Protein AF-0000000084698685 (afdb_homodimer)

Nearest PDB structures (foldseek):
  2v42-assembly1_A  TM=9.578E-01  e=1.270E-37  Escherichia coli BL21(DE3)
  3m4w-assembly1_C  TM=9.715E-01  e=6.283E-37  Escherichia coli K-12
  2p4b-assembly1_A  TM=9.480E-01  e=3.950E-37  Escherichia coli K-12
  2v43-assembly1_B  TM=9.599E-01  e=4.023E-36  Escherichia coli BL21(DE3)
  3m4w-assembly2_D  TM=9.633E-01  e=1.737E-34  Escherichia coli K-12

Solvent-accessible surface area (backbone atoms only — not comparable to full-atom values): 34402 Å² total; per-residue (Å²): 135,84,81,78,79,76,78,76,75,78,76,77,74,75,75,74,72,83,62,74,62,58,46,29,51,49,24,47,50,53,51,50,41,22,30,49,30,68,70,57,48,38,29,34,40,24,29,36,35,40,40,86,90,44,75,46,38,31,35,38,38,38,31,62,54,96,88,26,48,35,37,39,38,36,33,32,37,72,69,44,35,34,38,37,33,54,46,47,38,35,32,44,40,39,81,98,51,86,54,38,19,38,79,39,85,66,80,67,74,90,48,65,54,73,58,72,40,60,62,81,69,40,54,81,48,34,44,46,39,58,74,48,74,48,39,43,25,92,38,55,23,39,32,34,37,38,36,43,72,79,67,57,44,56,27,38,40,36,28,25,29,67,86,67,21,38,75,43,32,38,34,37,20,43,92,84,66,46,75,42,33,34,38,40,44,47,42,77,45,68,74,44,68,66,48,60,59,61,48,50,59,62,72,68,52,84,76,52,60,67,57,84,71,85,69,71,49,97,71,86,69,65,55,47,70,74,48,68,64,84,68,53,38,79,72,40,39,48,77,45,76,79,47,99,90,35,52,39,39,36,40,32,35,33,52,73,69,44,43,36,34,42,34,41,28,68,52,76,76,78,74,83,69,71,44,78,46,73,59,69,58,31,21,38,34,36,44,74,60,89,65,30,30,39,35,29,42,30,52,33,43,63,69,40,40,50,47,36,57,68,25,49,45,62,70,84,113,137,82,80,76,77,76,76,78,75,78,76,76,74,76,75,75,72,82,62,74,62,59,46,29,53,49,25,47,51,52,52,50,42,21,30,49,30,67,70,58,46,37,30,35,39,23,30,34,35,40,40,88,90,42,77,46,38,29,32,38,37,37,32,61,53,98,88,27,49,36,35,39,39,35,34,34,37,71,71,44,35,36,37,39,32,54,48,47,38,35,32,43,40,41,79,97,51,86,52,37,18,39,79,40,86,65,80,67,76,92,47,66,55,73,56,72,41,60,62,80,69,40,53,82,46,32,43,47,39,58,74,47,74,48,39,44,25,93,38,54,23,38,32,33,39,38,37,43,72,78,67,57,45,58,26,39,40,36,29,25,29,66,86,68,21,37,74,42,31,39,35,36,19,43,91,83,65,46,76,41,34,34,39,40,43,47,42,76,45,68,72,45,69,66,46,59,58,60,46,48,57,63,72,69,53,86,74,51,61,68,57,85,70,86,70,73,50,96,70,85,69,65,55,49,70,73,49,68,63,84,69,54,39,79,73,40,39,48,78,44,75,79,47,98,91,36,52,38,38,37,40,32,35,32,53,73,68,44,42,36,35,42,34,41,27,68,53,77,76,80,72,85,67,71,45,79,47,74,60,70,58,30,22,38,35,36,40,75,59,88,65,29,29,39,35,29,41,30,53,32,42,64,70,39,39,50,47,36,57,69,24,50,45,60,71,85,112

Radius of gyration: 32.07 Å; Cα contacts (8 Å, |Δi|>4): 1403; chains: 2; bounding box: 142×93×84 Å

Sequence (634 aa):
MKRIWLSVAFLTGSLLLAAPASAQQSAEALLQNMGNASRTLSYELSFITISPKGITPVRYRYAVMDGQPVAQIMQMDSSRREIVQRGQEISYYEPGLDSFSLSGNHIVDYLPSIIFADFNALKAYYNFIDVGRIHIGDHPGRVVRITSKDNSRYNYIVVADEETGLPLQVDLLDQNNVSLEQFRVVSASVNNSSVTEALKAVQSVTMPPVLAIPQPEKIKFDWDVMRLPNGFKEMTRNRRQVGEQEWVETVMFSDGLFSFSVNVAKAVKTPENQQTMRQGSRTLYTIRKGDNEITVFGELPPATARQIADGVTFSGGMKRIWLSVAFLTGSLLLAAPASAQQSAEALLQNMGNASRTLSYELSFITISPKGITPVRYRYAVMDGQPVAQIMQMDSSRREIVQRGQEISYYEPGLDSFSLSGNHIVDYLPSIIFADFNALKAYYNFIDVGRIHIGDHPGRVVRITSKDNSRYNYIVVADEETGLPLQVDLLDQNNVSLEQFRVVSASVNNSSVTEALKAVQSVTMPPVLAIPQPEKIKFDWDVMRLPNGFKEMTRNRRQVGEQEWVETVMFSDGLFSFSVNVAKAVKTPENQQTMRQGSRTLYTIRKGDNEITVFGELPPATARQIADGVTFSGG

pLDDT: mean 88.95, std 15.55, range [27.83, 98.5]

Organism: NCBI:txid1124991

Secondary structure (DSSP, 8-state):
-------------------HHHHHHHHHHHHHHHHHHHHHS-EEEEEEEEETTEEEEEEEEEEEETTEEEEEEEE-STT--EEEEETTEEEEE-TTS--EEEE-SS--SSS-GGGG--HHHHTTTEEEEEEEEEEETTEEEEEEEEEETTS-S-EEEEEEETTT--EEEEEEE-TT--EEEEEEEEEEEES-HHHHHHHHHHHHSPPPPBP-PPP---PPPSEEES-PPTT-EEEEEEEEEEETTEEEEEEEEE-SS-EEEEEEEE--S---S-EEEEETTEEEEEEEETTEEEEEEEE--HHHHHHHHHTEEES--/-------------------HHHHHHHHHHHHHHHHHHHHHS-EEEEEEEEETTEEEEEEEEEEEETTEEEEEEEE-STT--EEEEETTEEEEE-TTS--EEEE-SS--SSS-GGGG--HHHHTTTEEEEEEEEEEETTEEEEEEEEEETTS-S-EEEEEEETTT--EEEEEEE-TT--EEEEEEEEEEEES-HHHHHHHHHHHHSPPPPBP-PPP---PPPSEEES-PPTT-EEEEEEEEEEETTEEEEEEEEE-SS-EEEEEEEE--S---S-EEEEETTEEEEEEEETTEEEEEEEE--HHHHHHHHHTEEES--

Foldseek 3Di:
DPPPPPPPPPPPPPPPPPDQVVQQVVLLVLLVLQLVLVQAWWKKFWKWKQAPVGIWTKIKTWHQDPNAIWMKIATPDPFRWIWIDTHQWIKTDTPPDDIAIEGHHDDPPPDALSSNFDSVLCVVFKGWGWPAWDDDVPFIWTWIKIGGPVLWAWIKIWIAGPPRSHTAKMFTAHSVRHTRMMMHTPDMDTPDPVRVVVRVVVVPDDGHYYDDDDDADPDDDQKDFQDDPPQKDWDGWDWDDPDPPKIKIKIKIDSRRWIKIKIKIFDDDCPPDWDWDDGRQWIWTWHDDVRMIIIMIIRTDPVSSVNRSVRMDGNPD/DPPPVPPPPPPPPPPPPPDQVVQQVVLLVLLVLQLVLVQAWWKKFWKWKQAPVGIWTKIKTWHQDPNAIWMKIATPDPFRWIWIDTHQWIKTDTPPDDIAIEGHRDDPPPDALSSNFDSVLCVVFKGWGWPAWDDDVPFIWTWIKIGGPVLWAWIKIWIAGPPRSHTAKMFTAHSVRHTRMMMHTPDMDTPDPVRVVVRVVVVPDDGHYYDDDDDADPDDDQKDFQDDDPQKDWDGWDWDDPDPPKIKIKTKIDSRRWIKIKIKIFDDDCPPDWDWDDGRQWIWTWHDDVRMIIIMIIRTDPVSSVSRSVRMDGNVD

InterPro domains:
  IPR005588 MucB/RseB [PIRSF005427] (7-314)
  IPR005588 MucB/RseB [PTHR38782] (1-315)
  IPR033434 MucB/RseB, N-terminal [PF03888] (26-202)
  IPR033434 MucB/RseB, N-terminal [cd16327] (28-191)
  IPR033436 MucB/RseB, C-terminal [PF17188] (220-312)
  IPR038484 MucB/RseB, C-terminal domain superfamily [G3DSA:3.30.200.100] (219-316)

Structure (mmCIF, N/CA/C/O backbone):
data_AF-0000000084698685-model_v1
#
loop_
_entity.id
_entity.type
_entity.pdbx_description
1 polymer 'Sigma factor RpoE negative regulatory protein RseB'
#
loop_
_atom_site.group_PDB
_atom_site.id
_atom_site.type_symbol
_atom_site.label_atom_id
_atom_site.label_alt_id
_atom_site.label_comp_id
_atom_site.label_asym_id
_atom_site.label_entity_id
_atom_site.label_seq_id
_atom_site.pdbx_PDB_ins_code
_atom_site.Cartn_x
_atom_site.Cartn_y
_atom_site.Cartn_z
_atom_site.occupancy
_atom_site.B_iso_or_equiv
_atom_site.auth_seq_id
_atom_site.auth_comp_id
_atom_site.auth_asym_id
_atom_site.auth_atom_id
_atom_site.pdbx_PDB_model_num
ATOM 1 N N . MET A 1 1 ? 68.062 8.219 -49.562 1 27.89 1 MET A N 1
ATOM 2 C CA . MET A 1 1 ? 66.75 8.555 -49.062 1 27.89 1 MET A CA 1
ATOM 3 C C . MET A 1 1 ? 65.938 7.293 -48.688 1 27.89 1 MET A C 1
ATOM 5 O O . MET A 1 1 ? 65.438 6.633 -49.594 1 27.89 1 MET A O 1
ATOM 9 N N . LYS A 1 2 ? 66.625 6.512 -47.688 1 35.91 2 LYS A N 1
ATOM 10 C CA . LYS A 1 2 ? 66.188 5.219 -47.156 1 35.91 2 LYS A CA 1
ATOM 11 C C . LYS A 1 2 ? 64.75 5.312 -46.594 1 35.91 2 LYS A C 1
ATOM 13 O O . LYS A 1 2 ? 64.5 6.16 -45.75 1 35.91 2 LYS A O 1
ATOM 18 N N . ARG A 1 3 ? 63.688 4.957 -47.406 1 32.84 3 ARG A N 1
ATOM 19 C CA . ARG A 1 3 ? 62.25 4.824 -47.156 1 32.84 3 ARG A CA 1
ATOM 20 C C . ARG A 1 3 ? 62 3.99 -45.906 1 32.84 3 ARG A C 1
ATOM 22 O O . ARG A 1 3 ? 62.375 2.816 -45.844 1 32.84 3 ARG A O 1
ATOM 29 N N . ILE A 1 4 ? 62.188 4.531 -44.75 1 41.09 4 ILE A N 1
ATOM 30 C CA . ILE A 1 4 ? 61.812 3.934 -43.469 1 41.09 4 ILE A CA 1
ATOM 31 C C . ILE A 1 4 ? 60.312 3.533 -43.5 1 41.09 4 ILE A C 1
ATOM 33 O O . ILE A 1 4 ? 59.438 4.387 -43.656 1 41.09 4 ILE A O 1
ATOM 37 N N . TRP A 1 5 ? 59.938 2.381 -44.094 1 36.19 5 TRP A N 1
ATOM 38 C CA . TRP A 1 5 ? 58.656 1.723 -44.062 1 36.19 5 TRP A CA 1
ATOM 39 C C . TRP A 1 5 ? 58.156 1.575 -42.625 1 36.19 5 TRP A C 1
ATOM 41 O O . TRP A 1 5 ? 58.812 0.898 -41.812 1 36.19 5 TRP A O 1
ATOM 51 N N . LEU A 1 6 ? 57.656 2.633 -42 1 37.19 6 LEU A N 1
ATOM 52 C CA . LEU A 1 6 ? 57 2.619 -40.688 1 37.19 6 LEU A CA 1
ATOM 53 C C . LEU A 1 6 ? 55.844 1.6 -40.688 1 37.19 6 LEU A C 1
ATOM 55 O O . LEU A 1 6 ? 54.906 1.717 -41.469 1 37.19 6 LEU A O 1
ATOM 59 N N . SER A 1 7 ? 56.094 0.329 -40.406 1 38.53 7 SER A N 1
ATOM 60 C CA . SER A 1 7 ? 55.094 -0.719 -40.125 1 38.53 7 SER A CA 1
ATOM 61 C C . SER A 1 7 ? 54.188 -0.34 -38.969 1 38.53 7 SER A C 1
ATOM 63 O O . SER A 1 7 ? 54.656 -0.173 -37.844 1 38.53 7 SER A O 1
ATOM 65 N N . VAL A 1 8 ? 53.188 0.457 -39.188 1 38.16 8 VAL A N 1
ATOM 66 C CA . VAL A 1 8 ? 52.094 0.675 -38.219 1 38.16 8 VAL A CA 1
ATOM 67 C C . VAL A 1 8 ? 51.438 -0.657 -37.875 1 38.16 8 VAL A C 1
ATOM 69 O O . VAL A 1 8 ? 50.812 -1.291 -38.719 1 38.16 8 VAL A O 1
ATOM 72 N N . ALA A 1 9 ? 51.969 -1.441 -36.969 1 40.03 9 ALA A N 1
ATOM 73 C CA . ALA A 1 9 ? 51.281 -2.586 -36.375 1 40.03 9 ALA A CA 1
ATOM 74 C C . ALA A 1 9 ? 49.938 -2.174 -35.781 1 40.03 9 ALA A C 1
ATOM 76 O O . ALA A 1 9 ? 49.875 -1.328 -34.906 1 40.03 9 ALA A O 1
ATOM 77 N N . PHE A 1 10 ? 48.906 -2.275 -36.625 1 40.44 10 PHE A N 1
ATOM 78 C CA . PHE A 1 10 ? 47.5 -2.184 -36.156 1 40.44 10 PHE A CA 1
ATOM 79 C C . PHE A 1 10 ? 47.25 -3.15 -35 1 40.44 10 PHE A C 1
ATOM 81 O O . PHE A 1 10 ? 47.312 -4.371 -35.188 1 40.44 10 PHE A O 1
ATOM 88 N N . LEU A 1 11 ? 47.656 -2.818 -33.781 1 39.06 11 LEU A N 1
ATOM 89 C CA . LEU A 1 11 ? 47.188 -3.52 -32.594 1 39.06 11 LEU A CA 1
ATOM 90 C C . LEU A 1 11 ? 45.656 -3.594 -32.562 1 39.06 11 LEU A C 1
ATOM 92 O O . LEU A 1 11 ? 45 -2.574 -32.406 1 39.06 11 LEU A O 1
ATOM 96 N N . THR A 1 12 ? 45.031 -4.496 -33.312 1 40.47 12 THR A N 1
ATOM 97 C CA . THR A 1 12 ? 43.625 -4.84 -33.156 1 40.47 12 THR A CA 1
ATOM 98 C C . THR A 1 12 ? 43.344 -5.258 -31.703 1 40.47 12 THR A C 1
ATOM 100 O O . THR A 1 12 ? 43.844 -6.289 -31.25 1 40.47 12 THR A O 1
ATOM 103 N N . GLY A 1 13 ? 43.312 -4.344 -30.75 1 39.88 13 GLY A N 1
ATOM 104 C CA . GLY A 1 13 ? 42.75 -4.609 -29.422 1 39.88 13 GLY A CA 1
ATOM 105 C C . GLY A 1 13 ? 41.469 -5.406 -29.469 1 39.88 13 GLY A C 1
ATOM 106 O O . GLY A 1 13 ? 40.469 -4.965 -30.047 1 39.88 13 GLY A O 1
ATOM 107 N N . SER A 1 14 ? 41.5 -6.703 -29.438 1 39.56 14 SER A N 1
ATOM 108 C CA . SER A 1 14 ? 40.375 -7.582 -29.188 1 39.56 14 SER A CA 1
ATOM 109 C C . SER A 1 14 ? 39.562 -7.117 -27.969 1 39.56 14 SER A C 1
ATOM 111 O O . SER A 1 14 ? 40.062 -7.141 -26.844 1 39.56 14 SER A O 1
ATOM 113 N N . LEU A 1 15 ? 38.75 -6.141 -28.094 1 40.75 15 LEU A N 1
ATOM 114 C CA . LEU A 1 15 ? 37.688 -5.926 -27.125 1 40.75 15 LEU A CA 1
ATOM 115 C C . LEU A 1 15 ? 37 -7.242 -26.766 1 40.75 15 LEU A C 1
ATOM 117 O O . LEU A 1 15 ? 36.281 -7.809 -27.594 1 40.75 15 LEU A O 1
ATOM 121 N N . LEU A 1 16 ? 37.594 -8.031 -25.969 1 35.88 16 LEU A N 1
ATOM 122 C CA . LEU A 1 16 ? 36.875 -9.133 -25.328 1 35.88 16 LEU A CA 1
ATOM 123 C C . LEU A 1 16 ? 35.531 -8.68 -24.812 1 35.88 16 LEU A C 1
ATOM 125 O O . LEU A 1 16 ? 35.438 -7.828 -23.922 1 35.88 16 LEU A O 1
ATOM 129 N N . LEU A 1 17 ? 34.5 -8.648 -25.562 1 38.22 17 LEU A N 1
ATOM 130 C CA . LEU A 1 17 ? 33.094 -8.633 -25.125 1 38.22 17 LEU A CA 1
ATOM 131 C C . LEU A 1 17 ? 32.906 -9.555 -23.938 1 38.22 17 LEU A C 1
ATOM 133 O O . LEU A 1 17 ? 33.156 -10.758 -24.016 1 38.22 17 LEU A O 1
ATOM 137 N N . ALA A 1 18 ? 33.062 -9.109 -22.719 1 41.91 18 ALA A N 1
ATOM 138 C CA . ALA A 1 18 ? 32.594 -9.797 -21.516 1 41.91 18 ALA A CA 1
ATOM 139 C C . ALA A 1 18 ? 31.281 -10.531 -21.781 1 41.91 18 ALA A C 1
ATOM 141 O O . ALA A 1 18 ? 30.297 -9.93 -22.203 1 41.91 18 ALA A O 1
ATOM 142 N N . ALA A 1 19 ? 31.062 -11.922 -21.953 1 41.94 19 ALA A N 1
ATOM 143 C CA . ALA A 1 19 ? 30.125 -12.891 -22.5 1 41.94 19 ALA A CA 1
ATOM 144 C C . ALA A 1 19 ? 28.781 -12.82 -21.766 1 41.94 19 ALA A C 1
ATOM 146 O O . ALA A 1 19 ? 28.75 -12.812 -20.531 1 41.94 19 ALA A O 1
ATOM 147 N N . PRO A 1 20 ? 27.531 -12.445 -22.375 1 51.31 20 PRO A N 1
ATOM 148 C CA . PRO A 1 20 ? 26.141 -12.516 -21.953 1 51.31 20 PRO A CA 1
ATOM 149 C C . PRO A 1 20 ? 25.844 -13.727 -21.062 1 51.31 20 PRO A C 1
ATOM 151 O O . PRO A 1 20 ? 25 -13.656 -20.188 1 51.31 20 PRO A O 1
ATOM 154 N N . ALA A 1 21 ? 26.609 -14.789 -21.062 1 49.38 21 ALA A N 1
ATOM 155 C CA . ALA A 1 21 ? 26.375 -16.031 -20.312 1 49.38 21 ALA A CA 1
ATOM 156 C C . ALA A 1 21 ? 26.625 -15.812 -18.812 1 49.38 21 ALA A C 1
ATOM 158 O O . ALA A 1 21 ? 25.875 -16.312 -17.984 1 49.38 21 ALA A O 1
ATOM 159 N N . SER A 1 22 ? 27.609 -14.961 -18.453 1 57.31 22 SER A N 1
ATOM 160 C CA . SER A 1 22 ? 27.953 -14.766 -17.062 1 57.31 22 SER A CA 1
ATOM 161 C C . SER A 1 22 ? 26.875 -13.961 -16.328 1 57.31 22 SER A C 1
ATOM 163 O O . SER A 1 22 ? 26.484 -14.297 -15.211 1 57.31 22 SER A O 1
ATOM 165 N N . ALA A 1 23 ? 26.359 -13.094 -17.094 1 65.19 23 ALA A N 1
ATOM 166 C CA . ALA A 1 23 ? 25.297 -12.281 -16.484 1 65.19 23 ALA A CA 1
ATOM 167 C C . ALA A 1 23 ? 24.031 -13.102 -16.266 1 65.19 23 ALA A C 1
ATOM 169 O O . ALA A 1 23 ? 23.359 -12.961 -15.25 1 65.19 23 ALA A O 1
ATOM 170 N N . GLN A 1 24 ? 23.781 -13.977 -17.234 1 75.94 24 GLN A N 1
ATOM 171 C CA . GLN A 1 24 ? 22.641 -14.867 -17.109 1 75.94 24 GLN A CA 1
ATOM 172 C C . GLN A 1 24 ? 22.812 -15.828 -15.93 1 75.94 24 GLN A C 1
ATOM 174 O O . GLN A 1 24 ? 21.875 -16.094 -15.188 1 75.94 24 GLN A O 1
ATOM 179 N N . GLN A 1 25 ? 23.969 -16.359 -15.875 1 78 25 GLN A N 1
ATOM 180 C CA . GLN A 1 25 ? 24.25 -17.281 -14.781 1 78 25 GLN A CA 1
ATOM 181 C C . GLN A 1 25 ? 24.125 -16.578 -13.422 1 78 25 GLN A C 1
ATOM 183 O O . GLN A 1 25 ? 23.609 -17.172 -12.469 1 78 25 GLN A O 1
ATOM 188 N N . SER A 1 26 ? 24.484 -15.406 -13.477 1 86.5 26 SER A N 1
ATOM 189 C CA . SER A 1 26 ? 24.391 -14.641 -12.242 1 86.5 26 SER A CA 1
ATOM 190 C C . SER A 1 26 ? 22.938 -14.336 -11.883 1 86.5 26 SER A C 1
ATOM 192 O O . SER A 1 26 ? 22.531 -14.469 -10.727 1 86.5 26 SER A O 1
ATOM 194 N N . ALA A 1 27 ? 22.172 -14.117 -12.922 1 95.88 27 ALA A N 1
ATOM 195 C CA . ALA A 1 27 ? 20.766 -13.828 -12.703 1 95.88 27 ALA A CA 1
ATOM 196 C C . ALA A 1 27 ? 20.016 -15.07 -12.227 1 95.88 27 ALA A C 1
ATOM 198 O O . ALA A 1 27 ? 19.188 -14.992 -11.32 1 95.88 27 ALA A O 1
ATOM 199 N N . GLU A 1 28 ? 20.328 -16.141 -12.852 1 96.12 28 GLU A N 1
ATOM 200 C CA . GLU A 1 28 ? 19.703 -17.406 -12.461 1 96.12 28 GLU A CA 1
ATOM 201 C C . GLU A 1 28 ? 20.047 -17.75 -11.008 1 96.12 28 GLU A C 1
ATOM 203 O O . GLU A 1 28 ? 19.172 -18.203 -10.258 1 96.12 28 GLU A O 1
ATOM 208 N N . ALA A 1 29 ? 21.281 -17.578 -10.68 1 96.19 29 ALA A N 1
ATOM 209 C CA . ALA A 1 29 ? 21.703 -17.859 -9.312 1 96.19 29 ALA A CA 1
ATOM 210 C C . ALA A 1 29 ? 20.953 -16.984 -8.312 1 96.19 29 ALA A C 1
ATOM 212 O O . ALA A 1 29 ? 20.547 -17.453 -7.246 1 96.19 29 ALA A O 1
ATOM 213 N N . LEU A 1 30 ? 20.797 -15.766 -8.656 1 97.12 30 LEU A N 1
ATOM 214 C CA . LEU A 1 30 ? 20.047 -14.844 -7.809 1 97.12 30 LEU A CA 1
ATOM 215 C C . LEU A 1 30 ? 18.609 -15.312 -7.613 1 97.12 30 LEU A C 1
ATOM 217 O O . LEU A 1 30 ? 18.094 -15.297 -6.492 1 97.12 30 LEU A O 1
ATOM 221 N N . LEU A 1 31 ? 18 -15.758 -8.672 1 98.19 31 LEU A N 1
ATOM 222 C CA . LEU A 1 31 ? 16.625 -16.219 -8.617 1 98.19 31 LEU A CA 1
ATOM 223 C C . LEU A 1 31 ? 16.516 -17.516 -7.824 1 98.19 31 LEU A C 1
ATOM 225 O O . LEU A 1 31 ? 15.578 -17.703 -7.047 1 98.19 31 LEU A O 1
ATOM 229 N N . GLN A 1 32 ? 17.453 -18.375 -8.023 1 97.38 32 GLN A N 1
ATOM 230 C CA . GLN A 1 32 ? 17.5 -19.609 -7.246 1 97.38 32 GLN A CA 1
ATOM 231 C C . GLN A 1 32 ? 17.656 -19.328 -5.754 1 97.38 32 GLN A C 1
ATOM 233 O O . GLN A 1 32 ? 17 -19.953 -4.922 1 97.38 32 GLN A O 1
ATOM 238 N N . ASN A 1 33 ? 18.484 -18.359 -5.473 1 97.5 33 ASN A N 1
ATOM 239 C CA . ASN A 1 33 ? 18.672 -17.953 -4.086 1 97.5 33 ASN A CA 1
ATOM 240 C C . ASN A 1 33 ? 17.375 -17.391 -3.492 1 97.5 33 ASN A C 1
ATOM 242 O O . ASN A 1 33 ? 17.047 -17.688 -2.34 1 97.5 33 ASN A O 1
ATOM 246 N N . MET A 1 34 ? 16.672 -16.625 -4.238 1 98.06 34 MET A N 1
ATOM 247 C CA . MET A 1 34 ? 15.383 -16.094 -3.795 1 98.06 34 MET A CA 1
ATOM 248 C C . MET A 1 34 ? 14.398 -17.219 -3.492 1 98.06 34 MET A C 1
ATOM 250 O O . MET A 1 34 ? 13.734 -17.203 -2.455 1 98.06 34 MET A O 1
ATOM 254 N N . GLY A 1 35 ? 14.336 -18.156 -4.445 1 96.94 35 GLY A N 1
ATOM 255 C CA . GLY A 1 35 ? 13.477 -19.297 -4.223 1 96.94 35 GLY A CA 1
ATOM 256 C C . GLY A 1 35 ? 13.828 -20.078 -2.969 1 96.94 35 GLY A C 1
ATOM 257 O O . GLY A 1 35 ? 12.953 -20.422 -2.174 1 96.94 35 GLY A O 1
ATOM 258 N N . ASN A 1 36 ? 15.078 -20.312 -2.812 1 97.06 36 ASN A N 1
ATOM 259 C CA . ASN A 1 36 ? 15.57 -21.047 -1.651 1 97.06 36 ASN A CA 1
ATOM 260 C C . ASN A 1 36 ? 15.281 -20.312 -0.352 1 97.06 36 ASN A C 1
ATOM 262 O O . ASN A 1 36 ? 14.797 -20.891 0.615 1 97.06 36 ASN A O 1
ATOM 266 N N . ALA A 1 37 ? 15.586 -19 -0.335 1 97.94 37 ALA A N 1
ATOM 267 C CA . ALA A 1 37 ? 15.32 -18.188 0.842 1 97.94 37 ALA A CA 1
ATOM 268 C C . ALA A 1 37 ? 13.844 -18.219 1.219 1 97.94 37 ALA A C 1
ATOM 270 O O . ALA A 1 37 ? 13.5 -18.375 2.393 1 97.94 37 ALA A O 1
ATOM 271 N N . SER A 1 38 ? 12.969 -18.172 0.208 1 97.31 38 SER A N 1
ATOM 272 C CA . SER A 1 38 ? 11.523 -18.125 0.42 1 97.31 38 SER A CA 1
ATOM 273 C C . SER A 1 38 ? 11.008 -19.438 0.993 1 97.31 38 SER A C 1
ATOM 275 O O . SER A 1 38 ? 9.969 -19.469 1.651 1 97.31 38 SER A O 1
ATOM 277 N N . ARG A 1 39 ? 11.789 -20.531 0.838 1 96.38 39 ARG A N 1
ATOM 278 C CA . ARG A 1 39 ? 11.297 -21.844 1.241 1 96.38 39 ARG A CA 1
ATOM 279 C C . ARG A 1 39 ? 12 -22.328 2.506 1 96.38 39 ARG A C 1
ATOM 281 O O . ARG A 1 39 ? 11.625 -23.359 3.072 1 96.38 39 ARG A O 1
ATOM 288 N N . THR A 1 40 ? 13.031 -21.609 2.961 1 96.5 40 THR A N 1
ATOM 289 C CA . THR A 1 40 ? 13.836 -22.188 4.031 1 96.5 40 THR A CA 1
ATOM 290 C C . THR A 1 40 ? 13.898 -21.234 5.227 1 96.5 40 THR A C 1
ATOM 292 O O . THR A 1 40 ? 13.953 -21.688 6.375 1 96.5 40 THR A O 1
ATOM 295 N N . LEU A 1 41 ? 13.898 -19.938 4.996 1 97.25 41 LEU A N 1
ATOM 296 C CA . LEU A 1 41 ? 14.039 -18.984 6.086 1 97.25 41 LEU A CA 1
ATOM 297 C C . LEU A 1 41 ? 12.742 -18.875 6.879 1 97.25 41 LEU A C 1
ATOM 299 O O . LEU A 1 41 ? 11.68 -19.25 6.395 1 97.25 41 LEU A O 1
ATOM 303 N N . SER A 1 42 ? 12.852 -18.422 8.133 1 97.62 42 SER A N 1
ATOM 304 C CA . SER A 1 42 ? 11.727 -17.938 8.93 1 97.62 42 SER A CA 1
ATOM 305 C C . SER A 1 42 ? 11.57 -16.422 8.828 1 97.62 42 SER A C 1
ATOM 307 O O . SER A 1 42 ? 12.508 -15.68 9.102 1 97.62 42 SER A O 1
ATOM 309 N N . TYR A 1 43 ? 10.375 -15.992 8.375 1 97.88 43 TYR A N 1
ATOM 310 C CA . TYR A 1 43 ? 10.266 -14.555 8.156 1 97.88 43 TYR A CA 1
ATOM 311 C C . TYR A 1 43 ? 8.805 -14.102 8.188 1 97.88 43 TYR A C 1
ATOM 313 O O . TYR A 1 43 ? 7.895 -14.93 8.062 1 97.88 43 TYR A O 1
ATOM 321 N N . GLU A 1 44 ? 8.602 -12.891 8.445 1 97.19 44 GLU A N 1
ATOM 322 C CA . GLU A 1 44 ? 7.352 -12.164 8.273 1 97.19 44 GLU A CA 1
ATOM 323 C C . GLU A 1 44 ? 7.504 -11.031 7.258 1 97.19 44 GLU A C 1
ATOM 325 O O . GLU A 1 44 ? 8.422 -10.219 7.363 1 97.19 44 GLU A O 1
ATOM 330 N N . LEU A 1 45 ? 6.703 -11.062 6.238 1 97.94 45 LEU A N 1
ATOM 331 C CA . LEU A 1 45 ? 6.633 -9.977 5.266 1 97.94 45 LEU A CA 1
ATOM 332 C C . LEU A 1 45 ? 5.312 -9.219 5.387 1 97.94 45 LEU A C 1
ATOM 334 O O . LEU A 1 45 ? 4.242 -9.836 5.414 1 97.94 45 LEU A O 1
ATOM 338 N N . SER A 1 46 ? 5.379 -7.941 5.543 1 98.12 46 SER A N 1
ATOM 339 C CA . SER A 1 46 ? 4.238 -7.062 5.305 1 98.12 46 SER A CA 1
ATOM 340 C C . SER A 1 46 ? 4.324 -6.402 3.936 1 98.12 46 SER A C 1
ATOM 342 O O . SER A 1 46 ? 5.285 -5.684 3.645 1 98.12 46 SER A O 1
ATOM 344 N N . PHE A 1 47 ? 3.346 -6.723 3.125 1 98.38 47 PHE A N 1
ATOM 345 C CA . PHE A 1 47 ? 3.43 -6.234 1.753 1 98.38 47 PHE A CA 1
ATOM 346 C C . PHE A 1 47 ? 2.057 -5.816 1.242 1 98.38 47 PHE A C 1
ATOM 348 O O . PHE A 1 47 ? 1.045 -6.039 1.913 1 98.38 47 PHE A O 1
ATOM 355 N N . ILE A 1 48 ? 2.086 -5.148 0.121 1 98.25 48 ILE A N 1
ATOM 356 C CA . ILE A 1 48 ? 0.848 -4.82 -0.575 1 98.25 48 ILE A CA 1
ATOM 357 C C . ILE A 1 48 ? 0.86 -5.438 -1.972 1 98.25 48 ILE A C 1
ATOM 359 O O . ILE A 1 48 ? 1.926 -5.629 -2.562 1 98.25 48 ILE A O 1
ATOM 363 N N . THR A 1 49 ? -0.308 -5.77 -2.414 1 97.31 49 THR A N 1
ATOM 364 C CA . THR A 1 49 ? -0.503 -6.082 -3.826 1 97.31 49 THR A CA 1
ATOM 365 C C . THR A 1 49 ? -1.261 -4.957 -4.527 1 97.31 49 THR A C 1
ATOM 367 O O . THR A 1 49 ? -2.189 -4.379 -3.959 1 97.31 49 THR A O 1
ATOM 370 N N . ILE A 1 50 ? -0.758 -4.621 -5.613 1 96.31 50 ILE A N 1
ATOM 371 C CA . ILE A 1 50 ? -1.388 -3.588 -6.426 1 96.31 50 ILE A CA 1
ATOM 372 C C . ILE A 1 50 ? -1.867 -4.191 -7.746 1 96.31 50 ILE A C 1
ATOM 374 O O . ILE A 1 50 ? -1.081 -4.789 -8.484 1 96.31 50 ILE A O 1
ATOM 378 N N . SER A 1 51 ? -3.127 -4.074 -7.996 1 94.19 51 SER A N 1
ATOM 379 C CA . SER A 1 51 ? -3.744 -4.566 -9.227 1 94.19 51 SER A CA 1
ATOM 380 C C . SER A 1 51 ? -4.914 -3.684 -9.648 1 94.19 51 SER A C 1
ATOM 382 O O . SER A 1 51 ? -5.285 -2.75 -8.93 1 94.19 51 SER A O 1
ATOM 384 N N . PRO A 1 52 ? -5.48 -3.951 -10.812 1 89.56 52 PRO A N 1
ATOM 385 C CA . PRO A 1 52 ? -6.664 -3.189 -11.219 1 89.56 52 PRO A CA 1
ATOM 386 C C . PRO A 1 52 ? -7.824 -3.336 -10.234 1 89.56 52 PRO A C 1
ATOM 388 O O . PRO A 1 52 ? -8.703 -2.477 -10.18 1 89.56 52 PRO A O 1
ATOM 391 N N . LYS A 1 53 ? -7.812 -4.324 -9.453 1 89.62 53 LYS A N 1
ATOM 392 C CA . LYS A 1 53 ? -8.867 -4.539 -8.469 1 89.62 53 LYS A CA 1
ATOM 393 C C . LYS A 1 53 ? -8.648 -3.668 -7.234 1 89.62 53 LYS A C 1
ATOM 395 O O . LYS A 1 53 ? -9.562 -3.5 -6.418 1 89.62 53 LYS A O 1
ATOM 400 N N . GLY A 1 54 ? -7.445 -3.219 -7.102 1 92.94 54 GLY A N 1
ATOM 401 C CA . GLY A 1 54 ? -7.145 -2.34 -5.98 1 92.94 54 GLY A CA 1
ATOM 402 C C . GLY A 1 54 ? -5.875 -2.723 -5.246 1 92.94 54 GLY A C 1
ATOM 403 O O . GLY A 1 54 ? -5 -3.385 -5.809 1 92.94 54 GLY A O 1
ATOM 404 N N . ILE A 1 55 ? -5.746 -2.17 -4.051 1 96.25 55 ILE A N 1
ATOM 405 C CA . ILE A 1 55 ? -4.582 -2.408 -3.203 1 96.25 55 ILE A CA 1
ATOM 406 C C . ILE A 1 55 ? -4.977 -3.305 -2.031 1 96.25 55 ILE A C 1
ATOM 408 O O . ILE A 1 55 ? -5.98 -3.055 -1.361 1 96.25 55 ILE A O 1
ATOM 412 N N . THR A 1 56 ? -4.215 -4.312 -1.804 1 96.88 56 THR A N 1
ATOM 413 C CA . THR A 1 56 ? -4.488 -5.223 -0.696 1 96.88 56 THR A CA 1
ATOM 414 C C . THR A 1 56 ? -3.281 -5.316 0.236 1 96.88 56 THR A C 1
ATOM 416 O O . THR A 1 56 ? -2.203 -5.75 -0.177 1 96.88 56 THR A O 1
ATOM 419 N N . PRO A 1 57 ? -3.441 -4.895 1.449 1 97.75 57 PRO A N 1
ATOM 420 C CA . PRO A 1 57 ? -2.377 -5.094 2.436 1 97.75 57 PRO A CA 1
ATOM 421 C C . PRO A 1 57 ? -2.375 -6.504 3.023 1 97.75 57 PRO A C 1
ATOM 423 O O . PRO A 1 57 ? -3.434 -7.035 3.369 1 97.75 57 PRO A O 1
ATOM 426 N N . VAL A 1 58 ? -1.171 -7.102 3.162 1 98.12 58 VAL A N 1
ATOM 427 C CA . VAL A 1 58 ? -1.083 -8.5 3.566 1 98.12 58 VAL A CA 1
ATOM 428 C C . VAL A 1 58 ? 0.081 -8.68 4.539 1 98.12 58 VAL A C 1
ATOM 430 O O . VAL A 1 58 ? 1.153 -8.102 4.352 1 98.12 58 VAL A O 1
ATOM 433 N N . ARG A 1 59 ? -0.133 -9.445 5.516 1 97.44 59 ARG A N 1
ATOM 434 C CA . ARG A 1 59 ? 0.951 -9.977 6.336 1 97.44 59 ARG A CA 1
ATOM 435 C C . ARG A 1 59 ? 1.163 -11.461 6.066 1 97.44 59 ARG A C 1
ATOM 437 O O . ARG A 1 59 ? 0.221 -12.25 6.137 1 97.44 59 ARG A O 1
ATOM 444 N N . TYR A 1 60 ? 2.35 -11.812 5.758 1 98.19 60 TYR A N 1
ATOM 445 C CA . TYR A 1 60 ? 2.713 -13.195 5.457 1 98.19 60 TYR A CA 1
ATOM 446 C C . TYR A 1 60 ? 3.809 -13.688 6.398 1 98.19 60 TYR A C 1
ATOM 448 O O . TYR A 1 60 ? 4.859 -13.055 6.523 1 98.19 60 TYR A O 1
ATOM 456 N N . ARG A 1 61 ? 3.551 -14.758 7.082 1 97.69 61 ARG A N 1
ATOM 457 C CA . ARG A 1 61 ? 4.543 -15.43 7.914 1 97.69 61 ARG A CA 1
ATOM 458 C C . ARG A 1 61 ? 4.863 -16.828 7.371 1 97.69 61 ARG A C 1
ATOM 460 O O . ARG A 1 61 ? 3.965 -17.547 6.934 1 97.69 61 ARG A O 1
ATOM 467 N N . TYR A 1 62 ? 6.086 -17.125 7.41 1 97.81 62 TYR A N 1
ATOM 468 C CA . TYR A 1 62 ? 6.527 -18.438 6.922 1 97.81 62 TYR A CA 1
ATOM 469 C C . TYR A 1 62 ? 7.652 -18.984 7.789 1 97.81 62 TYR A C 1
ATOM 471 O O . TYR A 1 62 ? 8.555 -18.25 8.195 1 97.81 62 TYR A O 1
ATOM 479 N N . ALA A 1 63 ? 7.641 -20.266 8.07 1 97.69 63 ALA A N 1
ATOM 480 C CA . ALA A 1 63 ? 8.742 -20.984 8.711 1 97.69 63 ALA A CA 1
ATOM 481 C C . ALA A 1 63 ? 8.664 -22.484 8.398 1 97.69 63 ALA A C 1
ATOM 483 O O . ALA A 1 63 ? 7.609 -22.984 8.016 1 97.69 63 ALA A O 1
ATOM 484 N N . VAL A 1 64 ? 9.805 -23.078 8.477 1 96.75 64 VAL A N 1
ATOM 485 C CA . VAL A 1 64 ? 9.852 -24.531 8.484 1 96.75 64 VAL A CA 1
ATOM 486 C C . VAL A 1 64 ? 9.898 -25.047 9.922 1 96.75 64 VAL A C 1
ATOM 488 O O . VAL A 1 64 ? 10.852 -24.781 10.648 1 96.75 64 VAL A O 1
ATOM 491 N N . MET A 1 65 ? 8.852 -25.656 10.336 1 95 65 MET A N 1
ATOM 492 C CA . MET A 1 65 ? 8.742 -26.188 11.688 1 95 65 MET A CA 1
ATOM 493 C C . MET A 1 65 ? 8.57 -27.703 11.672 1 95 65 MET A C 1
ATOM 495 O O . MET A 1 65 ? 7.648 -28.219 11.031 1 95 65 MET A O 1
ATOM 499 N N . ASP A 1 66 ? 9.461 -28.422 12.422 1 93.38 66 ASP A N 1
ATOM 500 C CA . ASP A 1 66 ? 9.477 -29.875 12.43 1 93.38 66 ASP A CA 1
ATOM 501 C C . ASP A 1 66 ? 9.547 -30.438 11.008 1 93.38 66 ASP A C 1
ATOM 503 O O . ASP A 1 66 ? 8.797 -31.344 10.656 1 93.38 66 ASP A O 1
ATOM 507 N N . GLY A 1 67 ? 10.227 -29.75 10.18 1 94.19 67 GLY A N 1
ATOM 508 C CA . GLY A 1 67 ? 10.508 -30.203 8.828 1 94.19 67 GLY A CA 1
ATOM 509 C C . GLY A 1 67 ? 9.391 -29.891 7.848 1 94.19 67 GLY A C 1
ATOM 510 O O . GLY A 1 67 ? 9.461 -30.281 6.68 1 94.19 67 GLY A O 1
ATOM 511 N N . GLN A 1 68 ? 8.375 -29.188 8.312 1 95 68 GLN A N 1
ATOM 512 C CA . GLN A 1 68 ? 7.246 -28.891 7.441 1 95 68 GLN A CA 1
ATOM 513 C C . GLN A 1 68 ? 7.051 -27.391 7.301 1 95 68 GLN A C 1
ATOM 515 O O . GLN A 1 68 ? 7.227 -26.641 8.266 1 95 68 GLN A O 1
ATOM 520 N N . PRO A 1 69 ? 6.664 -27 6.062 1 96.62 69 PRO A N 1
ATOM 521 C CA . PRO A 1 69 ? 6.32 -25.578 5.914 1 96.62 69 PRO A CA 1
ATOM 522 C C . PRO A 1 69 ? 5.074 -25.188 6.707 1 96.62 69 PRO A C 1
ATOM 524 O O . PRO A 1 69 ? 4.062 -25.891 6.656 1 96.62 69 PRO A O 1
ATOM 527 N N . VAL A 1 70 ? 5.141 -24.188 7.441 1 97.25 70 VAL A N 1
ATOM 528 C CA . VAL A 1 70 ? 4.035 -23.562 8.148 1 97.25 70 VAL A CA 1
ATOM 529 C C . VAL A 1 70 ? 3.953 -22.078 7.766 1 97.25 70 VAL A C 1
ATOM 531 O O . VAL A 1 70 ? 4.957 -21.359 7.805 1 97.25 70 VAL A O 1
ATOM 534 N N . ALA A 1 71 ? 2.803 -21.656 7.301 1 97.56 71 ALA A N 1
ATOM 535 C CA . ALA A 1 71 ? 2.672 -20.281 6.848 1 97.56 71 ALA A CA 1
ATOM 536 C C . ALA A 1 71 ? 1.289 -19.719 7.172 1 97.56 71 ALA A C 1
ATOM 538 O O . ALA A 1 71 ? 0.349 -20.484 7.418 1 97.56 71 ALA A O 1
ATOM 539 N N . GLN A 1 72 ? 1.18 -18.438 7.195 1 97.06 72 GLN A N 1
ATOM 540 C CA . GLN A 1 72 ? -0.067 -17.734 7.473 1 97.06 72 GLN A CA 1
ATOM 541 C C . GLN A 1 72 ? -0.143 -16.422 6.688 1 97.06 72 GLN A C 1
ATOM 543 O O . GLN A 1 72 ? 0.794 -15.625 6.711 1 97.06 72 GLN A O 1
ATOM 548 N N . ILE A 1 73 ? -1.219 -16.266 5.988 1 97.56 73 ILE A N 1
ATOM 549 C CA . ILE A 1 73 ? -1.56 -15 5.359 1 97.56 73 ILE A CA 1
ATOM 550 C C . ILE A 1 73 ? -2.723 -14.352 6.102 1 97.56 73 ILE A C 1
ATOM 552 O O . ILE A 1 73 ? -3.723 -15.008 6.398 1 97.56 73 ILE A O 1
ATOM 556 N N . MET A 1 74 ? -2.533 -13.188 6.449 1 96.5 74 MET A N 1
ATOM 557 C CA . MET A 1 74 ? -3.615 -12.352 6.969 1 96.5 74 MET A CA 1
ATOM 558 C C . MET A 1 74 ? -3.816 -11.117 6.105 1 96.5 74 MET A C 1
ATOM 560 O O . MET A 1 74 ? -2.877 -10.352 5.883 1 96.5 74 MET A O 1
ATOM 564 N N . GLN A 1 75 ? -4.969 -11.008 5.508 1 97.06 75 GLN A N 1
ATOM 565 C CA . GLN A 1 75 ? -5.289 -9.75 4.848 1 97.06 75 GLN A CA 1
ATOM 566 C C . GLN A 1 75 ? -5.496 -8.633 5.863 1 97.06 75 GLN A C 1
ATOM 568 O O . GLN A 1 75 ? -6.352 -8.734 6.742 1 97.06 75 GLN A O 1
ATOM 573 N N . MET A 1 76 ? -4.77 -7.523 5.73 1 96.81 76 MET A N 1
ATOM 574 C CA . MET A 1 76 ? -4.711 -6.488 6.758 1 96.81 76 MET A CA 1
ATOM 575 C C . MET A 1 76 ? -5.688 -5.359 6.453 1 96.81 76 MET A C 1
ATOM 577 O O . MET A 1 76 ? -5.309 -4.188 6.465 1 96.81 76 MET A O 1
ATOM 581 N N . ASP A 1 77 ? -6.875 -5.738 6.191 1 93.62 77 ASP A N 1
ATOM 582 C CA . ASP A 1 77 ? -8.008 -4.832 6.059 1 93.62 77 ASP A CA 1
ATOM 583 C C . ASP A 1 77 ? -9.234 -5.371 6.801 1 93.62 77 ASP A C 1
ATOM 585 O O . ASP A 1 77 ? -9.094 -6.16 7.738 1 93.62 77 ASP A O 1
ATOM 589 N N . SER A 1 78 ? -10.438 -4.914 6.445 1 91.31 78 SER A N 1
ATOM 590 C CA . SER A 1 78 ? -11.617 -5.258 7.234 1 91.31 78 SER A CA 1
ATOM 591 C C . SER A 1 78 ? -12.18 -6.617 6.824 1 91.31 78 SER A C 1
ATOM 593 O O . SER A 1 78 ? -13.125 -7.117 7.441 1 91.31 78 SER A O 1
ATOM 595 N N . SER A 1 79 ? -11.57 -7.285 5.824 1 90.69 79 SER A N 1
ATOM 596 C CA . SER A 1 79 ? -12.094 -8.555 5.328 1 90.69 79 SER A CA 1
ATOM 597 C C . SER A 1 79 ? -11.875 -9.68 6.344 1 90.69 79 SER A C 1
ATOM 599 O O . SER A 1 79 ? -12.664 -10.625 6.41 1 90.69 79 SER A O 1
ATOM 601 N N . ARG A 1 80 ? -10.789 -9.617 7.047 1 89.75 80 ARG A N 1
ATOM 602 C CA . ARG A 1 80 ? -10.375 -10.633 8.016 1 89.75 80 ARG A CA 1
ATOM 603 C C . ARG A 1 80 ? -10.117 -11.969 7.336 1 89.75 80 ARG A C 1
ATOM 605 O O . ARG A 1 80 ? -10.406 -13.023 7.902 1 89.75 80 ARG A O 1
ATOM 612 N N . ARG A 1 81 ? -9.82 -11.984 6.145 1 95.06 81 ARG A N 1
ATOM 613 C CA . ARG A 1 81 ? -9.469 -13.188 5.406 1 95.06 81 ARG A CA 1
ATOM 614 C C . ARG A 1 81 ? -8.125 -13.742 5.871 1 95.06 81 ARG A C 1
ATOM 616 O O . ARG A 1 81 ? -7.156 -12.992 6.02 1 95.06 81 ARG A O 1
ATOM 623 N N . GLU A 1 82 ? -8.156 -15.031 6.117 1 95.69 82 GLU A N 1
ATOM 624 C CA . GLU A 1 82 ? -6.938 -15.703 6.57 1 95.69 82 GLU A CA 1
ATOM 625 C C . GLU A 1 82 ? -6.703 -17 5.797 1 95.69 82 GLU A C 1
ATOM 627 O O . GLU A 1 82 ? -7.648 -17.719 5.484 1 95.69 82 GLU A O 1
ATOM 632 N N . ILE A 1 83 ? -5.465 -17.25 5.461 1 97.06 83 ILE A N 1
ATOM 633 C CA . ILE A 1 83 ? -5.047 -18.5 4.832 1 97.06 83 ILE A CA 1
ATOM 634 C C . ILE A 1 83 ? -3.893 -19.125 5.621 1 97.06 83 ILE A C 1
ATOM 636 O O . ILE A 1 83 ? -2.934 -18.422 5.973 1 97.06 83 ILE A O 1
ATOM 640 N N . VAL A 1 84 ? -3.994 -20.406 5.883 1 96.69 84 VAL A N 1
ATOM 641 C CA . VAL A 1 84 ? -2.947 -21.062 6.648 1 96.69 84 VAL A CA 1
ATOM 642 C C . VAL A 1 84 ? -2.449 -22.297 5.883 1 96.69 84 VAL A C 1
ATOM 644 O O . VAL A 1 84 ? -3.234 -22.984 5.234 1 96.69 84 VAL A O 1
ATOM 647 N N . GLN A 1 85 ? -1.183 -22.484 6.016 1 96.69 85 GLN A N 1
ATOM 648 C CA . GLN A 1 85 ? -0.562 -23.672 5.43 1 96.69 85 GLN A CA 1
ATOM 649 C C . GLN A 1 85 ? 0.126 -24.516 6.496 1 96.69 85 GLN A C 1
ATOM 651 O O . GLN A 1 85 ? 0.889 -24 7.312 1 96.69 85 GLN A O 1
ATOM 656 N N . ARG A 1 86 ? -0.091 -25.781 6.496 1 95.38 86 ARG A N 1
ATOM 657 C CA . ARG A 1 86 ? 0.625 -26.812 7.246 1 95.38 86 ARG A CA 1
ATOM 658 C C . ARG A 1 86 ? 1.002 -27.984 6.352 1 95.38 86 ARG A C 1
ATOM 660 O O . ARG A 1 86 ? 0.156 -28.812 6.023 1 95.38 86 ARG A O 1
ATOM 667 N N . GLY A 1 87 ? 2.299 -27.969 6.086 1 94.12 87 GLY A N 1
ATOM 668 C CA . GLY A 1 87 ? 2.705 -28.953 5.102 1 94.12 87 GLY A CA 1
ATOM 669 C C . GLY A 1 87 ? 2.057 -28.75 3.744 1 94.12 87 GLY A C 1
ATOM 670 O O . 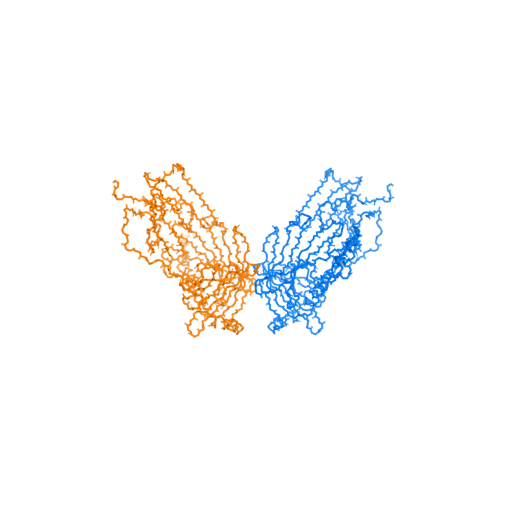GLY A 1 87 ? 2.201 -27.688 3.139 1 94.12 87 GLY A O 1
ATOM 671 N N . GLN A 1 88 ? 1.286 -29.766 3.363 1 93.44 88 GLN A N 1
ATOM 672 C CA . GLN A 1 88 ? 0.677 -29.703 2.039 1 93.44 88 GLN A CA 1
ATOM 673 C C . GLN A 1 88 ? -0.801 -29.344 2.127 1 93.44 88 GLN A C 1
ATOM 675 O O . GLN A 1 88 ? -1.533 -29.438 1.142 1 93.44 88 GLN A O 1
ATOM 680 N N . GLU A 1 89 ? -1.14 -28.906 3.314 1 93.56 89 GLU A N 1
ATOM 681 C CA . GLU A 1 89 ? -2.529 -28.5 3.52 1 93.56 89 GLU A CA 1
ATOM 682 C C . GLU A 1 89 ? -2.652 -26.984 3.656 1 93.56 89 GLU A C 1
ATOM 684 O O . GLU A 1 89 ? -2 -26.391 4.508 1 93.56 89 GLU A O 1
ATOM 689 N N . ILE A 1 90 ? -3.48 -26.422 2.848 1 95.56 90 ILE A N 1
ATOM 690 C CA . ILE A 1 90 ? -3.727 -24.984 2.861 1 95.56 90 ILE A CA 1
ATOM 691 C C . ILE A 1 90 ? -5.195 -24.719 3.184 1 95.56 90 ILE A C 1
ATOM 693 O O . ILE A 1 90 ? -6.086 -25.172 2.459 1 95.56 90 ILE A O 1
ATOM 697 N N . SER A 1 91 ? -5.449 -24 4.191 1 95.81 91 SER A N 1
ATOM 698 C CA . SER A 1 91 ? -6.809 -23.75 4.664 1 95.81 91 SER A CA 1
ATOM 699 C C . SER A 1 91 ? -7.199 -22.297 4.508 1 95.81 91 SER A C 1
ATOM 701 O O . SER A 1 91 ? -6.391 -21.391 4.758 1 95.81 91 SER A O 1
ATOM 703 N N . TYR A 1 92 ? -8.438 -22.141 4.141 1 95.44 92 TYR A N 1
ATOM 704 C CA . TYR A 1 92 ? -8.984 -20.812 3.881 1 95.44 92 TYR A CA 1
ATOM 705 C C . TYR A 1 92 ? -10.07 -20.469 4.895 1 95.44 92 TYR A C 1
ATOM 707 O O . TYR A 1 92 ? -10.992 -21.25 5.121 1 95.44 92 TYR A O 1
ATOM 715 N N . TYR A 1 93 ? -9.883 -19.281 5.484 1 93.75 93 TYR A N 1
ATOM 716 C CA . TYR A 1 93 ? -10.844 -18.781 6.461 1 93.75 93 TYR A CA 1
ATOM 717 C C . TYR A 1 93 ? -11.383 -17.422 6.047 1 93.75 93 TYR A C 1
ATOM 719 O O . TYR A 1 93 ? -10.609 -16.484 5.84 1 93.75 93 TYR A O 1
ATOM 727 N N . GLU A 1 94 ? -12.586 -17.359 5.887 1 90.44 94 GLU A N 1
ATOM 728 C CA . GLU A 1 94 ? -13.289 -16.125 5.578 1 90.44 94 GLU A CA 1
ATOM 729 C C . GLU A 1 94 ? -14.578 -16 6.387 1 90.44 94 GLU A C 1
ATOM 731 O O . GLU A 1 94 ? -15.406 -16.922 6.387 1 90.44 94 GLU A O 1
ATOM 736 N N . PRO A 1 95 ? -14.719 -14.891 7.059 1 88.5 95 PRO A N 1
ATOM 737 C CA . PRO A 1 95 ? -15.938 -14.727 7.859 1 88.5 95 PRO A CA 1
ATOM 738 C C . PRO A 1 95 ? -17.203 -14.891 7.031 1 88.5 95 PRO A C 1
ATOM 740 O O . PRO A 1 95 ? -17.312 -14.352 5.93 1 88.5 95 PRO A O 1
ATOM 743 N N . GLY A 1 96 ? -18.156 -15.656 7.59 1 89.12 96 GLY A N 1
ATOM 744 C CA . GLY A 1 96 ? -19.453 -15.859 6.953 1 89.12 96 GLY A CA 1
ATOM 745 C C . GLY A 1 96 ? -19.469 -17.016 5.977 1 89.12 96 GLY A C 1
ATOM 746 O O . GLY A 1 96 ? -20.516 -17.391 5.461 1 89.12 96 GLY A O 1
ATOM 747 N N . LEU A 1 97 ? -18.297 -17.562 5.676 1 90.38 97 LEU A N 1
ATOM 748 C CA . LEU A 1 97 ? -18.203 -18.703 4.766 1 90.38 97 LEU A CA 1
ATOM 749 C C . LEU A 1 97 ? -17.641 -19.922 5.473 1 90.38 97 LEU A C 1
ATOM 751 O O . LEU A 1 97 ? -16.891 -19.797 6.438 1 90.38 97 LEU A O 1
ATOM 755 N N . ASP A 1 98 ? -18.016 -21.062 4.969 1 91.56 98 ASP A N 1
ATOM 756 C CA . ASP A 1 98 ? -17.406 -22.297 5.477 1 91.56 98 ASP A CA 1
ATOM 757 C C . ASP A 1 98 ? -15.938 -22.391 5.074 1 91.56 98 ASP A C 1
ATOM 759 O O . ASP A 1 98 ? -15.586 -22.172 3.91 1 91.56 98 ASP A O 1
ATOM 763 N N . SER A 1 99 ? -15.211 -22.672 6.035 1 92.69 99 SER A N 1
ATOM 764 C CA . SER A 1 99 ? -13.789 -22.859 5.773 1 92.69 99 SER A CA 1
ATOM 765 C C . SER A 1 99 ? -13.508 -24.188 5.078 1 92.69 99 SER A C 1
ATOM 767 O O . SER A 1 99 ? -14.281 -25.141 5.219 1 92.69 99 SER A O 1
ATOM 769 N N . PHE A 1 100 ? -12.477 -24.266 4.332 1 93.19 100 PHE A N 1
ATOM 770 C CA . PHE A 1 100 ? -12.086 -25.484 3.631 1 93.19 100 PHE A CA 1
ATOM 771 C C . PHE A 1 100 ? -10.57 -25.531 3.436 1 93.19 100 PHE A C 1
ATOM 773 O O . PHE A 1 100 ? -9.883 -24.531 3.664 1 93.19 100 PHE A O 1
ATOM 780 N N . SER A 1 101 ? -10.102 -26.703 3.076 1 94.06 101 SER A N 1
ATOM 781 C CA . SER A 1 101 ? -8.68 -26.906 2.814 1 94.06 101 SER A CA 1
ATOM 782 C C . SER A 1 101 ? -8.445 -27.438 1.407 1 94.06 101 SER A C 1
ATOM 784 O O . SER A 1 101 ? -9.297 -28.141 0.851 1 94.06 101 SER A O 1
ATOM 786 N N . LEU A 1 102 ? -7.395 -27.062 0.889 1 92.12 102 LEU A N 1
ATOM 787 C CA . LEU A 1 102 ? -6.887 -27.609 -0.369 1 92.12 102 LEU A CA 1
ATOM 788 C C . LEU A 1 102 ? -5.488 -28.188 -0.187 1 92.12 102 LEU A C 1
ATOM 790 O O . LEU A 1 102 ? -4.73 -27.734 0.674 1 92.12 102 LEU A O 1
ATOM 794 N N . SER A 1 103 ? -5.227 -29.156 -1.039 1 91.25 103 SER A N 1
ATOM 795 C CA . SER A 1 103 ? -3.859 -29.656 -1.082 1 91.25 103 SER A CA 1
ATOM 796 C C . SER A 1 103 ? -2.984 -28.812 -1.998 1 91.25 103 SER A C 1
ATOM 798 O O . SER A 1 103 ? -3.416 -28.422 -3.082 1 91.25 103 SER A O 1
ATOM 800 N N . GLY A 1 104 ? -1.778 -28.5 -1.467 1 90.19 104 GLY A N 1
ATOM 801 C CA . GLY A 1 104 ? -0.827 -27.734 -2.244 1 90.19 104 GLY A CA 1
ATOM 802 C C . GLY A 1 104 ? 0.521 -27.578 -1.562 1 90.19 104 GLY A C 1
ATOM 803 O O . GLY A 1 104 ? 0.656 -27.875 -0.373 1 90.19 104 GLY A O 1
ATOM 804 N N . ASN A 1 105 ? 1.474 -27.078 -2.336 1 90.38 105 ASN A N 1
ATOM 805 C CA . ASN A 1 105 ? 2.822 -26.984 -1.787 1 90.38 105 ASN A CA 1
ATOM 806 C C . ASN A 1 105 ? 3.107 -25.578 -1.267 1 90.38 105 ASN A C 1
ATOM 808 O O . ASN A 1 105 ? 4.086 -25.359 -0.546 1 90.38 105 ASN A O 1
ATOM 812 N N . HIS A 1 106 ? 2.301 -24.625 -1.666 1 92 106 HIS A N 1
ATOM 813 C CA . HIS A 1 106 ? 2.418 -23.266 -1.157 1 92 106 HIS A CA 1
ATOM 814 C C . HIS A 1 106 ? 1.115 -22.5 -1.343 1 92 106 HIS A C 1
ATOM 816 O O . HIS A 1 106 ? 0.25 -22.906 -2.117 1 92 106 HIS A O 1
ATOM 822 N N . ILE A 1 107 ? 0.983 -21.469 -0.61 1 93.62 107 ILE A N 1
ATOM 823 C CA . ILE A 1 107 ? -0.174 -20.594 -0.768 1 93.62 107 ILE A CA 1
ATOM 824 C C . ILE A 1 107 ? -0.06 -19.812 -2.08 1 93.62 107 ILE A C 1
ATOM 826 O O . ILE A 1 107 ? 0.943 -19.141 -2.326 1 93.62 107 ILE A O 1
ATOM 830 N N . VAL A 1 108 ? -0.992 -19.828 -2.906 1 88 108 VAL A N 1
ATOM 831 C CA . VAL A 1 108 ? -0.944 -19.203 -4.227 1 88 108 VAL A CA 1
ATOM 832 C C . VAL A 1 108 ? -1.557 -17.812 -4.16 1 88 108 VAL A C 1
ATOM 834 O O . VAL A 1 108 ? -1.301 -16.969 -5.023 1 88 108 VAL A O 1
ATOM 837 N N . ASP A 1 109 ? -2.297 -17.578 -3.125 1 91.69 109 ASP A N 1
ATOM 838 C CA . ASP A 1 109 ? -3.002 -16.312 -3.014 1 91.69 109 ASP A CA 1
ATOM 839 C C . ASP A 1 109 ? -2.037 -15.18 -2.666 1 91.69 109 ASP A C 1
ATOM 841 O O . ASP A 1 109 ? -1.166 -15.336 -1.81 1 91.69 109 ASP A O 1
ATOM 845 N N . TYR A 1 110 ? -2.07 -14.086 -3.377 1 94.69 110 TYR A N 1
ATOM 846 C CA . TYR A 1 110 ? -1.442 -12.797 -3.111 1 94.69 110 TYR A CA 1
ATOM 847 C C . TYR A 1 110 ? 0.047 -12.844 -3.428 1 94.69 110 TYR A C 1
ATOM 849 O O . TYR A 1 110 ? 0.667 -11.805 -3.67 1 94.69 110 TYR A O 1
ATOM 857 N N . LEU A 1 111 ? 0.677 -14.008 -3.33 1 96.5 111 LEU A N 1
ATOM 858 C CA . LEU A 1 111 ? 2.102 -14.133 -3.619 1 96.5 111 LEU A CA 1
ATOM 859 C C . LEU A 1 111 ? 2.336 -14.383 -5.105 1 96.5 111 LEU A C 1
ATOM 861 O O . LEU A 1 111 ? 1.684 -15.242 -5.703 1 96.5 111 LEU A O 1
ATOM 865 N N . PRO A 1 112 ? 3.285 -13.633 -5.66 1 96.88 112 PRO A N 1
ATOM 866 C CA . PRO A 1 112 ? 3.584 -13.906 -7.066 1 96.88 112 PRO A CA 1
ATOM 867 C C . PRO A 1 112 ? 4.117 -15.32 -7.297 1 96.88 112 PRO A C 1
ATOM 869 O O . PRO A 1 112 ? 4.984 -15.781 -6.555 1 96.88 112 PRO A O 1
ATOM 872 N N . SER A 1 113 ? 3.668 -15.922 -8.336 1 94.75 113 SER A N 1
ATOM 873 C CA . SER A 1 113 ? 4.031 -17.297 -8.656 1 94.75 113 SER A CA 1
ATOM 874 C C . SER A 1 113 ? 5.535 -17.438 -8.875 1 94.75 113 SER A C 1
ATOM 876 O O . SER A 1 113 ? 6.117 -18.484 -8.578 1 94.75 113 SER A O 1
ATOM 878 N N . ILE A 1 114 ? 6.141 -16.406 -9.312 1 97.5 114 ILE A N 1
ATOM 879 C CA . ILE A 1 114 ? 7.547 -16.438 -9.695 1 97.5 114 ILE A CA 1
ATOM 880 C C . ILE A 1 114 ? 8.414 -16.734 -8.477 1 97.5 114 ILE A C 1
ATOM 882 O O . ILE A 1 114 ? 9.547 -17.203 -8.617 1 97.5 114 ILE A O 1
ATOM 886 N N . ILE A 1 115 ? 7.918 -16.391 -7.309 1 97 115 ILE A N 1
ATOM 887 C CA . ILE A 1 115 ? 8.672 -16.578 -6.074 1 97 115 ILE A CA 1
ATOM 888 C C . ILE A 1 115 ? 8.93 -18.062 -5.855 1 97 115 ILE A C 1
ATOM 890 O O . ILE A 1 115 ? 9.953 -18.453 -5.293 1 97 115 ILE A O 1
ATOM 894 N N . PHE A 1 116 ? 8.086 -18.922 -6.406 1 94.12 116 PHE A N 1
ATOM 895 C CA . PHE A 1 116 ? 8.133 -20.359 -6.117 1 94.12 116 PHE A CA 1
ATOM 896 C C . PHE A 1 116 ? 8.477 -21.141 -7.375 1 94.12 116 PHE A C 1
ATOM 898 O O . PHE A 1 116 ? 8.305 -22.375 -7.41 1 94.12 116 PHE A O 1
ATOM 905 N N . ALA A 1 117 ? 8.953 -20.562 -8.297 1 96.06 117 ALA A N 1
ATOM 906 C CA . ALA A 1 117 ? 9.172 -21.188 -9.609 1 96.06 117 ALA A CA 1
ATOM 907 C C . ALA A 1 117 ? 10.414 -22.062 -9.594 1 96.06 117 ALA A C 1
ATOM 909 O O . ALA A 1 117 ? 11.312 -21.875 -8.773 1 96.06 117 ALA A O 1
ATOM 910 N N . ASP A 1 118 ? 10.375 -23.031 -10.484 1 96.06 118 ASP A N 1
ATOM 911 C CA . ASP A 1 118 ? 11.555 -23.828 -10.789 1 96.06 118 ASP A CA 1
ATOM 912 C C . ASP A 1 118 ? 12.391 -23.172 -11.891 1 96.06 118 ASP A C 1
ATOM 914 O O . ASP A 1 118 ? 12.18 -23.438 -13.078 1 96.06 118 ASP A O 1
ATOM 918 N N . PHE A 1 119 ? 13.383 -22.516 -11.492 1 96.38 119 PHE A N 1
ATOM 919 C CA . PHE A 1 119 ? 14.133 -21.688 -12.438 1 96.38 119 PHE A CA 1
ATOM 920 C C . PHE A 1 119 ? 15 -22.562 -13.344 1 96.38 119 PHE A C 1
ATOM 922 O O . PHE A 1 119 ? 15.344 -22.141 -14.461 1 96.38 119 PHE A O 1
ATOM 929 N N . ASN A 1 120 ? 15.352 -23.719 -12.914 1 95.31 120 ASN A N 1
ATOM 930 C CA . ASN A 1 120 ? 16.062 -24.641 -13.797 1 95.31 120 ASN A CA 1
ATOM 931 C C . ASN A 1 120 ? 15.195 -25.062 -14.977 1 95.31 120 ASN A C 1
ATOM 933 O O . ASN A 1 120 ? 15.688 -25.188 -16.094 1 95.31 120 ASN A O 1
ATOM 937 N N . ALA A 1 121 ? 14 -25.266 -14.703 1 95.38 121 ALA A N 1
ATOM 938 C CA . ALA A 1 121 ? 13.078 -25.641 -15.766 1 95.38 121 ALA A CA 1
ATOM 939 C C . ALA A 1 121 ? 12.734 -24.453 -16.656 1 95.38 121 ALA A C 1
ATOM 941 O O . ALA A 1 121 ? 12.617 -24.594 -17.875 1 95.38 121 ALA A O 1
ATOM 942 N N . LEU A 1 122 ? 12.664 -23.297 -16.047 1 96.5 122 LEU A N 1
ATOM 943 C CA . LEU A 1 122 ? 12.172 -22.109 -16.75 1 96.5 122 LEU A CA 1
ATOM 944 C C . LEU A 1 122 ? 13.234 -21.547 -17.688 1 96.5 122 LEU A C 1
ATOM 946 O O . LEU A 1 122 ? 12.914 -20.844 -18.641 1 96.5 122 LEU A O 1
ATOM 950 N N . LYS A 1 123 ? 14.453 -21.844 -17.422 1 95.62 123 LYS A N 1
ATOM 951 C CA . LYS A 1 123 ? 15.539 -21.219 -18.188 1 95.62 123 LYS A CA 1
ATOM 952 C C . LYS A 1 123 ? 15.484 -21.609 -19.656 1 95.62 123 LYS A C 1
ATOM 954 O O . LYS A 1 123 ? 16.078 -20.953 -20.5 1 95.62 123 LYS A O 1
ATOM 959 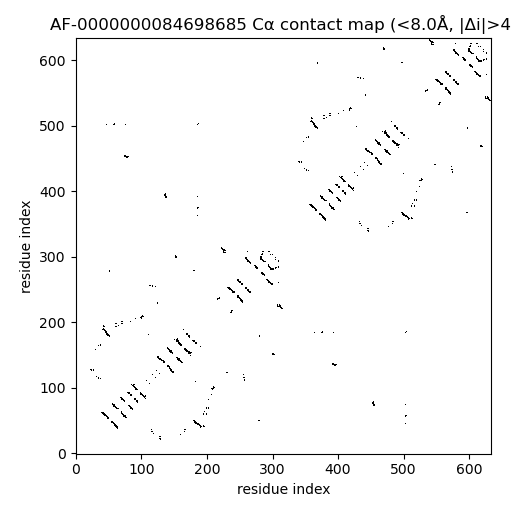N N . ALA A 1 124 ? 14.805 -22.703 -20.031 1 96.12 124 ALA A N 1
ATOM 960 C CA . ALA A 1 124 ? 14.648 -23.141 -21.406 1 96.12 124 ALA A CA 1
ATOM 961 C C . ALA A 1 124 ? 13.758 -22.172 -22.203 1 96.12 124 ALA A C 1
ATOM 963 O O . ALA A 1 124 ? 13.914 -22.031 -23.406 1 96.12 124 ALA A O 1
ATOM 964 N N . TYR A 1 125 ? 12.922 -21.469 -21.469 1 97.25 125 TYR A N 1
ATOM 965 C CA . TYR A 1 125 ? 11.875 -20.75 -22.188 1 97.25 125 TYR A CA 1
ATOM 966 C C . TYR A 1 125 ? 11.898 -19.266 -21.812 1 97.25 125 TYR A C 1
ATOM 968 O O . TYR A 1 125 ? 11.195 -18.453 -22.422 1 97.25 125 TYR A O 1
ATOM 976 N N . TYR A 1 126 ? 12.695 -18.953 -20.812 1 97.44 126 TYR A N 1
ATOM 977 C CA . TYR A 1 126 ? 12.773 -17.578 -20.344 1 97.44 126 TYR A CA 1
ATOM 978 C C . TYR A 1 126 ? 14.219 -17.078 -20.359 1 97.44 126 TYR A C 1
ATOM 980 O O . TYR A 1 126 ? 15.156 -17.859 -20.219 1 97.44 126 TYR A O 1
ATOM 988 N N . ASN A 1 127 ? 14.336 -15.758 -20.578 1 97.19 127 ASN A N 1
ATOM 989 C CA . ASN A 1 127 ? 15.594 -15.062 -20.328 1 97.19 127 ASN A CA 1
ATOM 990 C C . ASN A 1 127 ? 15.617 -14.438 -18.938 1 97.19 127 ASN A C 1
ATOM 992 O O . ASN A 1 127 ? 14.641 -13.828 -18.5 1 97.19 127 ASN A O 1
ATOM 996 N N . PHE A 1 128 ? 16.719 -14.734 -18.25 1 98.12 128 PHE A N 1
ATOM 997 C CA . PHE A 1 128 ? 17 -14.062 -16.984 1 98.12 128 PHE A CA 1
ATOM 998 C C . PHE A 1 128 ? 18.062 -12.984 -17.172 1 98.12 128 PHE A C 1
ATOM 1000 O O . PHE A 1 128 ? 19.219 -13.297 -17.5 1 98.12 128 PHE A O 1
ATOM 1007 N N . ILE A 1 129 ? 17.703 -11.789 -16.953 1 97.06 129 ILE A N 1
ATOM 1008 C CA . ILE A 1 129 ? 18.594 -10.68 -17.234 1 97.06 129 ILE A CA 1
ATOM 1009 C C . ILE A 1 129 ? 18.906 -9.914 -15.945 1 97.06 129 ILE A C 1
ATOM 1011 O O . ILE A 1 129 ? 17.984 -9.406 -15.289 1 97.06 129 ILE A O 1
ATOM 1015 N N . ASP A 1 130 ? 20.125 -9.844 -15.578 1 96.81 130 ASP A N 1
ATOM 1016 C CA . ASP A 1 130 ? 20.562 -9.016 -14.461 1 96.81 130 ASP A CA 1
ATOM 1017 C C . ASP A 1 130 ? 20.531 -7.535 -14.828 1 96.81 130 ASP A C 1
ATOM 1019 O O . ASP A 1 130 ? 21.25 -7.09 -15.727 1 96.81 130 ASP A O 1
ATOM 1023 N N . VAL A 1 131 ? 19.734 -6.801 -14.188 1 95.62 131 VAL A N 1
ATOM 1024 C CA . VAL A 1 131 ? 19.547 -5.391 -14.508 1 95.62 131 VAL A CA 1
ATOM 1025 C C . VAL A 1 131 ? 20.359 -4.527 -13.555 1 95.62 131 VAL A C 1
ATOM 1027 O O . VAL A 1 131 ? 20.484 -3.314 -13.75 1 95.62 131 VAL A O 1
ATOM 1030 N N . GLY A 1 132 ? 20.844 -5.07 -12.477 1 95.62 132 GLY A N 1
ATOM 1031 C CA . GLY A 1 132 ? 21.688 -4.305 -11.57 1 95.62 132 GLY A CA 1
ATOM 1032 C C . GLY A 1 132 ? 21.141 -4.23 -10.164 1 95.62 132 GLY A C 1
ATOM 1033 O O . GLY A 1 132 ? 20.562 -5.199 -9.664 1 95.62 132 GLY A O 1
ATOM 1034 N N . ARG A 1 133 ? 21.516 -3.102 -9.547 1 95.62 133 ARG A N 1
ATOM 1035 C CA . ARG A 1 133 ? 21.203 -2.938 -8.133 1 95.62 133 ARG A CA 1
ATOM 1036 C C . ARG A 1 133 ? 20.312 -1.721 -7.902 1 95.62 133 ARG A C 1
ATOM 1038 O O . ARG A 1 133 ? 20.375 -0.752 -8.664 1 95.62 133 ARG A O 1
ATOM 1045 N N . ILE A 1 134 ? 19.484 -1.896 -6.977 1 95.81 134 ILE A N 1
ATOM 1046 C CA . ILE A 1 134 ? 18.703 -0.754 -6.496 1 95.81 134 ILE A CA 1
ATOM 1047 C C . ILE A 1 134 ? 18.562 -0.83 -4.98 1 95.81 134 ILE A C 1
ATOM 1049 O O . ILE A 1 134 ? 18.938 -1.828 -4.363 1 95.81 134 ILE A O 1
ATOM 1053 N N . HIS A 1 135 ? 18.109 0.238 -4.422 1 94.56 135 HIS A N 1
ATOM 1054 C CA . HIS A 1 135 ? 17.75 0.224 -3.01 1 94.56 135 HIS A CA 1
ATOM 1055 C C . HIS A 1 135 ? 16.234 0.278 -2.832 1 94.56 135 HIS A C 1
ATOM 1057 O O . HIS A 1 135 ? 15.547 1.003 -3.555 1 94.56 135 HIS A O 1
ATOM 1063 N N . ILE A 1 136 ? 15.758 -0.502 -1.987 1 95.94 136 ILE A N 1
ATOM 1064 C CA . ILE A 1 136 ? 14.406 -0.385 -1.453 1 95.94 136 ILE A CA 1
ATOM 1065 C C . ILE A 1 136 ? 14.469 -0.012 0.026 1 95.94 136 ILE A C 1
ATOM 1067 O O . ILE A 1 136 ? 14.711 -0.869 0.879 1 95.94 136 ILE A O 1
ATOM 1071 N N . GLY A 1 137 ? 14.172 1.265 0.256 1 94.12 137 GLY A N 1
ATOM 1072 C CA . GLY A 1 137 ? 14.477 1.739 1.598 1 94.12 137 GLY A CA 1
ATOM 1073 C C . GLY A 1 137 ? 15.93 1.545 1.987 1 94.12 137 GLY A C 1
ATOM 1074 O O . GLY A 1 137 ? 16.828 1.963 1.262 1 94.12 137 GLY A O 1
ATOM 1075 N N . ASP A 1 138 ? 16.109 0.869 3.047 1 91.88 138 ASP A N 1
ATOM 1076 C CA . ASP A 1 138 ? 17.469 0.637 3.521 1 91.88 138 ASP A CA 1
ATOM 1077 C C . ASP A 1 138 ? 17.953 -0.754 3.127 1 91.88 138 ASP A C 1
ATOM 1079 O O . ASP A 1 138 ? 18.969 -1.23 3.643 1 91.88 138 ASP A O 1
ATOM 1083 N N . HIS A 1 139 ? 17.281 -1.405 2.201 1 95.25 139 HIS A N 1
ATOM 1084 C CA . HIS A 1 139 ? 17.672 -2.734 1.739 1 95.25 139 HIS A CA 1
ATOM 1085 C C . HIS A 1 139 ? 18.312 -2.676 0.357 1 95.25 139 HIS A C 1
ATOM 1087 O O . HIS A 1 139 ? 17.656 -2.289 -0.618 1 95.25 139 HIS A O 1
ATOM 1093 N N . PRO A 1 140 ? 19.547 -3.074 0.303 1 96.81 140 PRO A N 1
ATOM 1094 C CA . PRO A 1 140 ? 20.062 -3.268 -1.053 1 96.81 140 PRO A CA 1
ATOM 1095 C C . PRO A 1 140 ? 19.391 -4.422 -1.787 1 96.81 140 PRO A C 1
ATOM 1097 O O . PRO A 1 140 ? 19.141 -5.477 -1.196 1 96.81 140 PRO A O 1
ATOM 1100 N N . GLY A 1 141 ? 19.031 -4.18 -3.051 1 96.88 141 GLY A N 1
ATOM 1101 C CA . GLY A 1 141 ? 18.328 -5.184 -3.836 1 96.88 141 GLY A CA 1
ATOM 1102 C C . GLY A 1 141 ? 18.984 -5.449 -5.18 1 96.88 141 GLY A C 1
ATOM 1103 O O . GLY A 1 141 ? 19.594 -4.559 -5.77 1 96.88 141 GLY A O 1
ATOM 1104 N N . ARG A 1 142 ? 18.844 -6.66 -5.633 1 97.69 142 ARG A N 1
ATOM 1105 C CA . ARG A 1 142 ? 19.25 -7.062 -6.98 1 97.69 142 ARG A CA 1
ATOM 1106 C C . ARG A 1 142 ? 18.031 -7.203 -7.891 1 97.69 142 ARG A C 1
ATOM 1108 O O . ARG A 1 142 ? 17 -7.766 -7.488 1 97.69 142 ARG A O 1
ATOM 1115 N N . VAL A 1 143 ? 18.156 -6.641 -9.07 1 97.94 143 VAL A N 1
ATOM 1116 C CA . VAL A 1 143 ? 17.031 -6.598 -9.992 1 97.94 143 VAL A CA 1
ATOM 1117 C C . VAL A 1 143 ? 17.234 -7.602 -11.117 1 97.94 143 VAL A C 1
ATOM 1119 O O . VAL A 1 143 ? 18.281 -7.586 -11.789 1 97.94 143 VAL A O 1
ATOM 1122 N N . VAL A 1 144 ? 16.312 -8.453 -11.344 1 98.44 144 VAL A N 1
ATOM 1123 C CA . VAL A 1 144 ? 16.344 -9.422 -12.438 1 98.44 144 VAL A CA 1
ATOM 1124 C C . VAL A 1 144 ? 15.086 -9.289 -13.289 1 98.44 144 VAL A C 1
ATOM 1126 O O . VAL A 1 144 ? 13.969 -9.289 -12.766 1 98.44 144 VAL A O 1
ATOM 1129 N N . ARG A 1 145 ? 15.273 -9.117 -14.508 1 98.06 145 ARG A N 1
ATOM 1130 C CA . ARG A 1 145 ? 14.172 -9.172 -15.469 1 98.06 145 ARG A CA 1
ATOM 1131 C C . ARG A 1 145 ? 14 -10.578 -16.031 1 98.06 145 ARG A C 1
ATOM 1133 O O . ARG A 1 145 ? 14.984 -11.242 -16.359 1 98.06 145 ARG A O 1
ATOM 1140 N N . ILE A 1 146 ? 12.789 -11.039 -16.047 1 98.12 146 ILE A N 1
ATOM 1141 C CA . ILE A 1 146 ? 12.445 -12.352 -16.594 1 98.12 146 ILE A CA 1
ATOM 1142 C C . ILE A 1 146 ? 11.516 -12.18 -17.797 1 98.12 146 ILE A C 1
ATOM 1144 O O . ILE A 1 146 ? 10.375 -11.734 -17.641 1 98.12 146 ILE A O 1
ATOM 1148 N N . THR A 1 147 ? 12 -12.57 -18.953 1 97.25 147 THR A N 1
ATOM 1149 C CA . THR A 1 147 ? 11.227 -12.359 -20.156 1 97.25 147 THR A CA 1
ATOM 1150 C C . THR A 1 147 ? 11.062 -13.664 -20.938 1 97.25 147 THR A C 1
ATOM 1152 O O . THR A 1 147 ? 11.984 -14.477 -21 1 97.25 147 THR A O 1
ATOM 1155 N N . SER A 1 148 ? 9.852 -13.828 -21.453 1 95.88 148 SER A N 1
ATOM 1156 C CA . SER A 1 148 ? 9.648 -15 -22.297 1 95.88 148 SER A CA 1
ATOM 1157 C C . SER A 1 148 ? 10.461 -14.914 -23.594 1 95.88 148 SER A C 1
ATOM 1159 O O . SER A 1 148 ? 10.555 -13.844 -24.203 1 95.88 148 SER A O 1
ATOM 1161 N N . LYS A 1 149 ? 11.039 -15.984 -24 1 96.19 149 LYS A N 1
ATOM 1162 C CA . LYS A 1 149 ? 11.906 -16 -25.172 1 96.19 149 LYS A CA 1
ATOM 1163 C C . LYS A 1 149 ? 11.094 -15.812 -26.453 1 96.19 149 LYS A C 1
ATOM 1165 O O . LYS A 1 149 ? 11.602 -15.266 -27.438 1 96.19 149 LYS A O 1
ATOM 1170 N N . ASP A 1 150 ? 9.859 -16.188 -26.406 1 95.44 150 ASP A N 1
ATOM 1171 C CA . ASP A 1 150 ? 9.07 -16.125 -27.625 1 95.44 150 ASP A CA 1
ATOM 1172 C C . ASP A 1 150 ? 7.977 -15.07 -27.531 1 95.44 150 ASP A C 1
ATOM 1174 O O . ASP A 1 150 ? 7.07 -15.023 -28.375 1 95.44 150 ASP A O 1
ATOM 1178 N N . ASN A 1 151 ? 7.863 -14.328 -26.516 1 94.88 151 ASN A N 1
ATOM 1179 C CA . ASN A 1 151 ? 6.953 -13.211 -26.297 1 94.88 151 ASN A CA 1
ATOM 1180 C C . ASN A 1 151 ? 5.504 -13.672 -26.219 1 94.88 151 ASN A C 1
ATOM 1182 O O . ASN A 1 151 ? 4.586 -12.93 -26.562 1 94.88 151 ASN A O 1
ATOM 1186 N N . SER A 1 152 ? 5.285 -14.859 -25.781 1 96 152 SER A N 1
ATOM 1187 C CA . SER A 1 152 ? 3.943 -15.43 -25.766 1 96 152 SER A CA 1
ATOM 1188 C C . SER A 1 152 ? 3.285 -15.242 -24.406 1 96 152 SER A C 1
ATOM 1190 O O . SER A 1 152 ? 2.104 -15.539 -24.234 1 96 152 SER A O 1
ATOM 1192 N N . ARG A 1 153 ? 3.953 -14.758 -23.391 1 96.44 153 ARG A N 1
ATOM 1193 C CA . ARG A 1 153 ? 3.436 -14.625 -22.031 1 96.44 153 ARG A CA 1
ATOM 1194 C C . ARG A 1 153 ? 3.92 -13.336 -21.391 1 96.44 153 ARG A C 1
ATOM 1196 O O . ARG A 1 153 ? 4.527 -12.492 -22.047 1 96.44 153 ARG A O 1
ATOM 1203 N N . TYR A 1 154 ? 3.545 -13.109 -20.203 1 97.81 154 TYR A N 1
ATOM 1204 C CA . TYR A 1 154 ? 3.91 -11.891 -19.484 1 97.81 154 TYR A CA 1
ATOM 1205 C C . TYR A 1 154 ? 5.336 -11.977 -18.953 1 97.81 154 TYR A C 1
ATOM 1207 O O . TYR A 1 154 ? 5.957 -13.039 -19 1 97.81 154 TYR A O 1
ATOM 1215 N N . ASN A 1 155 ? 5.816 -10.859 -18.594 1 98 155 ASN A N 1
ATOM 1216 C CA . ASN A 1 155 ? 7.176 -10.75 -18.078 1 98 155 ASN A CA 1
ATOM 1217 C C . ASN A 1 155 ? 7.188 -10.328 -16.609 1 98 155 ASN A C 1
ATOM 1219 O O . ASN A 1 155 ? 6.164 -9.891 -16.078 1 98 155 ASN A O 1
ATOM 1223 N N . TYR A 1 156 ? 8.352 -10.57 -15.977 1 98.5 156 TYR A N 1
ATOM 1224 C CA . TYR A 1 156 ? 8.508 -10.18 -14.586 1 98.5 156 TYR A CA 1
ATOM 1225 C C . TYR A 1 156 ? 9.727 -9.281 -14.398 1 98.5 156 TYR A C 1
ATOM 1227 O O . TYR A 1 156 ? 10.711 -9.398 -15.141 1 98.5 156 TYR A O 1
ATOM 1235 N N . ILE A 1 157 ? 9.648 -8.406 -13.484 1 98.44 157 ILE A N 1
ATOM 1236 C CA . ILE A 1 157 ? 10.805 -7.812 -12.82 1 98.44 157 ILE A CA 1
ATOM 1237 C C . ILE A 1 157 ? 10.789 -8.164 -11.336 1 98.44 157 ILE A C 1
ATOM 1239 O O . ILE A 1 157 ? 9.781 -7.98 -10.664 1 98.44 157 ILE A O 1
ATOM 1243 N N . VAL A 1 158 ? 11.93 -8.656 -10.898 1 98.5 158 VAL A N 1
ATOM 1244 C CA . VAL A 1 158 ? 12.039 -9.07 -9.5 1 98.5 158 VAL A CA 1
ATOM 1245 C C . VAL A 1 158 ? 13.18 -8.305 -8.828 1 98.5 158 VAL A C 1
ATOM 1247 O O . VAL A 1 158 ? 14.266 -8.172 -9.398 1 98.5 158 VAL A O 1
ATOM 1250 N N . VAL A 1 159 ? 12.922 -7.773 -7.699 1 98.44 159 VAL A N 1
ATOM 1251 C CA . VAL A 1 159 ? 13.961 -7.234 -6.824 1 98.44 159 VAL A CA 1
ATOM 1252 C C . VAL A 1 159 ? 14.133 -8.141 -5.605 1 98.44 159 VAL A C 1
ATOM 1254 O O . VAL A 1 159 ? 13.188 -8.32 -4.828 1 98.44 159 VAL A O 1
ATOM 1257 N N . ALA A 1 160 ? 15.25 -8.68 -5.445 1 98.31 160 ALA 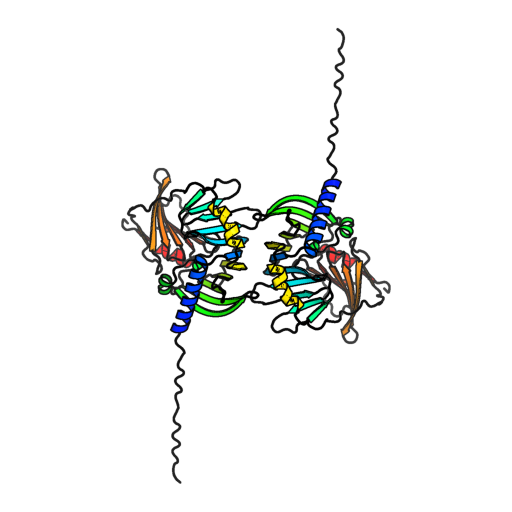A N 1
ATOM 1258 C CA . ALA A 1 160 ? 15.555 -9.539 -4.305 1 98.31 160 ALA A CA 1
ATOM 1259 C C . ALA A 1 160 ? 16.531 -8.867 -3.348 1 98.31 160 ALA A C 1
ATOM 1261 O O . ALA A 1 160 ? 17.484 -8.211 -3.779 1 98.31 160 ALA A O 1
ATOM 1262 N N . ASP A 1 161 ? 16.281 -9.031 -2.098 1 98.25 161 ASP A N 1
ATOM 1263 C CA . ASP A 1 161 ? 17.172 -8.508 -1.067 1 98.25 161 ASP A CA 1
ATOM 1264 C C . ASP A 1 161 ? 18.547 -9.148 -1.16 1 98.25 161 ASP A C 1
ATOM 1266 O O . ASP A 1 161 ? 18.672 -10.375 -1.187 1 98.25 161 ASP A O 1
ATOM 1270 N N . GLU A 1 162 ? 19.547 -8.383 -1.152 1 96.56 162 GLU A N 1
ATOM 1271 C CA . GLU A 1 162 ? 20.906 -8.906 -1.287 1 96.56 162 GLU A CA 1
ATOM 1272 C C . GLU A 1 162 ? 21.312 -9.695 -0.048 1 96.56 162 GLU A C 1
ATOM 1274 O O . GLU A 1 162 ? 22.062 -10.672 -0.147 1 96.56 162 GLU A O 1
ATOM 1279 N N . GLU A 1 163 ? 20.875 -9.32 1.009 1 96.19 163 GLU A N 1
ATOM 1280 C CA . GLU A 1 163 ? 21.297 -9.914 2.268 1 96.19 163 GLU A CA 1
ATOM 1281 C C . GLU A 1 163 ? 20.562 -11.219 2.543 1 96.19 163 GLU A C 1
ATOM 1283 O O . GLU A 1 163 ? 21.172 -12.227 2.91 1 96.19 163 GLU A O 1
ATOM 1288 N N . THR A 1 164 ? 19.281 -11.242 2.326 1 97.31 164 THR A N 1
ATOM 1289 C CA . THR A 1 164 ? 18.484 -12.391 2.752 1 97.31 164 THR A CA 1
ATOM 1290 C C . THR A 1 164 ? 18.078 -13.242 1.554 1 97.31 164 THR A C 1
ATOM 1292 O O . THR A 1 164 ? 17.719 -14.406 1.711 1 97.31 164 THR A O 1
ATOM 1295 N N . GLY A 1 165 ? 18.016 -12.594 0.385 1 97.62 165 GLY A N 1
ATOM 1296 C CA . GLY A 1 165 ? 17.547 -13.281 -0.808 1 97.62 165 GLY A CA 1
ATOM 1297 C C . GLY A 1 165 ? 16.031 -13.211 -0.984 1 97.62 165 GLY A C 1
ATOM 1298 O O . GLY A 1 165 ? 15.508 -13.602 -2.027 1 97.62 165 GLY A O 1
ATOM 1299 N N . LEU A 1 166 ? 15.352 -12.656 -0.021 1 98.44 166 LEU A N 1
ATOM 1300 C CA . LEU A 1 166 ? 13.898 -12.617 -0.079 1 98.44 166 LEU A CA 1
ATOM 1301 C C . LEU A 1 166 ? 13.422 -11.594 -1.098 1 98.44 166 LEU A C 1
ATOM 1303 O O . LEU A 1 166 ? 14.102 -10.594 -1.34 1 98.44 166 LEU A O 1
ATOM 1307 N N . PRO A 1 167 ? 12.297 -11.812 -1.729 1 98.5 167 PRO A N 1
ATOM 1308 C CA . PRO A 1 167 ? 11.758 -10.82 -2.662 1 98.5 167 PRO A CA 1
ATOM 1309 C C . PRO A 1 167 ? 11.297 -9.547 -1.963 1 98.5 167 PRO A C 1
ATOM 1311 O O . PRO A 1 167 ? 10.641 -9.609 -0.919 1 98.5 167 PRO A O 1
ATOM 1314 N N . LEU A 1 168 ? 11.602 -8.438 -2.506 1 98.25 168 LEU A N 1
ATOM 1315 C CA . LEU A 1 168 ? 11.18 -7.141 -1.986 1 98.25 168 LEU A CA 1
ATOM 1316 C C . LEU A 1 168 ? 10.094 -6.527 -2.869 1 98.25 168 LEU A C 1
ATOM 1318 O O . LEU A 1 168 ? 9.234 -5.789 -2.383 1 98.25 168 LEU A O 1
ATOM 1322 N N . GLN A 1 169 ? 10.211 -6.836 -4.145 1 98.38 169 GLN A N 1
ATOM 1323 C CA . GLN A 1 169 ? 9.258 -6.316 -5.125 1 98.38 169 GLN A CA 1
ATOM 1324 C C . GLN A 1 169 ? 9.18 -7.23 -6.344 1 98.38 169 GLN A C 1
ATOM 1326 O O . GLN A 1 169 ? 10.188 -7.762 -6.801 1 98.38 169 GLN A O 1
ATOM 1331 N N . VAL A 1 170 ? 8 -7.43 -6.828 1 98.5 170 VAL A N 1
ATOM 1332 C CA . VAL A 1 170 ? 7.766 -8.188 -8.055 1 98.5 170 VAL A CA 1
ATOM 1333 C C . VAL A 1 170 ? 6.723 -7.484 -8.914 1 98.5 170 VAL A C 1
ATOM 1335 O O . VAL A 1 170 ? 5.621 -7.188 -8.445 1 98.5 170 VAL A O 1
ATOM 1338 N N . ASP A 1 171 ? 7.086 -7.242 -10.125 1 98.19 171 ASP A N 1
ATOM 1339 C CA . ASP A 1 171 ? 6.164 -6.656 -11.094 1 98.19 171 ASP A CA 1
ATOM 1340 C C . ASP A 1 171 ? 5.84 -7.652 -12.211 1 98.19 171 ASP A C 1
ATOM 1342 O O . ASP A 1 171 ? 6.742 -8.25 -12.805 1 98.19 171 ASP A O 1
ATOM 1346 N N . LEU A 1 172 ? 4.598 -7.824 -12.383 1 98.31 172 LEU A N 1
ATOM 1347 C CA . LEU A 1 172 ? 4.129 -8.516 -13.578 1 98.31 172 LEU A CA 1
ATOM 1348 C C . LEU A 1 172 ? 3.852 -7.527 -14.703 1 98.31 172 LEU A C 1
ATOM 1350 O O . LEU A 1 172 ? 3.062 -6.594 -14.539 1 98.31 172 LEU A O 1
ATOM 1354 N N . LEU A 1 173 ? 4.477 -7.746 -15.859 1 97.75 173 LEU A N 1
ATOM 1355 C CA . LEU A 1 173 ? 4.422 -6.766 -16.938 1 97.75 173 LEU A CA 1
ATOM 1356 C C . LEU A 1 173 ? 3.838 -7.383 -18.203 1 97.75 173 LEU A C 1
ATOM 1358 O O . LEU A 1 173 ? 4.129 -8.539 -18.531 1 97.75 173 LEU A O 1
ATOM 1362 N N . ASP A 1 174 ? 3.135 -6.551 -18.891 1 95.75 174 ASP A N 1
ATOM 1363 C CA . ASP A 1 174 ? 2.689 -7.008 -20.203 1 95.75 174 ASP A CA 1
ATOM 1364 C C . ASP A 1 174 ? 3.785 -6.816 -21.25 1 95.75 174 ASP A C 1
ATOM 1366 O O . ASP A 1 174 ? 4.93 -6.504 -20.906 1 95.75 174 ASP A O 1
ATOM 1370 N N . GLN A 1 175 ? 3.49 -7.035 -22.453 1 91.81 175 GLN A N 1
ATOM 1371 C CA . GLN A 1 175 ? 4.473 -7.02 -23.531 1 91.81 175 GLN A CA 1
ATOM 1372 C C . GLN A 1 175 ? 4.965 -5.602 -23.812 1 91.81 175 GLN A C 1
ATOM 1374 O O . GLN A 1 175 ? 6.016 -5.414 -24.422 1 91.81 175 GLN A O 1
ATOM 1379 N N . ASN A 1 176 ? 4.223 -4.66 -23.375 1 92.69 176 ASN A N 1
ATOM 1380 C CA . ASN A 1 176 ? 4.609 -3.264 -23.547 1 92.69 176 ASN A CA 1
ATOM 1381 C C . ASN A 1 176 ? 5.273 -2.709 -22.281 1 92.69 176 ASN A C 1
ATOM 1383 O O . ASN A 1 176 ? 5.41 -1.493 -22.141 1 92.69 176 ASN A O 1
ATOM 1387 N N . ASN A 1 177 ? 5.465 -3.566 -21.328 1 92.81 177 ASN A N 1
ATOM 1388 C CA . ASN A 1 177 ? 6.145 -3.232 -20.078 1 92.81 177 ASN A CA 1
ATOM 1389 C C . ASN A 1 177 ? 5.25 -2.414 -19.156 1 92.81 177 ASN A C 1
ATOM 1391 O O . ASN A 1 177 ? 5.738 -1.608 -18.359 1 92.81 177 ASN A O 1
ATOM 1395 N N . VAL A 1 178 ? 4.023 -2.545 -19.453 1 94.31 178 VAL A N 1
ATOM 1396 C CA . VAL A 1 178 ? 3.066 -1.955 -18.531 1 94.31 178 VAL A CA 1
ATOM 1397 C C . VAL A 1 178 ? 2.828 -2.906 -17.359 1 94.31 178 VAL A C 1
ATOM 1399 O O . VAL A 1 178 ? 2.578 -4.098 -17.562 1 94.31 178 VAL A O 1
ATOM 1402 N N . SER A 1 179 ? 2.859 -2.355 -16.141 1 95.62 179 SER A N 1
ATOM 1403 C CA . SER A 1 179 ? 2.676 -3.17 -14.938 1 95.62 179 SER A CA 1
ATOM 1404 C C . SER A 1 179 ? 1.226 -3.615 -14.789 1 95.62 179 SER A C 1
ATOM 1406 O O . SER A 1 179 ? 0.315 -2.785 -14.766 1 95.62 179 SER A O 1
ATOM 1408 N N . LEU A 1 180 ? 1.03 -4.883 -14.711 1 96.75 180 LEU A N 1
ATOM 1409 C CA . LEU A 1 180 ? -0.296 -5.461 -14.523 1 96.75 180 LEU A CA 1
ATOM 1410 C C . LEU A 1 180 ? -0.589 -5.68 -13.047 1 96.75 180 LEU A C 1
ATOM 1412 O O . LEU A 1 180 ? -1.721 -5.48 -12.594 1 96.75 180 LEU A O 1
ATOM 1416 N N . GLU A 1 181 ? 0.384 -6.141 -12.344 1 96.81 181 GLU A N 1
ATOM 1417 C CA . GLU A 1 181 ? 0.333 -6.414 -10.914 1 96.81 181 GLU A CA 1
ATOM 1418 C C . GLU A 1 181 ? 1.673 -6.117 -10.25 1 96.81 181 GLU A C 1
ATOM 1420 O O . GLU A 1 181 ? 2.725 -6.223 -10.883 1 96.81 181 GLU A O 1
ATOM 1425 N N . GLN A 1 182 ? 1.543 -5.754 -9.016 1 97.19 182 GLN A N 1
ATOM 1426 C CA . GLN A 1 182 ? 2.771 -5.469 -8.281 1 97.19 182 GLN A CA 1
ATOM 1427 C C . GLN A 1 182 ? 2.684 -5.977 -6.848 1 97.19 182 GLN A C 1
ATOM 1429 O O . GLN A 1 182 ? 1.641 -5.848 -6.199 1 97.19 182 GLN A O 1
ATOM 1434 N N . PHE A 1 183 ? 3.611 -6.707 -6.469 1 98.31 183 PHE A N 1
ATOM 1435 C CA . PHE A 1 183 ? 3.914 -7.102 -5.098 1 98.31 183 PHE A CA 1
ATOM 1436 C C . PHE A 1 183 ? 5.02 -6.23 -4.516 1 98.31 183 PHE A C 1
ATOM 1438 O O . PHE A 1 183 ? 6.109 -6.137 -5.082 1 98.31 183 PHE A O 1
ATOM 1445 N N . ARG A 1 184 ? 4.746 -5.586 -3.359 1 97.69 184 ARG A N 1
ATOM 1446 C CA . ARG A 1 184 ? 5.727 -4.684 -2.77 1 97.69 184 ARG A CA 1
ATOM 1447 C C . ARG A 1 184 ? 5.82 -4.883 -1.26 1 97.69 184 ARG A C 1
ATOM 1449 O O . ARG A 1 184 ? 4.844 -4.66 -0.539 1 97.69 184 ARG A O 1
ATOM 1456 N N . VAL A 1 185 ? 6.957 -5.211 -0.801 1 98.06 185 VAL A N 1
ATOM 1457 C CA . VAL A 1 185 ? 7.191 -5.391 0.627 1 98.06 185 VAL A CA 1
ATOM 1458 C C . VAL A 1 185 ? 7.406 -4.035 1.293 1 98.06 185 VAL A C 1
ATOM 1460 O O . VAL A 1 185 ? 8.141 -3.189 0.771 1 98.06 185 VAL A O 1
ATOM 1463 N N . VAL A 1 186 ? 6.785 -3.857 2.371 1 97.56 186 VAL A N 1
ATOM 1464 C CA . VAL A 1 186 ? 6.941 -2.627 3.141 1 97.56 186 VAL A CA 1
ATOM 1465 C C . VAL A 1 186 ? 7.832 -2.887 4.355 1 97.56 186 VAL A C 1
ATOM 1467 O O . VAL A 1 186 ? 8.609 -2.016 4.762 1 97.56 186 VAL A O 1
ATOM 1470 N N . SER A 1 187 ? 7.688 -4.117 4.895 1 96.12 187 SER A N 1
ATOM 1471 C CA . SER A 1 187 ? 8.523 -4.512 6.02 1 96.12 187 SER A CA 1
ATOM 1472 C C . SER A 1 187 ? 8.828 -6.008 5.984 1 96.12 187 SER A C 1
ATOM 1474 O O . SER A 1 187 ? 8.008 -6.801 5.523 1 96.12 187 SER A O 1
ATOM 1476 N N . ALA A 1 188 ? 10.016 -6.301 6.484 1 95.75 188 ALA A N 1
ATOM 1477 C CA . ALA A 1 188 ? 10.453 -7.691 6.57 1 95.75 188 ALA A CA 1
ATOM 1478 C C . ALA A 1 188 ? 11.156 -7.965 7.895 1 95.75 188 ALA A C 1
ATOM 1480 O O . ALA A 1 188 ? 11.961 -7.156 8.359 1 95.75 188 ALA A O 1
ATOM 1481 N N . SER A 1 189 ? 10.766 -8.984 8.5 1 93.88 189 SER A N 1
ATOM 1482 C CA . SER A 1 189 ? 11.438 -9.523 9.68 1 93.88 189 SER A CA 1
ATOM 1483 C C . SER A 1 189 ? 11.922 -10.945 9.438 1 93.88 189 SER A C 1
ATOM 1485 O O . SER A 1 189 ? 11.117 -11.844 9.18 1 93.88 189 SER A O 1
ATOM 1487 N N . VAL A 1 190 ? 13.211 -11.125 9.531 1 95.25 190 VAL A N 1
ATOM 1488 C CA . VAL A 1 190 ? 13.789 -12.414 9.164 1 95.25 190 VAL A CA 1
ATOM 1489 C C . VAL A 1 190 ? 14.453 -13.055 10.375 1 95.25 190 VAL A C 1
ATOM 1491 O O . VAL A 1 190 ? 15.164 -12.383 11.133 1 95.25 190 VAL A O 1
ATOM 1494 N N . ASN A 1 191 ? 14.234 -14.297 10.57 1 91.19 191 ASN A N 1
ATOM 1495 C CA . ASN A 1 191 ? 14.836 -15.133 11.609 1 91.19 191 ASN A CA 1
ATOM 1496 C C . ASN A 1 191 ? 14.609 -14.539 13 1 91.19 191 ASN A C 1
ATOM 1498 O O . ASN A 1 191 ? 15.516 -14.523 13.828 1 91.19 191 ASN A O 1
ATOM 1502 N N . ASN A 1 192 ? 13.523 -13.953 13.117 1 87.38 192 ASN A N 1
ATOM 1503 C CA . ASN A 1 192 ? 13.039 -13.469 14.406 1 87.38 192 ASN A CA 1
ATOM 1504 C C . ASN A 1 192 ? 12.195 -14.516 15.125 1 87.38 192 ASN A C 1
ATOM 1506 O O . ASN A 1 192 ? 11.289 -15.102 14.531 1 87.38 192 ASN A O 1
ATOM 1510 N N . SER A 1 193 ? 12.43 -14.688 16.312 1 88.75 193 SER A N 1
ATOM 1511 C CA . SER A 1 193 ? 11.742 -15.719 17.078 1 88.75 193 SER A CA 1
ATOM 1512 C C . SER A 1 193 ? 10.25 -15.43 17.172 1 88.75 193 SER A C 1
ATOM 1514 O O . SER A 1 193 ? 9.445 -16.344 17.375 1 88.75 193 SER A O 1
ATOM 1516 N N . SER A 1 194 ? 9.914 -14.195 17.047 1 88.25 194 SER A N 1
ATOM 1517 C CA . SER A 1 194 ? 8.508 -13.836 17.141 1 88.25 194 SER A CA 1
ATOM 1518 C C . SER A 1 194 ? 7.703 -14.469 16 1 88.25 194 SER A C 1
ATOM 1520 O O . SER A 1 194 ? 6.5 -14.711 16.141 1 88.25 194 SER A O 1
ATOM 1522 N N . VAL A 1 195 ? 8.336 -14.758 14.93 1 92.06 195 VAL A N 1
ATOM 1523 C CA . VAL A 1 195 ? 7.652 -15.352 13.781 1 92.06 195 VAL A CA 1
ATOM 1524 C C . VAL A 1 195 ? 7.246 -16.781 14.109 1 92.06 195 VAL A C 1
ATOM 1526 O O . VAL A 1 195 ? 6.078 -17.156 13.953 1 92.06 195 VAL A O 1
ATOM 1529 N N . THR A 1 196 ? 8.219 -17.547 14.594 1 92.75 196 THR A N 1
ATOM 1530 C CA . THR A 1 196 ? 7.93 -18.938 14.914 1 92.75 196 THR A CA 1
ATOM 1531 C C . THR A 1 196 ? 6.934 -19.031 16.062 1 92.75 196 THR A C 1
ATOM 1533 O O . THR A 1 196 ? 6.082 -19.922 16.078 1 92.75 196 THR A O 1
ATOM 1536 N N . GLU A 1 197 ? 7.047 -18.094 16.969 1 92.62 197 GLU A N 1
ATOM 1537 C CA . GLU A 1 197 ? 6.098 -18.062 18.078 1 92.62 197 GLU A CA 1
ATOM 1538 C C . GLU A 1 197 ? 4.676 -17.812 17.578 1 92.62 197 GLU A C 1
ATOM 1540 O O . GLU A 1 197 ? 3.734 -18.5 18 1 92.62 197 GLU A O 1
ATOM 1545 N N . ALA A 1 198 ? 4.578 -16.938 16.688 1 91.31 198 ALA A N 1
ATOM 1546 C CA . ALA A 1 198 ? 3.268 -16.609 16.125 1 91.31 198 ALA A CA 1
ATOM 1547 C C . ALA A 1 198 ? 2.688 -17.781 15.344 1 91.31 198 ALA A C 1
ATOM 1549 O O . ALA A 1 198 ? 1.471 -17.984 15.32 1 91.31 198 ALA A O 1
ATOM 1550 N N . LEU A 1 199 ? 3.502 -18.578 14.75 1 95.19 199 LEU A N 1
ATOM 1551 C CA . LEU A 1 199 ? 3.062 -19.656 13.875 1 95.19 199 LEU A CA 1
ATOM 1552 C C . LEU A 1 199 ? 2.746 -20.922 14.68 1 95.19 199 LEU A C 1
ATOM 1554 O O . LEU A 1 199 ? 2.168 -21.875 14.148 1 95.19 199 LEU A O 1
ATOM 1558 N N . LYS A 1 200 ? 3.133 -20.922 15.945 1 92.69 200 LYS A N 1
ATOM 1559 C CA . LYS A 1 200 ? 2.809 -22.078 16.781 1 92.69 200 LYS A CA 1
ATOM 1560 C C . LYS A 1 200 ? 1.298 -22.281 16.875 1 92.69 200 LYS A C 1
ATOM 1562 O O . LYS A 1 200 ? 0.823 -23.422 16.906 1 92.69 200 LYS A O 1
ATOM 1567 N N . ALA A 1 201 ? 0.632 -21.125 16.891 1 85.62 201 ALA A N 1
ATOM 1568 C CA . ALA A 1 201 ? -0.824 -21.203 16.953 1 85.62 201 ALA A CA 1
ATOM 1569 C C . ALA A 1 201 ? -1.387 -21.906 15.727 1 85.62 201 ALA A C 1
ATOM 1571 O O . ALA A 1 201 ? -2.369 -22.656 15.812 1 85.62 201 ALA A O 1
ATOM 1572 N N . VAL A 1 202 ? -0.819 -21.719 14.617 1 85.75 202 VAL A N 1
ATOM 1573 C CA . VAL A 1 202 ? -1.244 -22.328 13.359 1 85.75 202 VAL A CA 1
ATOM 1574 C C . VAL A 1 202 ? -1.055 -23.844 13.438 1 85.75 202 VAL A C 1
ATOM 1576 O O . VAL A 1 202 ? -1.867 -24.609 12.898 1 85.75 202 VAL A O 1
ATOM 1579 N N . GLN A 1 203 ? -0.057 -24.25 14.109 1 85.19 203 GLN A N 1
ATOM 1580 C CA . GLN A 1 203 ? 0.245 -25.672 14.195 1 85.19 203 GLN A CA 1
ATOM 1581 C C . GLN A 1 203 ? -0.793 -26.406 15.039 1 85.19 203 GLN A C 1
ATOM 1583 O O . GLN A 1 203 ? -1.016 -27.609 14.859 1 85.19 203 GLN A O 1
ATOM 1588 N N . SER A 1 204 ? -1.417 -25.656 15.859 1 82.94 204 SER A N 1
ATOM 1589 C CA . SER A 1 204 ? -2.285 -26.312 16.828 1 82.94 204 SER A CA 1
ATOM 1590 C C . SER A 1 204 ? -3.746 -26.25 16.406 1 82.94 204 SER A C 1
ATOM 1592 O O . SER A 1 204 ? -4.605 -26.906 17 1 82.94 204 SER A O 1
ATOM 1594 N N . VAL A 1 205 ? -3.99 -25.578 15.359 1 82.25 205 VAL A N 1
ATOM 1595 C CA . VAL A 1 205 ? -5.379 -25.375 14.969 1 82.25 205 VAL A CA 1
ATOM 1596 C C . VAL A 1 205 ? -5.875 -26.594 14.188 1 82.25 205 VAL A C 1
ATOM 1598 O O . VAL A 1 205 ? -5.105 -27.234 13.469 1 82.25 205 VAL A O 1
ATOM 1601 N N . THR A 1 206 ? -7.125 -26.953 14.445 1 84.44 206 THR A N 1
ATOM 1602 C CA . THR A 1 206 ? -7.758 -28 13.641 1 84.44 206 THR A CA 1
ATOM 1603 C C . THR A 1 206 ? -8.086 -27.469 12.242 1 84.44 206 THR A C 1
ATOM 1605 O O . THR A 1 206 ? -8.797 -26.469 12.102 1 84.44 206 THR A O 1
ATOM 1608 N N . MET A 1 207 ? -7.586 -28.203 11.266 1 88.56 207 MET A N 1
ATOM 1609 C CA . MET A 1 207 ? -7.789 -27.75 9.891 1 88.56 207 MET A CA 1
ATOM 1610 C C . MET A 1 207 ? -9.156 -28.203 9.367 1 88.56 207 MET A C 1
ATOM 1612 O O . MET A 1 207 ? -9.617 -29.297 9.688 1 88.56 207 MET A O 1
ATOM 1616 N N . PRO A 1 208 ? -9.742 -27.359 8.594 1 90.94 208 PRO A N 1
ATOM 1617 C CA . PRO A 1 208 ? -11.016 -27.75 7.98 1 90.94 208 PRO A CA 1
ATOM 1618 C C . PRO A 1 208 ? -10.859 -28.922 7.008 1 90.94 208 PRO A C 1
ATOM 1620 O O . PRO A 1 208 ? -9.742 -29.359 6.723 1 90.94 208 PRO A O 1
ATOM 1623 N N . PRO A 1 209 ? -11.953 -29.469 6.59 1 87.81 209 PRO A N 1
ATOM 1624 C CA . PRO A 1 209 ? -11.891 -30.625 5.68 1 87.81 209 PRO A CA 1
ATOM 1625 C C . PRO A 1 209 ? -11.195 -30.281 4.359 1 87.81 209 PRO A C 1
ATOM 1627 O O . PRO A 1 209 ? -11.352 -29.172 3.846 1 87.81 209 PRO A O 1
ATOM 1630 N N . VAL A 1 210 ? -10.508 -31.219 3.883 1 86.38 210 VAL A N 1
ATOM 1631 C CA . VAL A 1 210 ? -9.828 -31.078 2.596 1 86.38 210 VAL A CA 1
ATOM 1632 C C . VAL A 1 210 ? -10.812 -31.359 1.462 1 86.38 210 VAL A C 1
ATOM 1634 O O . VAL A 1 210 ? -11.477 -32.406 1.445 1 86.38 210 VAL A O 1
ATOM 1637 N N . LEU A 1 211 ? -10.992 -30.391 0.661 1 84.31 211 LEU A N 1
ATOM 1638 C CA . LEU A 1 211 ? -11.867 -30.562 -0.498 1 84.31 211 LEU A CA 1
ATOM 1639 C C . LEU A 1 211 ? -11.211 -31.469 -1.535 1 84.31 211 LEU A C 1
ATOM 1641 O O . LEU A 1 211 ? -10.008 -31.375 -1.784 1 84.31 211 LEU A O 1
ATOM 1645 N N . ALA A 1 212 ? -12.008 -32.469 -1.952 1 75.62 212 ALA A N 1
ATOM 1646 C CA . ALA A 1 212 ? -11.531 -33.375 -2.98 1 75.62 212 ALA A CA 1
ATOM 1647 C C . ALA A 1 212 ? -11.484 -32.719 -4.348 1 75.62 212 ALA A C 1
ATOM 1649 O O . ALA A 1 212 ? -12.453 -32.062 -4.766 1 75.62 212 ALA A O 1
ATOM 1650 N N . ILE A 1 213 ? -10.25 -32.531 -4.875 1 68.19 213 ILE A N 1
ATOM 1651 C CA . ILE A 1 213 ? -10.117 -32.031 -6.242 1 68.19 213 ILE A CA 1
ATOM 1652 C C . ILE A 1 213 ? -10.305 -33.188 -7.227 1 68.19 213 ILE A C 1
ATOM 1654 O O . ILE A 1 213 ? -9.688 -34.25 -7.082 1 68.19 213 ILE A O 1
ATOM 1658 N N . PRO A 1 214 ? -11.18 -33.031 -8.164 1 64.31 214 PRO A N 1
ATOM 1659 C CA . PRO A 1 214 ? -11.367 -34.125 -9.133 1 64.31 214 PRO A CA 1
ATOM 1660 C C . PRO A 1 214 ? -10.055 -34.594 -9.758 1 64.31 214 PRO A C 1
ATOM 1662 O O . PRO A 1 214 ? -9.188 -33.781 -10.062 1 64.31 214 PRO A O 1
ATOM 1665 N N . GLN A 1 215 ? -9.773 -35.875 -9.703 1 67.69 215 GLN A N 1
ATOM 1666 C CA . GLN A 1 215 ? -8.57 -36.469 -10.273 1 67.69 215 GLN A CA 1
ATOM 1667 C C . GLN A 1 215 ? -8.633 -36.469 -11.805 1 67.69 215 GLN A C 1
ATOM 1669 O O . GLN A 1 215 ? -9.711 -36.531 -12.383 1 67.69 215 GLN A O 1
ATOM 1674 N N . PRO A 1 216 ? -7.363 -36.156 -12.328 1 71.44 216 PRO A N 1
ATOM 1675 C CA . PRO A 1 216 ? -7.309 -36.25 -13.789 1 71.44 216 PRO A CA 1
ATOM 1676 C C . PRO A 1 216 ? -7.969 -37.531 -14.328 1 71.44 216 PRO A C 1
ATOM 1678 O O . PRO A 1 216 ? -7.871 -38.594 -13.711 1 71.44 216 PRO A O 1
ATOM 1681 N N . GLU A 1 217 ? -8.883 -37.344 -15.25 1 75.5 217 GLU A N 1
ATOM 1682 C CA . GLU A 1 217 ? -9.508 -38.469 -15.922 1 75.5 217 GLU A CA 1
ATOM 1683 C C . GLU A 1 217 ? -8.758 -38.844 -17.203 1 75.5 217 GLU A C 1
ATOM 1685 O O . GLU A 1 217 ? -8.117 -37.969 -17.812 1 75.5 217 GLU A O 1
ATOM 1690 N N . LYS A 1 218 ? -8.586 -40.094 -17.438 1 82.44 218 LYS A N 1
ATOM 1691 C CA . LYS A 1 218 ? -8.031 -40.531 -18.703 1 82.44 218 LYS A CA 1
ATOM 1692 C C . LYS A 1 218 ? -9.094 -40.562 -19.797 1 82.44 218 LYS A C 1
ATOM 1694 O O . LYS A 1 218 ? -9.5 -41.625 -20.266 1 82.44 218 LYS A O 1
ATOM 1699 N N . ILE A 1 219 ? -9.547 -39.312 -20.078 1 87.56 219 ILE A N 1
ATOM 1700 C CA . ILE A 1 219 ? -10.57 -39.188 -21.109 1 87.56 219 ILE A CA 1
ATOM 1701 C C . ILE A 1 219 ? -9.945 -38.688 -22.406 1 87.56 219 ILE A C 1
ATOM 1703 O O . ILE A 1 219 ? -9.133 -37.781 -22.406 1 87.56 219 ILE A O 1
ATOM 1707 N N . LYS A 1 220 ? -10.273 -39.344 -23.469 1 90.62 220 LYS A N 1
ATOM 1708 C CA . LYS A 1 220 ? -9.812 -38.906 -24.781 1 90.62 220 LYS A CA 1
ATOM 1709 C C . LYS A 1 220 ? -10.805 -37.969 -25.422 1 90.62 220 LYS A C 1
ATOM 1711 O O . LYS A 1 220 ? -12.016 -38.188 -25.422 1 90.62 220 LYS A O 1
ATOM 1716 N N . PHE A 1 221 ? -10.25 -36.875 -25.859 1 93.44 221 PHE A N 1
ATOM 1717 C CA . PHE A 1 221 ? -11.078 -35.875 -26.547 1 93.44 221 PHE A CA 1
ATOM 1718 C C . PHE A 1 221 ? -10.852 -35.969 -28.062 1 93.44 221 PHE A C 1
ATOM 1720 O O . PHE A 1 221 ? -9.828 -36.469 -28.516 1 93.44 221 PHE A O 1
ATOM 1727 N N . ASP A 1 222 ? -11.844 -35.469 -28.828 1 93.69 222 ASP A N 1
ATOM 1728 C CA . ASP A 1 222 ? -11.75 -35.469 -30.281 1 93.69 222 ASP A CA 1
ATOM 1729 C C . ASP A 1 222 ? -11.148 -34.125 -30.781 1 93.69 222 ASP A C 1
ATOM 1731 O O . ASP A 1 222 ? -11.398 -33.719 -31.906 1 93.69 222 ASP A O 1
ATOM 1735 N N . TRP A 1 223 ? -10.531 -33.406 -29.906 1 95.94 223 TRP A N 1
ATOM 1736 C CA . TRP A 1 223 ? -9.852 -32.156 -30.266 1 95.94 223 TRP A CA 1
ATOM 1737 C C . TRP A 1 223 ? -8.5 -32.062 -29.578 1 95.94 223 TRP A C 1
ATOM 1739 O O . TRP A 1 223 ? -8.25 -32.75 -28.578 1 95.94 223 TRP A O 1
ATOM 1749 N N . ASP A 1 224 ? -7.648 -31.219 -30.156 1 94.62 224 ASP A N 1
ATOM 1750 C CA . ASP A 1 224 ? -6.332 -30.953 -29.578 1 94.62 224 ASP A CA 1
ATOM 1751 C C . ASP A 1 224 ? -5.871 -29.531 -29.906 1 94.62 224 ASP A C 1
ATOM 1753 O O . ASP A 1 224 ? -6.406 -28.891 -30.812 1 94.62 224 ASP A O 1
ATOM 1757 N N . VAL A 1 225 ? -4.934 -29.078 -29.078 1 95.31 225 VAL A N 1
ATOM 1758 C CA . VAL A 1 225 ? -4.324 -27.781 -29.344 1 95.31 225 VAL A CA 1
ATOM 1759 C C . VAL A 1 225 ? -3.018 -27.984 -30.109 1 95.31 225 VAL A C 1
ATOM 1761 O O . VAL A 1 225 ? -2.045 -28.5 -29.578 1 95.31 225 VAL A O 1
ATOM 1764 N N . MET A 1 226 ? -2.918 -27.484 -31.281 1 90.75 226 MET A N 1
ATOM 1765 C CA . MET A 1 226 ? -1.775 -27.75 -32.156 1 90.75 226 MET A CA 1
ATOM 1766 C C . MET A 1 226 ? -0.708 -26.672 -31.984 1 90.75 226 MET A C 1
ATOM 1768 O O . MET A 1 226 ? 0.466 -26.906 -32.281 1 90.75 226 MET A O 1
ATOM 1772 N N . ARG A 1 227 ? -0.994 -25.516 -31.609 1 89.06 227 ARG A N 1
ATOM 1773 C CA . ARG A 1 227 ? -0.052 -24.406 -31.516 1 89.06 227 ARG A CA 1
ATOM 1774 C C . ARG A 1 227 ? 0.072 -23.922 -30.062 1 89.06 227 ARG A C 1
ATOM 1776 O O . ARG A 1 227 ? -0.457 -22.875 -29.719 1 89.06 227 ARG A O 1
ATOM 1783 N N . LEU A 1 228 ? 0.725 -24.672 -29.25 1 94.5 228 LEU A N 1
ATOM 1784 C CA . LEU A 1 228 ? 0.985 -24.266 -27.875 1 94.5 228 LEU A CA 1
ATOM 1785 C C . LEU A 1 228 ? 2.314 -23.516 -27.766 1 94.5 228 LEU A C 1
ATOM 1787 O O . LEU A 1 228 ? 3.307 -23.938 -28.375 1 94.5 228 LEU A O 1
ATOM 1791 N N . PRO A 1 229 ? 2.297 -22.484 -27.062 1 95.62 229 PRO A N 1
ATOM 1792 C CA . PRO A 1 229 ? 3.611 -21.875 -26.812 1 95.62 229 PRO A CA 1
ATOM 1793 C C . PRO A 1 229 ? 4.586 -22.844 -26.141 1 95.62 229 PRO A C 1
ATOM 1795 O O . PRO A 1 229 ? 4.176 -23.688 -25.344 1 95.62 229 PRO A O 1
ATOM 1798 N N . ASN A 1 230 ? 5.844 -22.688 -26.453 1 95.25 230 ASN A N 1
ATOM 1799 C CA . ASN A 1 230 ? 6.867 -23.578 -25.938 1 95.25 230 ASN A CA 1
ATOM 1800 C C . ASN A 1 230 ? 6.855 -23.609 -24.406 1 95.25 230 ASN A C 1
ATOM 1802 O O . ASN A 1 230 ? 6.695 -22.578 -23.766 1 95.25 230 ASN A O 1
ATOM 1806 N N . GLY A 1 231 ? 6.961 -24.812 -23.875 1 96.12 231 GLY A N 1
ATOM 1807 C CA . GLY A 1 231 ? 7.113 -24.984 -22.438 1 96.12 231 GLY A CA 1
ATOM 1808 C C . GLY A 1 231 ? 5.812 -25.328 -21.734 1 96.12 231 GLY A C 1
ATOM 1809 O O . GLY A 1 231 ? 5.828 -25.844 -20.609 1 96.12 231 GLY A O 1
ATOM 1810 N N . PHE A 1 232 ? 4.688 -24.984 -22.391 1 97.19 232 PHE A N 1
ATOM 1811 C CA . PHE A 1 232 ? 3.414 -25.344 -21.781 1 97.19 232 PHE A CA 1
ATOM 1812 C C . PHE A 1 232 ? 3.135 -26.844 -21.938 1 97.19 232 PHE A C 1
ATOM 1814 O O . PHE A 1 232 ? 3.402 -27.422 -23 1 97.19 232 PHE A O 1
ATOM 1821 N N . LYS A 1 233 ? 2.629 -27.391 -20.891 1 96.06 233 LYS A N 1
ATOM 1822 C CA . LYS A 1 233 ? 2.262 -28.797 -20.875 1 96.06 233 LYS A CA 1
ATOM 1823 C C . LYS A 1 233 ? 0.857 -29 -20.312 1 96.06 233 LYS A C 1
ATOM 1825 O O . LYS A 1 233 ? 0.4 -28.219 -19.484 1 96.06 233 LYS A O 1
ATOM 1830 N N . GLU A 1 234 ? 0.257 -30.016 -20.734 1 94.75 234 GLU A N 1
ATOM 1831 C CA . GLU A 1 234 ? -1.045 -30.375 -20.188 1 94.75 234 GLU A CA 1
ATOM 1832 C C . GLU A 1 234 ? -0.917 -30.844 -18.734 1 94.75 234 GLU A C 1
ATOM 1834 O O . GLU A 1 234 ? -0.046 -31.656 -18.422 1 94.75 234 GLU A O 1
ATOM 1839 N N . MET A 1 235 ? -1.77 -30.297 -17.953 1 91.62 235 MET A N 1
ATOM 1840 C CA . MET A 1 235 ? -1.776 -30.688 -16.547 1 91.62 235 MET A CA 1
ATOM 1841 C C . MET A 1 235 ? -2.92 -31.641 -16.25 1 91.62 235 MET A C 1
ATOM 1843 O O . MET A 1 235 ? -2.723 -32.656 -15.594 1 91.62 235 MET A O 1
ATOM 1847 N N . THR A 1 236 ? -4.102 -31.266 -16.656 1 90.25 236 THR A N 1
ATOM 1848 C CA . THR A 1 236 ? -5.289 -32.094 -16.406 1 90.25 236 THR A CA 1
ATOM 1849 C C . THR A 1 236 ? -6.289 -31.922 -17.547 1 90.25 236 THR A C 1
ATOM 1851 O O . THR A 1 236 ? -6.223 -30.953 -18.312 1 90.25 236 THR A O 1
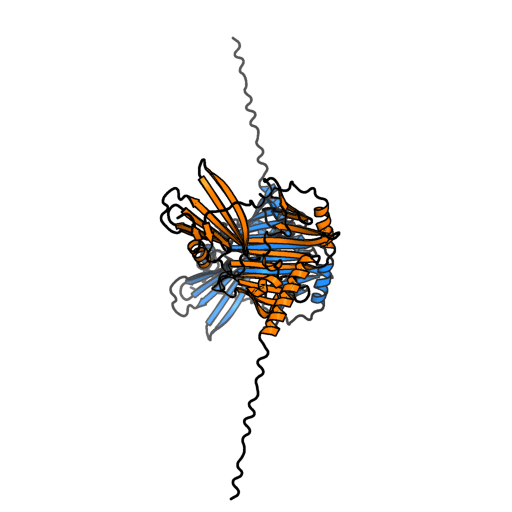ATOM 1854 N N . ARG A 1 237 ? -7.148 -32.906 -17.703 1 92.31 237 ARG A N 1
ATOM 1855 C CA . ARG A 1 237 ? -8.312 -32.844 -18.578 1 92.31 237 ARG A CA 1
ATOM 1856 C C . ARG A 1 237 ? -9.555 -33.375 -17.875 1 92.31 237 ARG A C 1
ATOM 1858 O O . ARG A 1 237 ? -9.484 -34.344 -17.141 1 92.31 237 ARG A O 1
ATOM 1865 N N . ASN A 1 238 ? -10.602 -32.625 -18.078 1 89.94 238 ASN A N 1
ATOM 1866 C CA . ASN A 1 238 ? -11.859 -33 -17.453 1 89.94 238 ASN A CA 1
ATOM 1867 C C . ASN A 1 238 ? -13.055 -32.719 -18.359 1 89.94 238 ASN A C 1
ATOM 1869 O O . ASN A 1 238 ? -12.961 -31.906 -19.281 1 89.94 238 ASN A O 1
ATOM 1873 N N . ARG A 1 239 ? -14.062 -33.562 -18.078 1 91.12 239 ARG A N 1
ATOM 1874 C CA . ARG A 1 239 ? -15.344 -33.344 -18.75 1 91.12 239 ARG A CA 1
ATOM 1875 C C . ARG A 1 239 ? -16.453 -33.125 -17.75 1 91.12 239 ARG A C 1
ATOM 1877 O O . ARG A 1 239 ? -16.625 -33.938 -16.812 1 91.12 239 ARG A O 1
ATOM 1884 N N . ARG A 1 240 ? -17.156 -32 -17.922 1 89.06 240 ARG A N 1
ATOM 1885 C CA . ARG A 1 240 ? -18.234 -31.688 -16.984 1 89.06 240 ARG A CA 1
ATOM 1886 C C . ARG A 1 240 ? -19.562 -31.562 -17.719 1 89.06 240 ARG A C 1
ATOM 1888 O O . ARG A 1 240 ? -19.641 -30.938 -18.781 1 89.06 240 ARG A O 1
ATOM 1895 N N . GLN A 1 241 ? -20.578 -32.156 -17.109 1 89.94 241 GLN A N 1
ATOM 1896 C CA . GLN A 1 241 ? -21.906 -32 -17.656 1 89.94 241 GLN A CA 1
ATOM 1897 C C . GLN A 1 241 ? -22.562 -30.703 -17.188 1 89.94 241 GLN A C 1
ATOM 1899 O O . GLN A 1 241 ? -22.656 -30.453 -15.992 1 89.94 241 GLN A O 1
ATOM 1904 N N . VAL A 1 242 ? -22.922 -29.906 -18.047 1 87.56 242 VAL A N 1
ATOM 1905 C CA . VAL A 1 242 ? -23.469 -28.609 -17.672 1 87.56 242 VAL A CA 1
ATOM 1906 C C . VAL A 1 242 ? -24.969 -28.562 -18 1 87.56 242 VAL A C 1
ATOM 1908 O O . VAL A 1 242 ? -25.672 -27.656 -17.547 1 87.56 242 VAL A O 1
ATOM 1911 N N . GLY A 1 243 ? -25.5 -29.438 -18.734 1 84.44 243 GLY A N 1
ATOM 1912 C CA . GLY A 1 243 ? -26.906 -29.625 -19.109 1 84.44 243 GLY A CA 1
ATOM 1913 C C . GLY A 1 243 ? -27.219 -31.047 -19.5 1 84.44 243 GLY A C 1
ATOM 1914 O O . GLY A 1 243 ? -26.344 -31.922 -19.469 1 84.44 243 GLY A O 1
ATOM 1915 N N . GLU A 1 244 ? -28.453 -31.375 -19.734 1 83.25 244 GLU A N 1
ATOM 1916 C CA . GLU A 1 244 ? -28.906 -32.719 -20.031 1 83.25 244 GLU A CA 1
ATOM 1917 C C . GLU A 1 244 ? -28.031 -33.375 -21.094 1 83.25 244 GLU A C 1
ATOM 1919 O O . GLU A 1 244 ? -27.578 -34.531 -20.922 1 83.25 244 GLU A O 1
ATOM 1924 N N . GLN A 1 245 ? -27.703 -32.75 -22.188 1 82.06 245 GLN A N 1
ATOM 1925 C CA . GLN A 1 245 ? -26.859 -33.281 -23.234 1 82.06 245 GLN A CA 1
ATOM 1926 C C . GLN A 1 245 ? -25.734 -32.312 -23.594 1 82.06 245 GLN A C 1
ATOM 1928 O O . GLN A 1 245 ? -25.297 -32.25 -24.75 1 82.06 245 GLN A O 1
ATOM 1933 N N . GLU A 1 246 ? -25.391 -31.547 -22.594 1 88.06 246 GLU A N 1
ATOM 1934 C CA . GLU A 1 246 ? -24.359 -30.547 -22.844 1 88.06 246 GLU A CA 1
ATOM 1935 C C . GLU A 1 246 ? -23.125 -30.797 -21.969 1 88.06 246 GLU A C 1
ATOM 1937 O O . GLU A 1 246 ? -23.234 -30.906 -20.75 1 88.06 246 GLU A O 1
ATOM 1942 N N . TRP A 1 247 ? -22.031 -30.953 -22.656 1 91.19 247 TRP A N 1
ATOM 1943 C CA . TRP A 1 247 ? -20.766 -31.203 -21.969 1 91.19 247 TRP A CA 1
ATOM 1944 C C . TRP A 1 247 ? -19.75 -30.125 -22.281 1 91.19 247 TRP A C 1
ATOM 1946 O O . TRP A 1 247 ? -19.734 -29.562 -23.375 1 91.19 247 TRP A O 1
ATOM 1956 N N . VAL A 1 248 ? -18.969 -29.812 -21.359 1 94 248 VAL A N 1
ATOM 1957 C CA . VAL A 1 248 ? -17.812 -28.953 -21.547 1 94 248 VAL A CA 1
ATOM 1958 C C . VAL A 1 248 ? -16.531 -29.75 -21.281 1 94 248 VAL A C 1
ATOM 1960 O O . VAL A 1 248 ? -16.391 -30.375 -20.234 1 94 248 VAL A O 1
ATOM 1963 N N . GLU A 1 249 ? -15.711 -29.844 -22.266 1 94.88 249 GLU A N 1
ATOM 1964 C CA . GLU A 1 249 ? -14.406 -30.469 -22.125 1 94.88 249 GLU A CA 1
ATOM 1965 C C . GLU A 1 249 ? -13.312 -29.453 -21.844 1 94.88 249 GLU A C 1
ATOM 1967 O O . GLU A 1 249 ? -13.195 -28.453 -22.547 1 94.88 249 GLU A O 1
ATOM 1972 N N . THR A 1 250 ? -12.57 -29.703 -20.797 1 95.06 250 THR A N 1
ATOM 1973 C CA . THR A 1 250 ? -11.57 -28.734 -20.344 1 95.06 250 THR A CA 1
ATOM 1974 C C . THR A 1 250 ? -10.188 -29.375 -20.281 1 95.06 250 THR A C 1
ATOM 1976 O O . THR A 1 250 ? -10.031 -30.469 -19.719 1 95.06 250 THR A O 1
ATOM 1979 N N . VAL A 1 251 ? -9.203 -28.766 -20.859 1 95.56 251 VAL A N 1
ATOM 1980 C CA . VAL A 1 251 ? -7.809 -29.141 -20.688 1 95.56 251 VAL A CA 1
ATOM 1981 C C . VAL A 1 251 ? -7.043 -27.984 -20.031 1 95.56 251 VAL A C 1
ATOM 1983 O O . VAL A 1 251 ? -7.145 -26.844 -20.484 1 95.56 251 VAL A O 1
ATOM 1986 N N . MET A 1 252 ? -6.305 -28.25 -18.984 1 95.12 252 MET A N 1
ATOM 1987 C CA . MET A 1 252 ? -5.496 -27.25 -18.297 1 95.12 252 MET A CA 1
ATOM 1988 C C . MET A 1 252 ? -4.031 -27.344 -18.703 1 95.12 252 MET A C 1
ATOM 1990 O O . MET A 1 252 ? -3.479 -28.453 -18.781 1 95.12 252 MET A O 1
ATOM 1994 N N . PHE A 1 253 ? -3.414 -26.234 -19.016 1 96.69 253 PHE A N 1
ATOM 1995 C CA . PHE A 1 253 ? -2.008 -26.172 -19.391 1 96.69 253 PHE A CA 1
ATOM 1996 C C . PHE A 1 253 ? -1.229 -25.281 -18.438 1 96.69 253 PHE A C 1
ATOM 1998 O O . PHE A 1 253 ? -1.787 -24.344 -17.859 1 96.69 253 PHE A O 1
ATOM 2005 N N . SER A 1 254 ? 0.05 -25.562 -18.234 1 96.12 254 SER A N 1
ATOM 2006 C CA . SER A 1 254 ? 0.94 -24.719 -17.453 1 96.12 254 SER A CA 1
ATOM 2007 C C . SER A 1 254 ? 2.389 -24.859 -17.906 1 96.12 254 SER A C 1
ATOM 2009 O O . SER A 1 254 ? 2.793 -25.922 -18.391 1 96.12 254 SER A O 1
ATOM 2011 N N . ASP A 1 255 ? 3.094 -23.844 -17.859 1 96.75 255 ASP A N 1
ATOM 2012 C CA . ASP A 1 255 ? 4.531 -23.938 -18.078 1 96.75 255 ASP A CA 1
ATOM 2013 C C . ASP A 1 255 ? 5.309 -23.844 -16.766 1 96.75 255 ASP A C 1
ATOM 2015 O O . ASP A 1 255 ? 6.523 -23.641 -16.781 1 96.75 255 ASP A O 1
ATOM 2019 N N . GLY A 1 256 ? 4.594 -23.859 -15.648 1 94.19 256 GLY A N 1
ATOM 2020 C CA . GLY A 1 256 ? 5.211 -23.75 -14.336 1 94.19 256 GLY A CA 1
ATOM 2021 C C . GLY A 1 256 ? 5.102 -22.359 -13.742 1 94.19 256 GLY A C 1
ATOM 2022 O O . GLY A 1 256 ? 5.277 -22.172 -12.539 1 94.19 256 GLY A O 1
ATOM 2023 N N . LEU A 1 257 ? 4.832 -21.375 -14.516 1 95.75 257 LEU A N 1
ATOM 2024 C CA . LEU A 1 257 ? 4.73 -19.984 -14.078 1 95.75 257 LEU A CA 1
ATOM 2025 C C . LEU A 1 257 ? 3.346 -19.422 -14.375 1 95.75 257 LEU A C 1
ATOM 2027 O O . LEU A 1 257 ? 2.73 -18.797 -13.516 1 95.75 257 LEU A O 1
ATOM 2031 N N . PHE A 1 258 ? 2.908 -19.703 -15.547 1 96.75 258 PHE A N 1
ATOM 2032 C CA . PHE A 1 258 ? 1.582 -19.281 -15.977 1 96.75 258 PHE A CA 1
ATOM 2033 C C . PHE A 1 258 ? 0.719 -20.484 -16.344 1 96.75 258 PHE A C 1
ATOM 2035 O O . PHE A 1 258 ? 1.236 -21.516 -16.766 1 96.75 258 PHE A O 1
ATOM 2042 N N . SER A 1 259 ? -0.621 -20.266 -16.156 1 95.69 259 SER A N 1
ATOM 2043 C CA . SER A 1 259 ? -1.545 -21.344 -16.469 1 95.69 259 SER A CA 1
ATOM 2044 C C . SER A 1 259 ? -2.777 -20.828 -17.203 1 95.69 259 SER A C 1
ATOM 2046 O O . SER A 1 259 ? -3.146 -19.656 -17.047 1 95.69 259 SER A O 1
ATOM 2048 N N . PHE A 1 260 ? -3.391 -21.734 -17.969 1 96.81 260 PHE A N 1
ATOM 2049 C CA . PHE A 1 260 ? -4.641 -21.422 -18.656 1 96.81 260 PHE A CA 1
ATOM 2050 C C . PHE A 1 260 ? -5.406 -22.703 -18.969 1 96.81 260 PHE A C 1
ATOM 2052 O O . PHE A 1 260 ? -4.863 -23.812 -18.875 1 96.81 260 PHE A O 1
ATOM 2059 N N . SER A 1 261 ? -6.633 -22.484 -19.281 1 97.31 261 SER A N 1
ATOM 2060 C CA . SER A 1 261 ? -7.48 -23.609 -19.688 1 97.31 261 SER A CA 1
ATOM 2061 C C . SER A 1 261 ? -8.07 -23.375 -21.078 1 97.31 261 SER A C 1
ATOM 2063 O O . SER A 1 261 ? -8.234 -22.234 -21.5 1 97.31 261 SER A O 1
ATOM 2065 N N . VAL A 1 262 ? -8.289 -24.469 -21.766 1 97.62 262 VAL A N 1
ATOM 2066 C CA . VAL A 1 262 ? -9.062 -24.5 -23 1 97.62 262 VAL A CA 1
ATOM 2067 C C . VAL A 1 262 ? -10.344 -25.297 -22.797 1 97.62 262 VAL A C 1
ATOM 2069 O O . VAL A 1 262 ? -10.297 -26.469 -22.406 1 97.62 262 VAL A O 1
ATOM 2072 N N . ASN A 1 263 ? -11.406 -24.609 -23.016 1 96.56 263 ASN A N 1
ATOM 2073 C CA . ASN A 1 263 ? -12.727 -25.219 -22.875 1 96.56 263 ASN A CA 1
ATOM 2074 C C . ASN A 1 263 ? -13.438 -25.359 -24.219 1 96.56 263 ASN A C 1
ATOM 2076 O O . ASN A 1 263 ? -13.531 -24.375 -24.969 1 96.56 263 ASN A O 1
ATOM 2080 N N . VAL A 1 264 ? -13.922 -26.516 -24.484 1 95.69 264 VAL A N 1
ATOM 2081 C CA . VAL A 1 264 ? -14.641 -26.766 -25.734 1 95.69 264 VAL A CA 1
ATOM 2082 C C . VAL A 1 264 ? -16.047 -27.281 -25.422 1 95.69 264 VAL A C 1
ATOM 2084 O O . VAL A 1 264 ? -16.203 -28.219 -24.625 1 95.69 264 VAL A O 1
ATOM 2087 N N . ALA A 1 265 ? -17 -26.656 -25.969 1 93.88 265 ALA A N 1
ATOM 2088 C CA . ALA A 1 265 ? -18.391 -27.062 -25.859 1 93.88 265 ALA A CA 1
ATOM 2089 C C . ALA A 1 265 ? -19.125 -26.906 -27.188 1 93.88 265 ALA A C 1
ATOM 2091 O O . ALA A 1 265 ? -18.641 -26.219 -28.094 1 93.88 265 ALA A O 1
ATOM 2092 N N . LYS A 1 266 ? -20.234 -27.656 -27.25 1 91.12 266 LYS A N 1
ATOM 2093 C CA . LYS A 1 266 ? -21.078 -27.422 -28.422 1 91.12 266 LYS A CA 1
ATOM 2094 C C . LYS A 1 266 ? -21.672 -26.016 -28.391 1 91.12 266 LYS A C 1
ATOM 2096 O O . LYS A 1 266 ? -22.109 -25.547 -27.344 1 91.12 266 LYS A O 1
ATOM 2101 N N . ALA A 1 267 ? -21.594 -25.438 -29.531 1 84.19 267 ALA A N 1
ATOM 2102 C CA . ALA A 1 267 ? -22.125 -24.078 -29.625 1 84.19 267 ALA A CA 1
ATOM 2103 C C . ALA A 1 267 ? -23.656 -24.078 -29.516 1 84.19 267 ALA A C 1
ATOM 2105 O O . ALA A 1 267 ? -24.312 -24.891 -30.156 1 84.19 267 ALA A O 1
ATOM 2106 N N . VAL A 1 268 ? -24.156 -23.625 -28.406 1 73.19 268 VAL A N 1
ATOM 2107 C CA . VAL A 1 268 ? -25.609 -23.562 -28.375 1 73.19 268 VAL A CA 1
ATOM 2108 C C . VAL A 1 268 ? -26.094 -22.375 -29.203 1 73.19 268 VAL A C 1
ATOM 2110 O O . VAL A 1 268 ? -26.922 -22.531 -30.109 1 73.19 268 VAL A O 1
ATOM 2113 N N . LYS A 1 269 ? -26.359 -21.203 -28.5 1 60.84 269 LYS A N 1
ATOM 2114 C CA . LYS A 1 269 ? -26.938 -20.062 -29.188 1 60.84 269 LYS A CA 1
ATOM 2115 C C . LYS A 1 269 ? -25.844 -19.141 -29.734 1 60.84 269 LYS A C 1
ATOM 2117 O O . LYS A 1 269 ? -24.703 -19.172 -29.25 1 60.84 269 LYS A O 1
ATOM 2122 N N . THR A 1 270 ? -26.016 -18.547 -30.922 1 51.53 270 THR A N 1
ATOM 2123 C CA . THR A 1 270 ? -25.234 -17.812 -31.906 1 51.53 270 THR A CA 1
ATOM 2124 C C . THR A 1 270 ? -24.391 -16.734 -31.219 1 51.53 270 THR A C 1
ATOM 2126 O O . THR A 1 270 ? -24.781 -15.57 -31.188 1 51.53 270 THR A O 1
ATOM 2129 N N . PRO A 1 271 ? -23.875 -16.641 -30.062 1 53.59 271 PRO A N 1
ATOM 2130 C CA . PRO A 1 271 ? -23.234 -15.312 -30.156 1 53.59 271 PRO A CA 1
ATOM 2131 C C . PRO A 1 271 ? -22.078 -15.281 -31.156 1 53.59 271 PRO A C 1
ATOM 2133 O O . PRO A 1 271 ? -21.203 -16.141 -31.109 1 53.59 271 PRO A O 1
ATOM 2136 N N . GLU A 1 272 ? -22.359 -14.914 -32.406 1 55.97 272 GLU A N 1
ATOM 2137 C CA . GLU A 1 272 ? -21.5 -14.969 -33.594 1 55.97 272 GLU A CA 1
ATOM 2138 C C . GLU A 1 272 ? -20.109 -14.453 -33.281 1 55.97 272 GLU A C 1
ATOM 2140 O O . GLU A 1 272 ? -19.125 -14.891 -33.906 1 55.97 272 GLU A O 1
ATOM 2145 N N . ASN A 1 273 ? -19.891 -13.414 -32.406 1 62.53 273 ASN A N 1
ATOM 2146 C CA . ASN A 1 273 ? -18.625 -12.695 -32.531 1 62.53 273 ASN A CA 1
ATOM 2147 C C . ASN A 1 273 ? -17.641 -13.102 -31.422 1 62.53 273 ASN A C 1
ATOM 2149 O O . ASN A 1 273 ? -18.047 -13.523 -30.344 1 62.53 273 ASN A O 1
ATOM 2153 N N . GLN A 1 274 ? -16.359 -13.266 -31.812 1 71.5 274 GLN A N 1
ATOM 2154 C CA . GLN A 1 274 ? -15.211 -13.391 -30.906 1 71.5 274 GLN A CA 1
ATOM 2155 C C . GLN A 1 274 ? -15.297 -12.391 -29.766 1 71.5 274 GLN A C 1
ATOM 2157 O O . GLN A 1 274 ? -15.672 -11.234 -29.969 1 71.5 274 GLN A O 1
ATOM 2162 N N . GLN A 1 275 ? -15.211 -12.969 -28.547 1 84.69 275 GLN A N 1
ATOM 2163 C CA . GLN A 1 275 ? -15.211 -12.102 -27.375 1 84.69 275 GLN A CA 1
ATOM 2164 C C . GLN A 1 275 ? -13.906 -12.227 -26.594 1 84.69 275 GLN A C 1
ATOM 2166 O O . GLN A 1 275 ? -13.383 -13.32 -26.422 1 84.69 275 GLN A O 1
ATOM 2171 N N . THR A 1 276 ? -13.266 -11.055 -26.391 1 86.94 276 THR A N 1
ATOM 2172 C CA . THR A 1 276 ? -12.078 -11 -25.547 1 86.94 276 THR A CA 1
ATOM 2173 C C . THR A 1 276 ? -12.336 -10.133 -24.312 1 86.94 276 THR A C 1
ATOM 2175 O O . THR A 1 276 ? -12.883 -9.031 -24.422 1 86.94 276 THR A O 1
ATOM 2178 N N . MET A 1 277 ? -12.094 -10.719 -23.219 1 90.31 277 MET A N 1
ATOM 2179 C CA . MET A 1 277 ? -12.141 -9.984 -21.969 1 90.31 277 MET A CA 1
ATOM 2180 C C . MET A 1 277 ? -10.836 -10.133 -21.203 1 90.31 277 MET A C 1
ATOM 2182 O O . MET A 1 277 ? -10.219 -11.203 -21.203 1 90.31 277 MET A O 1
ATOM 2186 N N . ARG A 1 278 ? -10.438 -9.023 -20.656 1 90.06 278 ARG A N 1
ATOM 2187 C CA . ARG A 1 278 ? -9.211 -9.055 -19.859 1 90.06 278 ARG A CA 1
ATOM 2188 C C . ARG A 1 278 ? -9.445 -8.477 -18.469 1 90.06 278 ARG A C 1
ATOM 2190 O O . ARG A 1 278 ? -10.117 -7.453 -18.312 1 90.06 278 ARG A O 1
ATOM 2197 N N . GLN A 1 279 ? -9 -9.125 -17.516 1 88.31 279 GLN A N 1
ATOM 2198 C CA . GLN A 1 279 ? -8.938 -8.664 -16.141 1 88.31 279 GLN A CA 1
ATOM 2199 C C . GLN A 1 279 ? -7.539 -8.844 -15.555 1 88.31 279 GLN A C 1
ATOM 2201 O O . GLN A 1 279 ? -7.191 -9.922 -15.078 1 88.31 279 GLN A O 1
ATOM 2206 N N . GLY A 1 280 ? -6.84 -7.723 -15.523 1 89.12 280 GLY A N 1
ATOM 2207 C CA . GLY A 1 280 ? -5.449 -7.832 -15.109 1 89.12 280 GLY A CA 1
ATOM 2208 C C . GLY A 1 280 ? -4.621 -8.711 -16.031 1 89.12 280 GLY A C 1
ATOM 2209 O O . GLY A 1 280 ? -4.539 -8.453 -17.234 1 89.12 280 GLY A O 1
ATOM 2210 N N . SER A 1 281 ? -4.141 -9.828 -15.406 1 94.5 281 SER A N 1
ATOM 2211 C CA . SER A 1 281 ? -3.277 -10.719 -16.172 1 94.5 281 SER A CA 1
ATOM 2212 C C . SER A 1 281 ? -4.078 -11.844 -16.828 1 94.5 281 SER A C 1
ATOM 2214 O O . SER A 1 281 ? -3.537 -12.633 -17.594 1 94.5 281 SER A O 1
ATOM 2216 N N . ARG A 1 282 ? -5.324 -11.875 -16.578 1 95.06 282 ARG A N 1
ATOM 2217 C CA . ARG A 1 282 ? -6.129 -12.977 -17.078 1 95.06 282 ARG A CA 1
ATOM 2218 C C . ARG A 1 282 ? -6.898 -12.57 -18.328 1 95.06 282 ARG A C 1
ATOM 2220 O O . ARG A 1 282 ? -7.41 -11.453 -18.406 1 95.06 282 ARG A O 1
ATOM 2227 N N . THR A 1 283 ? -6.957 -13.445 -19.266 1 96.25 283 THR A N 1
ATOM 2228 C CA . THR A 1 283 ? -7.656 -13.242 -20.531 1 96.25 283 THR A CA 1
ATOM 2229 C C . THR A 1 283 ? -8.719 -14.32 -20.734 1 96.25 283 THR A C 1
ATOM 2231 O O . THR A 1 283 ? -8.477 -15.5 -20.453 1 96.25 283 THR A O 1
ATOM 2234 N N . LEU A 1 284 ? -9.836 -13.891 -21.109 1 95.75 284 LEU A N 1
ATOM 2235 C CA . LEU A 1 284 ? -10.883 -14.766 -21.625 1 95.75 284 LEU A CA 1
ATOM 2236 C C . LEU A 1 284 ? -11.117 -14.516 -23.109 1 95.75 284 LEU A C 1
ATOM 2238 O O . LEU A 1 284 ? -11.422 -13.398 -23.516 1 95.75 284 LEU A O 1
ATOM 2242 N N . TYR A 1 285 ? -10.883 -15.531 -23.844 1 96 285 TYR A N 1
ATOM 2243 C CA . TYR A 1 285 ? -11.094 -15.438 -25.281 1 96 285 TYR A CA 1
ATOM 2244 C C . TYR A 1 285 ? -11.984 -16.578 -25.781 1 96 285 TYR A C 1
ATOM 2246 O O . TYR A 1 285 ? -11.703 -17.75 -25.516 1 96 285 TYR A O 1
ATOM 2254 N N . THR A 1 286 ? -13.031 -16.219 -26.469 1 94.69 286 THR A N 1
ATOM 2255 C CA . THR A 1 286 ? -13.984 -17.203 -26.969 1 94.69 286 THR A CA 1
ATOM 2256 C C . THR A 1 286 ? -14.156 -17.062 -28.484 1 94.69 286 THR A C 1
ATOM 2258 O O . THR A 1 286 ? -14.305 -15.953 -29 1 94.69 286 THR A O 1
ATOM 2261 N N . ILE A 1 287 ? -14.133 -18.203 -29.125 1 93.31 287 ILE A N 1
ATOM 2262 C CA . ILE A 1 287 ? -14.375 -18.203 -30.562 1 93.31 287 ILE A CA 1
ATOM 2263 C C . ILE A 1 287 ? -15.203 -19.438 -30.953 1 93.31 287 ILE A C 1
ATOM 2265 O O . ILE A 1 287 ? -15.188 -20.438 -30.234 1 93.31 287 ILE A O 1
ATOM 2269 N N . ARG A 1 288 ? -15.875 -19.297 -32.031 1 92.56 288 ARG A N 1
ATOM 2270 C CA . ARG A 1 288 ? -16.641 -20.422 -32.594 1 92.56 288 ARG A CA 1
ATOM 2271 C C . ARG A 1 288 ? -15.914 -21.047 -33.781 1 92.56 288 ARG A C 1
ATOM 2273 O O . ARG A 1 288 ? -15.43 -20.328 -34.656 1 92.56 288 ARG A O 1
ATOM 2280 N N . LYS A 1 289 ? -15.781 -22.312 -33.75 1 90.31 289 LYS A N 1
ATOM 2281 C CA . LYS A 1 289 ? -15.281 -23.109 -34.875 1 90.31 289 LYS A CA 1
ATOM 2282 C C . LYS A 1 289 ? -16.266 -24.219 -35.219 1 90.31 289 LYS A C 1
ATOM 2284 O O . LYS A 1 289 ? -16.344 -25.25 -34.531 1 90.31 289 LYS A O 1
ATOM 2289 N N . GLY A 1 290 ? -17.016 -24.016 -36.344 1 89 290 GLY A N 1
ATOM 2290 C CA . GLY A 1 290 ? -18.094 -24.953 -36.656 1 89 290 GLY A CA 1
ATOM 2291 C C . GLY A 1 290 ? -19.156 -25 -35.562 1 89 290 GLY A C 1
ATOM 2292 O O . GLY A 1 290 ? -19.703 -23.969 -35.188 1 89 290 GLY A O 1
ATOM 2293 N N . ASP A 1 291 ? -19.406 -26.234 -35.062 1 88.81 291 ASP A N 1
ATOM 2294 C CA . ASP A 1 291 ? -20.453 -26.422 -34.062 1 88.81 291 ASP A CA 1
ATOM 2295 C C . ASP A 1 291 ? -19.891 -26.344 -32.625 1 88.81 291 ASP A C 1
ATOM 2297 O O . ASP A 1 291 ? -20.594 -26.594 -31.656 1 88.81 291 ASP A O 1
ATOM 2301 N N . ASN A 1 292 ? -18.625 -25.906 -32.625 1 92.75 292 ASN A N 1
ATOM 2302 C CA . ASN A 1 292 ? -17.969 -25.891 -31.312 1 92.75 292 ASN A CA 1
ATOM 2303 C C . ASN A 1 292 ? -17.625 -24.469 -30.875 1 92.75 292 ASN A C 1
ATOM 2305 O O . ASN A 1 292 ? -17.297 -23.625 -31.719 1 92.75 292 ASN A O 1
ATOM 2309 N N . GLU A 1 293 ? -17.719 -24.281 -29.625 1 93.44 293 GLU A N 1
ATOM 2310 C CA . GLU A 1 293 ? -17.234 -23.062 -28.984 1 93.44 293 GLU A CA 1
ATOM 2311 C C . GLU A 1 293 ? -15.969 -23.328 -28.172 1 93.44 293 GLU A C 1
ATOM 2313 O O . GLU A 1 293 ? -15.938 -24.234 -27.344 1 93.44 293 GLU A O 1
ATOM 2318 N N . ILE A 1 294 ? -14.992 -22.562 -28.469 1 95.69 294 ILE A N 1
ATOM 2319 C CA . ILE A 1 294 ? -13.711 -22.703 -27.797 1 95.69 294 ILE A CA 1
ATOM 2320 C C . ILE A 1 294 ? -13.469 -21.484 -26.906 1 95.69 294 ILE A C 1
ATOM 2322 O O . ILE A 1 294 ? -13.547 -20.344 -27.344 1 95.69 294 ILE A O 1
ATOM 2326 N N . THR A 1 295 ? -13.211 -21.672 -25.625 1 96.19 295 THR A N 1
ATOM 2327 C CA . THR A 1 295 ? -12.891 -20.609 -24.688 1 96.19 295 THR A CA 1
ATOM 2328 C C . THR A 1 295 ? -11.523 -20.844 -24.047 1 96.19 295 THR A C 1
ATOM 2330 O O . THR A 1 295 ? -11.289 -21.891 -23.438 1 96.19 295 THR A O 1
ATOM 2333 N N . VAL A 1 296 ? -10.664 -19.891 -24.25 1 97.31 296 VAL A N 1
ATOM 2334 C CA . VAL A 1 296 ? -9.375 -19.906 -23.562 1 97.31 296 VAL A CA 1
ATOM 2335 C C . VAL A 1 296 ? -9.414 -18.938 -22.391 1 97.31 296 VAL A C 1
ATOM 2337 O O . VAL A 1 296 ? -9.828 -17.781 -22.531 1 97.31 296 VAL A O 1
ATOM 2340 N N . PHE A 1 297 ? -8.977 -19.469 -21.172 1 96.56 297 PHE A N 1
ATOM 2341 C CA . PHE A 1 297 ? -9.016 -18.641 -19.984 1 96.56 297 PHE A CA 1
ATOM 2342 C C . PHE A 1 297 ? -7.77 -18.859 -19.141 1 96.56 297 PHE A C 1
ATOM 2344 O O . PHE A 1 297 ? -7.43 -19.984 -18.797 1 96.56 297 PHE A O 1
ATOM 2351 N N . GLY A 1 298 ? -7.141 -17.703 -18.781 1 96.88 298 GLY A N 1
ATOM 2352 C CA . GLY A 1 298 ? -6 -17.812 -17.891 1 96.88 298 GLY A CA 1
ATOM 2353 C C . GLY A 1 298 ? -5.043 -16.641 -18 1 96.88 298 GLY A C 1
ATOM 2354 O O . GLY A 1 298 ? -5.418 -15.562 -18.469 1 96.88 298 GLY A O 1
ATOM 2355 N N . GLU A 1 299 ? -3.83 -16.812 -17.422 1 95.81 299 GLU A N 1
ATOM 2356 C CA . GLU A 1 299 ? -2.805 -15.773 -17.359 1 95.81 299 GLU A CA 1
ATOM 2357 C C . GLU A 1 299 ? -1.991 -15.727 -18.656 1 95.81 299 GLU A C 1
ATOM 2359 O O . GLU A 1 299 ? -0.864 -16.219 -18.703 1 95.81 299 GLU A O 1
ATOM 2364 N N . LEU A 1 300 ? -2.621 -15.031 -19.672 1 95.38 300 LEU A N 1
ATOM 2365 C CA . LEU A 1 300 ? -2.033 -14.906 -21 1 95.38 300 LEU A CA 1
ATOM 2366 C C . LEU A 1 300 ? -2.363 -13.547 -21.609 1 95.38 300 LEU A C 1
ATOM 2368 O O . LEU A 1 300 ? -3.467 -13.031 -21.422 1 95.38 300 LEU A O 1
ATOM 2372 N N . PRO A 1 301 ? -1.408 -13.125 -22.453 1 96.44 301 PRO A N 1
ATOM 2373 C CA . PRO A 1 301 ? -1.803 -12 -23.297 1 96.44 301 PRO A CA 1
ATOM 2374 C C . PRO A 1 301 ? -2.924 -12.359 -24.266 1 96.44 301 PRO A C 1
ATOM 2376 O O . PRO A 1 301 ? -3.01 -13.5 -24.719 1 96.44 301 PRO A O 1
ATOM 2379 N N . PRO A 1 302 ? -3.709 -11.406 -24.594 1 95.56 302 PRO A N 1
ATOM 2380 C CA . PRO A 1 302 ? -4.82 -11.672 -25.516 1 95.56 302 PRO A CA 1
ATOM 2381 C C . PRO A 1 302 ? -4.363 -12.281 -26.844 1 95.56 302 PRO A C 1
ATOM 2383 O O . PRO A 1 302 ? -5.004 -13.188 -27.359 1 95.56 302 PRO A O 1
ATOM 2386 N N . ALA A 1 303 ? -3.268 -11.828 -27.359 1 95.56 303 ALA A N 1
ATOM 2387 C CA . ALA A 1 303 ? -2.762 -12.336 -28.625 1 95.56 303 ALA A CA 1
ATOM 2388 C C . ALA A 1 303 ? -2.441 -13.82 -28.531 1 95.56 303 ALA A C 1
ATOM 2390 O O . ALA A 1 303 ? -2.725 -14.586 -29.469 1 95.56 303 ALA A O 1
ATOM 2391 N N . THR A 1 304 ? -1.867 -14.188 -27.453 1 97 304 THR A N 1
ATOM 2392 C CA . THR A 1 304 ? -1.52 -15.594 -27.266 1 97 304 THR A CA 1
ATOM 2393 C C . THR A 1 304 ? -2.775 -16.438 -27.094 1 97 304 THR A C 1
ATOM 2395 O O . THR A 1 304 ? -2.861 -17.547 -27.641 1 97 304 THR A O 1
ATOM 2398 N N . ALA A 1 305 ? -3.748 -15.938 -26.344 1 96.81 305 ALA A N 1
ATOM 2399 C CA . ALA A 1 305 ? -5.016 -16.656 -26.172 1 96.81 305 ALA A CA 1
ATOM 2400 C C . ALA A 1 305 ? -5.68 -16.906 -27.531 1 96.81 305 ALA A C 1
ATOM 2402 O O . ALA A 1 305 ? -6.188 -18 -27.781 1 96.81 305 ALA A O 1
ATOM 2403 N N . ARG A 1 306 ? -5.629 -15.93 -28.344 1 95.56 306 ARG A N 1
ATOM 2404 C CA . ARG A 1 306 ? -6.203 -16.062 -29.672 1 95.56 306 ARG A CA 1
ATOM 2405 C C . ARG A 1 306 ? -5.477 -17.125 -30.484 1 95.56 306 ARG A C 1
ATOM 2407 O O . ARG A 1 306 ? -6.113 -17.953 -31.141 1 95.56 306 ARG A O 1
ATOM 2414 N N . GLN A 1 307 ? -4.18 -17.078 -30.438 1 96.06 307 GLN A N 1
ATOM 2415 C CA . GLN A 1 307 ? -3.377 -18.062 -31.172 1 96.06 307 GLN A CA 1
ATOM 2416 C C . GLN A 1 307 ? -3.686 -19.484 -30.719 1 96.06 307 GLN A C 1
ATOM 2418 O O . GLN A 1 307 ? -3.789 -20.391 -31.547 1 96.06 307 GLN A O 1
ATOM 2423 N N . ILE A 1 308 ? -3.799 -19.656 -29.469 1 97.31 308 ILE A N 1
ATOM 2424 C CA . ILE A 1 308 ? -4.086 -20.969 -28.906 1 97.31 308 ILE A CA 1
ATOM 2425 C C . ILE A 1 308 ? -5.461 -21.438 -29.375 1 97.31 308 ILE A C 1
ATOM 2427 O O . ILE A 1 308 ? -5.613 -22.578 -29.812 1 97.31 308 ILE A O 1
ATOM 2431 N N . ALA A 1 309 ? -6.445 -20.594 -29.266 1 96.19 309 ALA A N 1
ATOM 2432 C CA . ALA A 1 309 ? -7.793 -20.938 -29.703 1 96.19 309 ALA A CA 1
ATOM 2433 C C . ALA A 1 309 ? -7.812 -21.312 -31.188 1 96.19 309 ALA A C 1
ATOM 2435 O O . ALA A 1 309 ? -8.445 -22.297 -31.578 1 96.19 309 ALA A O 1
ATOM 2436 N N . ASP A 1 310 ? -7.105 -20.5 -31.953 1 94.38 310 ASP A N 1
ATOM 2437 C CA . ASP A 1 310 ? -7.016 -20.75 -33.375 1 94.38 310 ASP A CA 1
ATOM 2438 C C . ASP A 1 310 ? -6.34 -22.094 -33.656 1 94.38 310 ASP A C 1
ATOM 2440 O O . ASP A 1 310 ? -6.598 -22.719 -34.688 1 94.38 310 ASP A O 1
ATOM 2444 N N . GLY A 1 311 ? -5.504 -22.484 -32.781 1 95.5 311 GLY A N 1
ATOM 2445 C CA . GLY A 1 311 ? -4.734 -23.703 -32.938 1 95.5 311 GLY A CA 1
ATOM 2446 C C . GLY A 1 311 ? -5.5 -24.953 -32.562 1 95.5 311 GLY A C 1
ATOM 2447 O O . GLY A 1 311 ? -5.008 -26.062 -32.719 1 95.5 311 GLY A O 1
ATOM 2448 N N . VAL A 1 312 ? -6.699 -24.844 -32.031 1 96.75 312 VAL A N 1
ATOM 2449 C CA . VAL A 1 312 ? -7.504 -26 -31.672 1 96.75 312 VAL A CA 1
ATOM 2450 C C . VAL A 1 312 ? -8.031 -26.672 -32.938 1 96.75 312 VAL A C 1
ATOM 2452 O O . VAL A 1 312 ? -8.594 -26.016 -33.812 1 96.75 312 VAL A O 1
ATOM 2455 N N . THR A 1 313 ? -7.805 -27.953 -33.062 1 95.56 313 THR A N 1
ATOM 2456 C CA . THR A 1 313 ? -8.273 -28.734 -34.188 1 95.56 313 THR A CA 1
ATOM 2457 C C . THR A 1 313 ? -9.117 -29.922 -33.719 1 95.56 313 THR A C 1
ATOM 2459 O O . THR A 1 313 ? -8.953 -30.406 -32.594 1 95.56 313 THR A O 1
ATOM 2462 N N . PHE A 1 314 ? -9.977 -30.375 -34.625 1 94.31 314 PHE A N 1
ATOM 2463 C CA . PHE A 1 314 ? -10.898 -31.453 -34.312 1 94.31 314 PHE A CA 1
ATOM 2464 C C . PHE A 1 314 ? -10.648 -32.656 -35.219 1 94.31 314 PHE A C 1
ATOM 2466 O O . PHE A 1 314 ? -10.344 -32.5 -36.406 1 94.31 314 PHE A O 1
ATOM 2473 N N . SER A 1 315 ? -10.375 -33.844 -34.812 1 86.19 315 SER A N 1
ATOM 2474 C CA . SER A 1 315 ? -10.141 -35.062 -35.625 1 86.19 315 SER A CA 1
ATOM 2475 C C . SER A 1 315 ? -11.43 -35.531 -36.281 1 86.19 315 SER A C 1
ATOM 2477 O O . SER A 1 315 ? -11.383 -36.125 -37.344 1 86.19 315 SER A O 1
ATOM 2479 N N . GLY A 1 316 ? -12.586 -35.656 -35.719 1 64.19 316 GLY A N 1
ATOM 2480 C CA . GLY A 1 316 ? -13.75 -36.188 -36.406 1 64.19 316 GLY A CA 1
ATOM 2481 C C . GLY A 1 316 ? -14.391 -35.219 -37.375 1 64.19 316 GLY A C 1
ATOM 2482 O O . GLY A 1 316 ? -15.484 -35.469 -37.875 1 64.19 316 GLY A O 1
ATOM 2483 N N . GLY A 1 317 ? -13.852 -34.125 -37.75 1 45.5 317 GLY A N 1
ATOM 2484 C CA . GLY A 1 317 ? -14.578 -33.406 -38.781 1 45.5 317 GLY A CA 1
ATOM 2485 C C . GLY A 1 317 ? -14.188 -33.812 -40.188 1 45.5 317 GLY A C 1
ATOM 2486 O O . GLY A 1 317 ? -13.133 -34.438 -40.375 1 45.5 317 GLY A O 1
ATOM 2487 N N . MET B 1 1 ? -75.625 -3.879 34.125 1 27.83 1 MET B N 1
ATOM 2488 C CA . MET B 1 1 ? -74.812 -3.578 32.938 1 27.83 1 MET B CA 1
ATOM 2489 C C . MET B 1 1 ? -73.75 -2.549 33.219 1 27.83 1 MET B C 1
ATOM 2491 O O . MET B 1 1 ? -74 -1.343 33.188 1 27.83 1 MET B O 1
ATOM 2495 N N . LYS B 1 2 ? -72.938 -2.912 34.344 1 35.56 2 LYS B N 1
ATOM 2496 C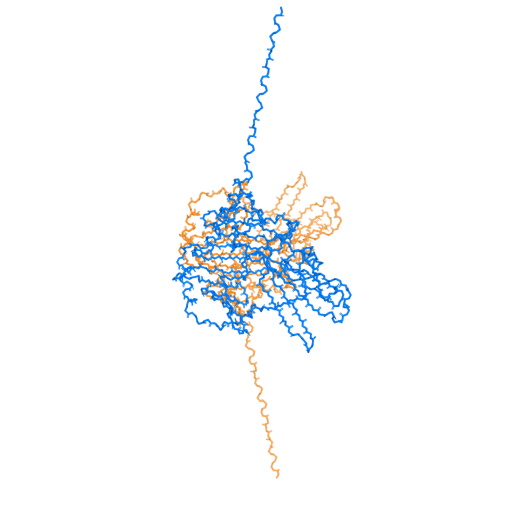 CA . LYS B 1 2 ? -71.812 -2.154 34.969 1 35.56 2 LYS B CA 1
ATOM 2497 C C . LYS B 1 2 ? -70.75 -1.839 33.938 1 35.56 2 LYS B C 1
ATOM 2499 O O . LYS B 1 2 ? -70.25 -2.729 33.25 1 35.56 2 LYS B O 1
ATOM 2504 N N . ARG B 1 3 ? -70.688 -0.571 33.406 1 31.7 3 ARG B N 1
ATOM 2505 C CA . ARG B 1 3 ? -69.812 0.154 32.531 1 31.7 3 ARG B CA 1
ATOM 2506 C C . ARG B 1 3 ? -68.375 0.023 32.969 1 31.7 3 ARG B C 1
ATOM 2508 O O . ARG B 1 3 ? -68 0.537 34.031 1 31.7 3 ARG B O 1
ATOM 2515 N N . ILE B 1 4 ? -67.75 -1.133 32.906 1 39.69 4 ILE B N 1
ATOM 2516 C CA . ILE B 1 4 ? -66.312 -1.341 33.188 1 39.69 4 ILE B CA 1
ATOM 2517 C C . ILE B 1 4 ? -65.5 -0.404 32.344 1 39.69 4 ILE B C 1
ATOM 2519 O O . ILE B 1 4 ? -65.5 -0.511 31.109 1 39.69 4 ILE B O 1
ATOM 2523 N N . TRP B 1 5 ? -65.5 0.914 32.625 1 34.59 5 TRP B N 1
ATOM 2524 C CA . TRP B 1 5 ? -64.625 1.883 32.031 1 34.59 5 TRP B CA 1
ATOM 2525 C C . TRP B 1 5 ? -63.156 1.417 32.094 1 34.59 5 TRP B C 1
ATOM 2527 O O . TRP B 1 5 ? -62.625 1.237 33.219 1 34.59 5 TRP B O 1
ATOM 2537 N N . LEU B 1 6 ? -62.75 0.499 31.234 1 36.75 6 LEU B N 1
ATOM 2538 C CA . LEU B 1 6 ? -61.375 0.067 31.047 1 36.75 6 LEU B CA 1
ATOM 2539 C C . LEU B 1 6 ? -60.438 1.263 30.812 1 36.75 6 LEU B C 1
ATOM 2541 O O . LEU B 1 6 ? -60.625 1.996 29.844 1 36.75 6 LEU B O 1
ATOM 2545 N N . SER B 1 7 ? -59.969 1.949 31.828 1 38.56 7 SER B N 1
ATOM 2546 C CA . SER B 1 7 ? -58.906 2.957 31.781 1 38.56 7 SER B CA 1
ATOM 2547 C C . SER B 1 7 ? -57.656 2.398 31.156 1 38.56 7 SER B C 1
ATOM 2549 O O . SER B 1 7 ? -57.031 1.46 31.672 1 38.56 7 SER B O 1
ATOM 2551 N N . VAL B 1 8 ? -57.562 2.361 29.844 1 37.97 8 VAL B N 1
ATOM 2552 C CA . VAL B 1 8 ? -56.312 2.102 29.125 1 37.97 8 VAL B CA 1
ATOM 2553 C C . VAL B 1 8 ? -55.25 3.135 29.531 1 37.97 8 VAL B C 1
ATOM 2555 O O . VAL B 1 8 ? -55.406 4.324 29.25 1 37.97 8 VAL B O 1
ATOM 2558 N N . ALA B 1 9 ? -54.594 3 30.641 1 40 9 ALA B N 1
ATOM 2559 C CA . ALA B 1 9 ? -53.406 3.779 30.953 1 40 9 ALA B CA 1
ATOM 2560 C C . ALA B 1 9 ? -52.375 3.68 29.844 1 40 9 ALA B C 1
ATOM 2562 O O . ALA B 1 9 ? -51.906 2.586 29.516 1 40 9 ALA B O 1
ATOM 2563 N N . PHE B 1 10 ? -52.438 4.629 28.922 1 40.5 10 PHE B N 1
ATOM 2564 C CA . PHE B 1 10 ? -51.375 4.844 27.953 1 40.5 10 PHE B CA 1
ATOM 2565 C C . PHE B 1 10 ? -50.031 5 28.641 1 40.5 10 PHE B C 1
ATOM 2567 O O . PHE B 1 10 ? -49.812 5.973 29.359 1 40.5 10 PHE B O 1
ATOM 2574 N N . LEU B 1 11 ? -49.406 3.916 29.094 1 38.94 11 LEU B N 1
ATOM 2575 C CA . LEU B 1 11 ? -48 3.939 29.484 1 38.94 11 LEU B CA 1
ATOM 2576 C C . LEU B 1 11 ? -47.125 4.555 28.391 1 38.94 11 LEU B C 1
ATOM 2578 O O . LEU B 1 11 ? -46.969 3.967 27.312 1 38.94 11 LEU B O 1
ATOM 2582 N N . THR B 1 12 ? -47.094 5.891 28.25 1 40.16 12 THR B N 1
ATOM 2583 C CA . THR B 1 12 ? -46.094 6.574 27.438 1 40.16 12 THR B CA 1
ATOM 2584 C C . THR B 1 12 ? -44.688 6.16 27.859 1 40.16 12 THR B C 1
ATOM 2586 O O . THR B 1 12 ? -44.25 6.449 28.969 1 40.16 12 THR B O 1
ATOM 2589 N N . GLY B 1 13 ? -44.25 4.953 27.531 1 39.62 13 GLY B N 1
ATOM 2590 C CA . GLY B 1 13 ? -42.844 4.594 27.625 1 39.62 13 GLY B CA 1
ATOM 2591 C C . GLY B 1 13 ? -41.906 5.68 27.125 1 39.62 13 GLY B C 1
ATOM 2592 O O . GLY B 1 13 ? -42 6.094 25.969 1 39.62 13 GLY B O 1
ATOM 2593 N N . SER B 1 14 ? -41.469 6.578 27.938 1 39.41 14 SER B N 1
ATOM 2594 C CA . SER B 1 14 ? -40.375 7.5 27.672 1 39.41 14 SER B CA 1
ATOM 2595 C C . SER B 1 14 ? -39.156 6.77 27.078 1 39.41 14 SER B C 1
ATOM 2597 O O . SER B 1 14 ? -38.562 5.926 27.734 1 39.41 14 SER B O 1
ATOM 2599 N N . LEU B 1 15 ? -39.188 6.453 25.844 1 40.5 15 LEU B N 1
ATOM 2600 C CA . LEU B 1 15 ? -37.969 6.148 25.141 1 40.5 15 LEU B CA 1
ATOM 2601 C C . LEU B 1 15 ? -36.875 7.145 25.5 1 40.5 15 LEU B C 1
ATOM 2603 O O . LEU B 1 15 ? -36.906 8.305 25.094 1 40.5 15 LEU B O 1
ATOM 2607 N N . LEU B 1 16 ? -36.281 7.047 26.641 1 35.78 16 LEU B N 1
ATOM 2608 C CA . LEU B 1 16 ? -35.031 7.73 26.922 1 35.78 16 LEU B CA 1
ATOM 2609 C C . LEU B 1 16 ? -34.062 7.594 25.75 1 35.78 16 LEU B C 1
ATOM 2611 O O . LEU B 1 16 ? -33.656 6.484 25.422 1 35.78 16 LEU B O 1
ATOM 2615 N N . LEU B 1 17 ? -34.125 8.391 24.766 1 37.94 17 LEU B N 1
ATOM 2616 C CA . LEU B 1 17 ? -33.031 8.641 23.812 1 37.94 17 LEU B CA 1
ATOM 2617 C C . LEU B 1 17 ? -31.688 8.672 24.516 1 37.94 17 LEU B C 1
ATOM 2619 O O . LEU B 1 17 ? -31.484 9.484 25.422 1 37.94 17 LEU B O 1
ATOM 2623 N N . ALA B 1 18 ? -31.016 7.59 24.703 1 41.69 18 ALA B N 1
ATOM 2624 C CA . ALA B 1 18 ? -29.594 7.547 25.062 1 41.69 18 ALA B CA 1
ATOM 2625 C C . ALA B 1 18 ? -28.828 8.703 24.438 1 41.69 18 ALA B C 1
ATOM 2627 O O . ALA B 1 18 ? -28.859 8.867 23.203 1 41.69 18 ALA B O 1
ATOM 2628 N N . ALA B 1 19 ? -28.359 9.875 25.047 1 41.78 19 ALA B N 1
ATOM 2629 C CA . ALA B 1 19 ? -27.938 11.242 24.766 1 41.78 19 ALA B CA 1
ATOM 2630 C C . ALA B 1 19 ? -26.688 11.25 23.891 1 41.78 19 ALA B C 1
ATOM 2632 O O . ALA B 1 19 ? -25.719 10.523 24.141 1 41.78 19 ALA B O 1
ATOM 2633 N N . PRO B 1 20 ? -26.625 11.812 22.562 1 51.28 20 PRO B N 1
ATOM 2634 C CA . PRO B 1 20 ? -25.531 12.133 21.641 1 51.28 20 PRO B CA 1
ATOM 2635 C C . PRO B 1 20 ? -24.266 12.57 22.359 1 51.28 20 PRO B C 1
ATOM 2637 O O . PRO B 1 20 ? -23.156 12.312 21.875 1 51.28 20 PRO B O 1
ATOM 2640 N N . ALA B 1 21 ? -24.266 13.055 23.578 1 49.5 21 ALA B N 1
ATOM 2641 C CA . ALA B 1 21 ? -23.125 13.578 24.312 1 49.5 21 ALA B CA 1
ATOM 2642 C C . ALA B 1 21 ? -22.188 12.461 24.75 1 49.5 21 ALA B C 1
ATOM 2644 O O . ALA B 1 21 ? -20.969 12.602 24.672 1 49.5 21 ALA B O 1
ATOM 2645 N N . SER B 1 22 ? -22.75 11.273 25.094 1 57.5 22 SER B N 1
ATOM 2646 C CA . SER B 1 22 ? -21.922 10.172 25.578 1 57.5 22 SER B CA 1
ATOM 2647 C C . SER B 1 22 ? -21.094 9.562 24.453 1 57.5 22 SER B C 1
ATOM 2649 O O . SER B 1 22 ? -19.906 9.273 24.625 1 57.5 22 SER B O 1
ATOM 2651 N N . ALA B 1 23 ? -21.719 9.57 23.359 1 65.44 23 ALA B N 1
ATOM 2652 C CA . ALA B 1 23 ? -21 9.016 22.219 1 65.44 23 ALA B CA 1
ATOM 2653 C C . ALA B 1 23 ? -19.859 9.938 21.781 1 65.44 23 ALA B C 1
ATOM 2655 O O . ALA B 1 23 ? -18.781 9.477 21.438 1 65.44 23 ALA B O 1
ATOM 2656 N N . GLN B 1 24 ? -20.156 11.242 21.875 1 76 24 GLN B N 1
ATOM 2657 C CA . GLN B 1 24 ? -19.125 12.219 21.547 1 76 24 GLN B CA 1
ATOM 2658 C C . GLN B 1 24 ? -17.969 12.148 22.547 1 76 24 GLN B C 1
ATOM 2660 O O . GLN B 1 24 ? -16.797 12.234 22.172 1 76 24 GLN B O 1
ATOM 2665 N N . GLN B 1 25 ? -18.344 12.07 23.766 1 77.88 25 GLN B N 1
ATOM 2666 C CA . GLN B 1 25 ? -17.312 11.977 24.797 1 77.88 25 GLN B CA 1
ATOM 2667 C C . GLN B 1 25 ? -16.469 10.727 24.609 1 77.88 25 GLN B C 1
ATOM 2669 O O . GLN B 1 25 ? -15.242 10.766 24.812 1 77.88 25 GLN B O 1
ATOM 2674 N N . SER B 1 26 ? -17.141 9.789 24.172 1 86.5 26 SER B N 1
ATOM 2675 C CA . SER B 1 26 ? -16.422 8.539 23.953 1 86.5 26 SER B CA 1
ATOM 2676 C C . SER B 1 26 ? -15.484 8.641 22.75 1 86.5 26 SER B C 1
ATOM 2678 O O . SER B 1 26 ? -14.344 8.188 22.797 1 86.5 26 SER B O 1
ATOM 2680 N N . ALA B 1 27 ? -15.969 9.367 21.781 1 95.88 27 ALA B N 1
ATOM 2681 C CA . ALA B 1 27 ? -15.156 9.539 20.578 1 95.88 27 ALA B CA 1
ATOM 2682 C C . ALA B 1 27 ? -13.945 10.422 20.859 1 95.88 27 ALA B C 1
ATOM 2684 O O . ALA B 1 27 ? -12.836 10.133 20.406 1 95.88 27 ALA B O 1
ATOM 2685 N N . GLU B 1 28 ? -14.195 11.445 21.594 1 96.12 28 GLU B N 1
ATOM 2686 C CA . GLU B 1 28 ? -13.102 12.344 21.969 1 96.12 28 GLU B CA 1
ATOM 2687 C C . GLU B 1 28 ? -12.047 11.609 22.781 1 96.12 28 GLU B C 1
ATOM 2689 O O . GLU B 1 28 ? -10.844 11.797 22.562 1 96.12 28 GLU B O 1
ATOM 2694 N N . ALA B 1 29 ? -12.508 10.836 23.703 1 96.19 29 ALA B N 1
ATOM 2695 C CA . ALA B 1 29 ? -11.578 10.062 24.531 1 96.19 29 ALA B CA 1
ATOM 2696 C C . ALA B 1 29 ? -10.734 9.117 23.672 1 96.19 29 ALA B C 1
ATOM 2698 O O . ALA B 1 29 ? -9.531 8.969 23.906 1 96.19 29 ALA B O 1
ATOM 2699 N N . LEU B 1 30 ? -11.359 8.523 22.734 1 97.12 30 LEU B N 1
ATOM 2700 C CA . LEU B 1 30 ? -10.656 7.621 21.828 1 97.12 30 LEU B CA 1
ATOM 2701 C C . LEU B 1 30 ? -9.578 8.367 21.047 1 97.12 30 LEU B C 1
ATOM 2703 O O . LEU B 1 30 ? -8.453 7.883 20.922 1 97.12 30 LEU B O 1
ATOM 2707 N N . LEU B 1 31 ? -9.906 9.539 20.594 1 98.19 31 LEU B N 1
ATOM 2708 C CA . LEU B 1 31 ? -8.969 10.352 19.828 1 98.19 31 LEU B CA 1
ATOM 2709 C C . LEU B 1 31 ? -7.824 10.844 20.703 1 98.19 31 LEU B C 1
ATOM 2711 O O . LEU B 1 31 ? -6.668 10.852 20.281 1 98.19 31 LEU B O 1
ATOM 2715 N N . GLN B 1 32 ? -8.156 11.219 21.891 1 97.38 32 GLN B N 1
ATOM 2716 C CA . GLN B 1 32 ? -7.133 11.633 22.844 1 97.38 32 GLN B CA 1
ATOM 2717 C C . GLN B 1 32 ? -6.18 10.477 23.156 1 97.38 32 GLN B C 1
ATOM 2719 O O . GLN B 1 32 ? -4.969 10.672 23.234 1 97.38 32 GLN B O 1
ATOM 2724 N N . ASN B 1 33 ? -6.754 9.312 23.297 1 97.5 33 ASN B N 1
ATOM 2725 C CA . ASN B 1 33 ? -5.941 8.125 23.531 1 97.5 33 ASN B CA 1
ATOM 2726 C C . ASN B 1 33 ? -5.004 7.852 22.359 1 97.5 33 ASN B C 1
ATOM 2728 O O . ASN B 1 33 ? -3.842 7.496 22.547 1 97.5 33 ASN B O 1
ATOM 2732 N N . MET B 1 34 ? -5.488 8.008 21.172 1 98.06 34 MET B N 1
ATOM 2733 C CA . MET B 1 34 ? -4.668 7.832 19.984 1 98.06 34 MET B CA 1
ATOM 2734 C C . MET B 1 34 ? -3.502 8.812 19.969 1 98.06 34 MET B C 1
ATOM 2736 O O . MET B 1 34 ? -2.361 8.43 19.703 1 98.06 34 MET B O 1
ATOM 2740 N N . GLY B 1 35 ? -3.857 10.078 20.25 1 96.94 35 GLY B N 1
ATOM 2741 C CA . GLY B 1 35 ? -2.809 11.078 20.328 1 96.94 35 GLY B CA 1
ATOM 2742 C C . GLY B 1 35 ? -1.755 10.758 21.375 1 96.94 35 GLY B C 1
ATOM 2743 O O . GLY B 1 35 ? -0.556 10.859 21.094 1 96.94 35 GLY B O 1
ATOM 2744 N N . ASN B 1 36 ? -2.203 10.375 22.5 1 97.06 36 ASN B N 1
ATOM 2745 C CA . ASN B 1 36 ? -1.305 10.031 23.594 1 97.06 36 ASN B CA 1
ATOM 2746 C C . ASN B 1 36 ? -0.429 8.828 23.25 1 97.06 36 ASN B C 1
ATOM 2748 O O . ASN B 1 36 ? 0.784 8.859 23.453 1 97.06 36 ASN B O 1
ATOM 2752 N N . ALA B 1 37 ? -1.049 7.789 22.703 1 97.94 37 ALA B N 1
ATOM 2753 C CA . ALA B 1 37 ? -0.308 6.598 22.297 1 97.94 37 ALA B CA 1
ATOM 2754 C C . ALA B 1 37 ? 0.774 6.941 21.281 1 97.94 37 ALA B C 1
ATOM 2756 O O . ALA B 1 37 ? 1.912 6.48 21.391 1 97.94 37 ALA B O 1
ATOM 2757 N N . SER B 1 38 ? 0.443 7.824 20.328 1 97.31 38 SER B N 1
ATOM 2758 C CA . SER B 1 38 ? 1.351 8.195 19.25 1 97.31 38 SER B CA 1
ATOM 2759 C C . SER B 1 38 ? 2.545 8.984 19.781 1 97.31 38 SER B C 1
ATOM 2761 O O . SER B 1 38 ? 3.611 8.992 19.156 1 97.31 38 SER B O 1
ATOM 2763 N N . ARG B 1 39 ? 2.404 9.562 20.984 1 96.31 39 ARG B N 1
ATOM 2764 C CA . ARG B 1 39 ? 3.453 10.445 21.484 1 96.31 39 ARG B CA 1
ATOM 2765 C C . ARG B 1 39 ? 4.23 9.781 22.625 1 96.31 39 ARG B C 1
ATOM 2767 O O . ARG B 1 39 ? 5.238 10.32 23.094 1 96.31 39 ARG B O 1
ATOM 2774 N N . THR B 1 40 ? 3.768 8.625 23.109 1 96.5 40 THR B N 1
ATOM 2775 C CA . THR B 1 40 ? 4.375 8.117 24.328 1 96.5 40 THR B CA 1
ATOM 2776 C C . THR B 1 40 ? 4.91 6.703 24.109 1 96.5 40 THR B C 1
ATOM 2778 O O . THR B 1 40 ? 5.918 6.316 24.719 1 96.5 40 THR B O 1
ATOM 2781 N N . LEU B 1 41 ? 4.27 5.922 23.281 1 97.25 41 LEU B N 1
ATOM 2782 C CA . LEU B 1 41 ? 4.684 4.535 23.094 1 97.25 41 LEU B CA 1
ATOM 2783 C C . LEU B 1 41 ? 5.93 4.453 22.219 1 97.25 41 LEU B C 1
ATOM 2785 O O . LEU B 1 41 ? 6.266 5.406 21.516 1 97.25 41 LEU B O 1
ATOM 2789 N N . SER B 1 42 ? 6.664 3.334 22.344 1 97.62 42 SER B N 1
ATOM 2790 C CA . SER B 1 42 ? 7.699 2.932 21.391 1 97.62 42 SER B CA 1
ATOM 2791 C C . SER B 1 42 ? 7.145 1.966 20.359 1 97.62 42 SER B C 1
ATOM 2793 O O . SER B 1 42 ? 6.594 0.92 20.703 1 97.62 42 SER B O 1
ATOM 2795 N N . TYR B 1 43 ? 7.27 2.357 19.062 1 97.94 43 TYR B N 1
ATOM 2796 C CA . TYR B 1 43 ? 6.633 1.502 18.062 1 97.94 43 TYR B CA 1
ATOM 2797 C C . TYR B 1 43 ? 7.262 1.697 16.688 1 97.94 43 TYR B C 1
ATOM 2799 O O . TYR B 1 43 ? 7.949 2.691 16.453 1 97.94 43 TYR B O 1
ATOM 2807 N N . GLU B 1 44 ? 7.125 0.741 15.883 1 97.25 44 GLU B N 1
ATOM 2808 C CA . GLU B 1 44 ? 7.391 0.783 14.445 1 97.25 44 GLU B CA 1
ATOM 2809 C C . GLU B 1 44 ? 6.117 0.525 13.641 1 97.25 44 GLU B C 1
ATOM 2811 O O . GLU B 1 44 ? 5.414 -0.458 13.883 1 97.25 44 GLU B O 1
ATOM 2816 N N . LEU B 1 45 ? 5.77 1.443 12.797 1 97.94 45 LEU B N 1
ATOM 2817 C CA . LEU B 1 45 ? 4.664 1.271 11.859 1 97.94 45 LEU B CA 1
ATOM 2818 C C . LEU B 1 45 ? 5.184 1.143 10.43 1 97.94 45 LEU B C 1
ATOM 2820 O O . LEU B 1 45 ? 5.996 1.953 9.984 1 97.94 45 LEU B O 1
ATOM 2824 N N . SER B 1 46 ? 4.789 0.107 9.758 1 98.12 46 SER B N 1
ATOM 2825 C CA . SER B 1 46 ? 4.895 0.033 8.297 1 98.12 46 SER B CA 1
ATOM 2826 C C . SER B 1 46 ? 3.555 0.341 7.637 1 98.12 46 SER B C 1
ATOM 2828 O O . SER B 1 46 ? 2.564 -0.356 7.867 1 98.12 46 SER B O 1
ATOM 2830 N N . PHE B 1 47 ? 3.561 1.415 6.883 1 98.38 47 PHE B N 1
ATOM 2831 C CA . PHE B 1 47 ? 2.287 1.849 6.32 1 98.38 47 PHE B CA 1
ATOM 2832 C C . PHE B 1 47 ? 2.469 2.354 4.895 1 98.38 47 PHE B C 1
ATOM 2834 O O . PHE B 1 47 ? 3.598 2.479 4.414 1 98.38 47 PHE B O 1
ATOM 2841 N N . ILE B 1 48 ? 1.351 2.525 4.242 1 98.25 48 ILE B N 1
ATOM 2842 C CA . ILE B 1 48 ? 1.351 3.154 2.928 1 98.25 48 ILE B CA 1
ATOM 2843 C C . ILE B 1 48 ? 0.5 4.422 2.961 1 98.25 48 ILE B C 1
ATOM 2845 O O . ILE B 1 48 ? -0.447 4.52 3.744 1 98.25 48 ILE B O 1
ATOM 2849 N N . THR B 1 49 ? 0.906 5.352 2.154 1 97.31 49 THR B N 1
ATOM 2850 C CA . THR B 1 49 ? 0.038 6.48 1.843 1 97.31 49 THR B CA 1
ATOM 2851 C C . THR B 1 49 ? -0.512 6.367 0.424 1 97.31 49 THR B C 1
ATOM 2853 O O . THR B 1 49 ? 0.199 5.945 -0.491 1 97.31 49 THR B O 1
ATOM 2856 N N . ILE B 1 50 ? -1.733 6.594 0.351 1 96.25 50 ILE B N 1
ATOM 2857 C CA . ILE B 1 50 ? -2.404 6.566 -0.944 1 96.25 50 ILE B CA 1
ATOM 2858 C C . ILE B 1 50 ? -2.941 7.953 -1.279 1 96.25 50 ILE B C 1
ATOM 2860 O O . ILE B 1 50 ? -3.697 8.539 -0.5 1 96.25 50 ILE B O 1
ATOM 2864 N N . SER B 1 51 ? -2.51 8.477 -2.379 1 94.19 51 SER B N 1
ATOM 2865 C CA . SER B 1 51 ? -2.949 9.781 -2.867 1 94.19 51 SER B CA 1
ATOM 2866 C C . SER B 1 51 ? -2.98 9.82 -4.391 1 94.19 51 SER B C 1
ATOM 2868 O O . SER B 1 51 ? -2.58 8.859 -5.051 1 94.19 51 SER B O 1
ATOM 2870 N N . PRO B 1 52 ? -3.479 10.914 -4.961 1 89.56 52 PRO B N 1
ATOM 2871 C CA . PRO B 1 52 ? -3.443 11.031 -6.422 1 89.56 52 PRO B CA 1
ATOM 2872 C C . PRO B 1 52 ? -2.025 10.977 -6.984 1 89.56 52 PRO B C 1
ATOM 2874 O O . PRO B 1 52 ? -1.835 10.648 -8.156 1 89.56 52 PRO B O 1
ATOM 2877 N N . LYS B 1 53 ? -1.069 11.219 -6.199 1 89.62 53 LYS B N 1
ATOM 2878 C CA . LYS B 1 53 ? 0.321 11.18 -6.641 1 89.62 53 LYS B CA 1
ATOM 2879 C C . LYS B 1 53 ? 0.838 9.742 -6.688 1 89.62 53 LYS B C 1
ATOM 2881 O O . LYS B 1 53 ? 1.882 9.469 -7.285 1 89.62 53 LYS B O 1
ATOM 2886 N N . GLY B 1 54 ? 0.14 8.898 -5.992 1 92.88 54 GLY B N 1
ATOM 2887 C CA . GLY B 1 54 ? 0.521 7.496 -6.004 1 92.88 54 GLY B CA 1
ATOM 2888 C C . GLY B 1 54 ? 0.556 6.875 -4.621 1 92.88 54 GLY B C 1
ATOM 2889 O O . GLY B 1 54 ? -0.102 7.363 -3.699 1 92.88 54 GLY B O 1
ATOM 2890 N N . ILE B 1 55 ? 1.199 5.723 -4.555 1 96.25 55 ILE B N 1
ATOM 2891 C CA . ILE B 1 55 ? 1.323 4.965 -3.312 1 96.25 55 ILE B CA 1
ATOM 2892 C C . ILE B 1 55 ? 2.758 5.055 -2.797 1 96.25 55 ILE B C 1
ATOM 2894 O O . ILE B 1 55 ? 3.709 4.844 -3.551 1 96.25 55 ILE B O 1
ATOM 2898 N N . THR B 1 56 ? 2.9 5.367 -1.555 1 96.88 56 THR B N 1
ATOM 2899 C CA . THR B 1 56 ? 4.227 5.465 -0.953 1 96.88 56 THR B CA 1
ATOM 2900 C C . THR B 1 56 ? 4.34 4.539 0.255 1 96.88 56 THR B C 1
ATOM 2902 O O . THR B 1 56 ? 3.609 4.695 1.236 1 96.88 56 THR B O 1
ATOM 2905 N N . PRO B 1 57 ? 5.203 3.572 0.187 1 97.75 57 PRO B N 1
ATOM 2906 C CA . PRO B 1 57 ? 5.473 2.74 1.363 1 97.75 57 PRO B CA 1
ATOM 2907 C C . PRO B 1 57 ? 6.434 3.402 2.348 1 97.75 57 PRO B C 1
ATOM 2909 O O . PRO B 1 57 ? 7.453 3.963 1.936 1 97.75 57 PRO B O 1
ATOM 2912 N N . VAL B 1 58 ? 6.121 3.314 3.654 1 98.12 58 VAL B N 1
ATOM 2913 C CA . VAL B 1 58 ? 6.898 4.043 4.652 1 98.12 58 VAL B CA 1
ATOM 2914 C C . VAL B 1 58 ? 7.098 3.172 5.891 1 98.12 58 VAL B C 1
ATOM 2916 O O . VAL B 1 58 ? 6.176 2.479 6.324 1 98.12 58 VAL B O 1
ATOM 2919 N N . ARG B 1 59 ? 8.242 3.221 6.418 1 97.44 59 ARG B N 1
ATOM 2920 C CA . ARG B 1 59 ? 8.492 2.715 7.762 1 97.44 59 ARG B CA 1
ATOM 2921 C C . ARG B 1 59 ? 8.719 3.859 8.742 1 97.44 59 ARG B C 1
ATOM 2923 O O . ARG B 1 59 ? 9.555 4.73 8.508 1 97.44 59 ARG B O 1
ATOM 2930 N N . TYR B 1 60 ? 7.984 3.854 9.789 1 98.19 60 TYR B N 1
ATOM 2931 C CA . TYR B 1 60 ? 8.062 4.887 10.82 1 98.19 60 TYR B CA 1
ATOM 2932 C C . TYR B 1 60 ? 8.383 4.277 12.18 1 98.19 60 TYR B C 1
ATOM 2934 O O . TYR B 1 60 ? 7.695 3.367 12.633 1 98.19 60 TYR B O 1
ATOM 2942 N N . ARG B 1 61 ? 9.438 4.738 12.781 1 97.69 61 ARG B N 1
ATOM 2943 C CA . ARG B 1 61 ? 9.789 4.363 14.148 1 97.69 61 ARG B CA 1
ATOM 2944 C C . ARG B 1 61 ? 9.711 5.566 15.086 1 97.69 61 ARG B C 1
ATOM 2946 O O . ARG B 1 61 ? 10.117 6.672 14.719 1 97.69 61 ARG B O 1
ATOM 2953 N N . TYR B 1 62 ? 9.211 5.312 16.219 1 97.81 62 TYR B N 1
ATOM 2954 C CA . TYR B 1 62 ? 9.078 6.371 17.203 1 97.81 62 TYR B CA 1
ATOM 2955 C C . TYR B 1 62 ? 9.344 5.844 18.609 1 97.81 62 TYR B C 1
ATOM 2957 O O . TYR B 1 62 ? 8.914 4.742 18.953 1 97.81 62 TYR B O 1
ATOM 2965 N N . ALA B 1 63 ? 10.047 6.594 19.422 1 97.69 63 ALA B N 1
ATOM 2966 C CA . ALA B 1 63 ? 10.219 6.328 20.859 1 97.69 63 ALA B CA 1
ATOM 2967 C C . ALA B 1 63 ? 10.562 7.609 21.609 1 97.69 63 ALA B C 1
ATOM 2969 O O . ALA B 1 63 ? 11.016 8.586 21.016 1 97.69 63 ALA B O 1
ATOM 2970 N N . VAL B 1 64 ? 10.234 7.582 22.859 1 96.81 64 VAL B N 1
ATOM 2971 C CA . VAL B 1 64 ? 10.75 8.609 23.766 1 96.81 64 VAL B CA 1
ATOM 2972 C C . VAL B 1 64 ? 12.016 8.102 24.453 1 96.81 64 VAL B C 1
ATOM 2974 O O . VAL B 1 64 ? 11.969 7.121 25.203 1 96.81 64 VAL B O 1
ATOM 2977 N N . MET B 1 65 ? 13.102 8.68 24.125 1 95.12 65 MET B N 1
ATOM 2978 C CA . MET B 1 65 ? 14.398 8.289 24.672 1 95.12 65 MET B CA 1
ATOM 2979 C C . MET B 1 65 ? 15.031 9.445 25.438 1 95.12 65 MET B C 1
ATOM 2981 O O . MET B 1 65 ? 15.211 10.5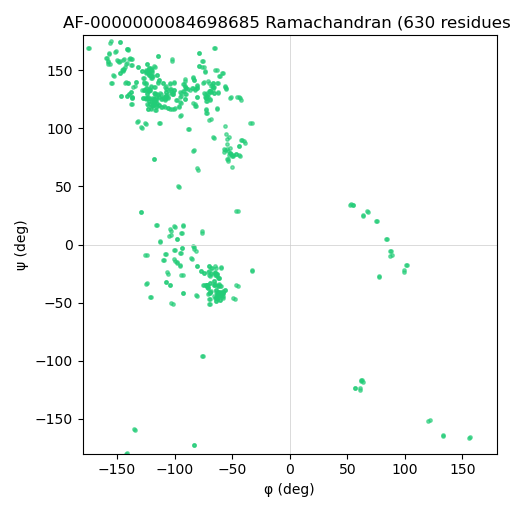31 24.891 1 95.12 65 MET B O 1
ATOM 2985 N N . ASP B 1 66 ? 15.391 9.188 26.734 1 93.5 66 ASP B N 1
ATOM 2986 C CA . ASP B 1 66 ? 15.93 10.227 27.609 1 93.5 66 ASP B CA 1
ATOM 2987 C C . ASP B 1 66 ? 15.008 11.445 27.641 1 93.5 66 ASP B C 1
ATOM 2989 O O . ASP B 1 66 ? 15.469 12.578 27.516 1 93.5 66 ASP B O 1
ATOM 2993 N N . GLY B 1 67 ? 13.758 11.195 27.562 1 94.25 67 GLY B N 1
ATOM 2994 C CA . GLY B 1 67 ? 12.734 12.219 27.719 1 94.25 67 GLY B CA 1
ATOM 2995 C C . GLY B 1 67 ? 12.461 12.992 26.438 1 94.25 67 GLY B C 1
ATOM 2996 O O . GLY B 1 67 ? 11.672 13.938 26.438 1 94.25 67 GLY B O 1
ATOM 2997 N N . GLN B 1 68 ? 13.109 12.578 25.359 1 95.12 68 GLN B N 1
ATOM 2998 C CA . GLN B 1 68 ? 12.93 13.289 24.094 1 95.12 68 GLN B CA 1
ATOM 2999 C C . GLN B 1 68 ? 12.367 12.367 23.016 1 95.12 68 GLN B C 1
ATOM 3001 O O . GLN B 1 68 ? 12.734 11.195 22.938 1 95.12 68 GLN B O 1
ATOM 3006 N N . PRO B 1 69 ? 11.484 12.977 22.188 1 96.75 69 PRO B N 1
ATOM 3007 C CA . PRO B 1 69 ? 11.031 12.172 21.047 1 96.75 69 PRO B CA 1
ATOM 3008 C C . PRO B 1 69 ? 12.156 11.875 20.062 1 96.75 69 PRO B C 1
ATOM 3010 O O . PRO B 1 69 ? 12.906 12.781 19.688 1 96.75 69 PRO B O 1
ATOM 3013 N N . VAL B 1 70 ? 12.312 10.703 19.703 1 97.31 70 VAL B N 1
ATOM 3014 C CA . VAL B 1 70 ? 13.211 10.234 18.641 1 97.31 70 VAL B CA 1
ATOM 3015 C C . VAL B 1 70 ? 12.414 9.43 17.609 1 97.31 70 VAL B C 1
ATOM 3017 O O . VAL B 1 70 ? 11.656 8.531 17.969 1 97.31 70 VAL B O 1
ATOM 3020 N N . ALA B 1 71 ? 12.523 9.82 16.359 1 97.62 71 ALA B N 1
ATOM 3021 C CA . ALA B 1 71 ? 11.734 9.156 15.328 1 97.62 71 ALA B CA 1
ATOM 3022 C C . ALA B 1 71 ? 12.508 9.07 14.016 1 97.62 71 ALA B C 1
ATOM 3024 O O . ALA B 1 71 ? 13.469 9.812 13.805 1 97.62 71 ALA B O 1
ATOM 3025 N N . GLN B 1 72 ? 12.117 8.172 13.188 1 97.12 72 GLN B N 1
ATOM 3026 C CA . GLN B 1 72 ? 12.734 7.957 11.883 1 97.12 72 GLN B CA 1
ATOM 3027 C C . GLN B 1 72 ? 11.695 7.516 10.852 1 97.12 72 GLN B C 1
ATOM 3029 O O . GLN B 1 72 ? 10.922 6.586 11.102 1 97.12 72 GLN B O 1
ATOM 3034 N N . ILE B 1 73 ? 11.672 8.211 9.766 1 97.56 73 ILE B N 1
ATOM 3035 C CA . ILE B 1 73 ? 10.906 7.801 8.594 1 97.56 73 ILE B CA 1
ATOM 3036 C C . ILE B 1 73 ? 11.852 7.324 7.496 1 97.56 73 ILE B C 1
ATOM 3038 O O . ILE B 1 73 ? 12.852 7.984 7.195 1 97.56 73 ILE B O 1
ATOM 3042 N N . MET B 1 74 ? 11.586 6.215 7.027 1 96.5 74 MET B N 1
ATOM 3043 C CA . MET B 1 74 ? 12.258 5.711 5.828 1 96.5 74 MET B 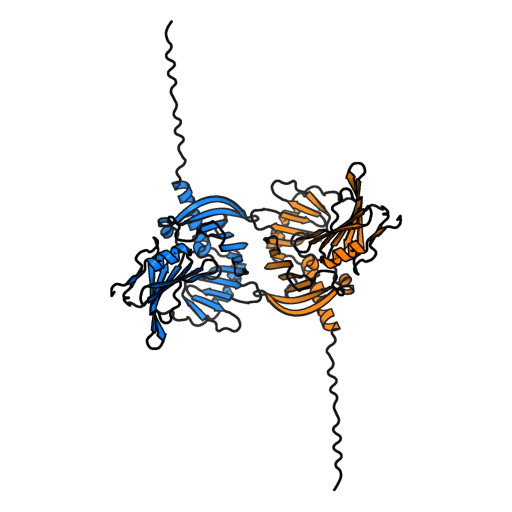CA 1
ATOM 3044 C C . MET B 1 74 ? 11.242 5.41 4.727 1 96.5 74 MET B C 1
ATOM 3046 O O . MET B 1 74 ? 10.297 4.652 4.938 1 96.5 74 MET B O 1
ATOM 3050 N N . GLN B 1 75 ? 11.359 6.109 3.635 1 97.12 75 GLN B N 1
ATOM 3051 C CA . GLN B 1 75 ? 10.562 5.719 2.479 1 97.12 75 GLN B CA 1
ATOM 3052 C C . GLN B 1 75 ? 11.039 4.391 1.902 1 97.12 75 GLN B C 1
ATOM 3054 O O . GLN B 1 75 ? 12.203 4.262 1.513 1 97.12 75 GLN B O 1
ATOM 3059 N N . MET B 1 76 ? 10.156 3.406 1.775 1 96.75 76 MET B N 1
ATOM 3060 C CA . MET B 1 76 ? 10.531 2.033 1.46 1 96.75 76 MET B CA 1
ATOM 3061 C C . MET B 1 76 ? 10.406 1.763 -0.035 1 96.75 76 MET B C 1
ATOM 3063 O O . MET B 1 76 ? 9.789 0.775 -0.44 1 96.75 76 MET B O 1
ATOM 3067 N N . ASP B 1 77 ? 10.961 2.631 -0.792 1 93.75 77 ASP B N 1
ATOM 3068 C CA . ASP B 1 77 ? 11.133 2.475 -2.232 1 93.75 77 ASP B CA 1
ATOM 3069 C C . ASP B 1 77 ? 12.539 2.873 -2.668 1 93.75 77 ASP B C 1
ATOM 3071 O O . ASP B 1 77 ? 13.477 2.836 -1.866 1 93.75 77 ASP B O 1
ATOM 3075 N N . SER B 1 78 ? 12.742 3.188 -3.953 1 91.38 78 SER B N 1
ATOM 3076 C CA . SER B 1 78 ? 14.094 3.4 -4.465 1 91.38 78 SER B CA 1
ATOM 3077 C C . SER B 1 78 ? 14.57 4.82 -4.184 1 91.38 78 SER B C 1
ATOM 3079 O O . SER B 1 78 ? 15.727 5.156 -4.453 1 91.38 78 SER B O 1
ATOM 3081 N N . SER B 1 79 ? 13.719 5.676 -3.57 1 90.75 79 SER B N 1
ATOM 3082 C CA . SER B 1 79 ? 14.078 7.066 -3.332 1 90.75 79 SER B CA 1
ATOM 3083 C C . SER B 1 79 ? 15.156 7.184 -2.252 1 90.75 79 SER B C 1
ATOM 3085 O O . SER B 1 79 ? 15.969 8.109 -2.275 1 90.75 79 SER B O 1
ATOM 3087 N N . ARG B 1 80 ? 15.094 6.324 -1.276 1 89.69 80 ARG B N 1
ATOM 3088 C CA . ARG B 1 80 ? 15.984 6.316 -0.124 1 89.69 80 ARG B CA 1
ATOM 3089 C C . ARG B 1 80 ? 15.82 7.59 0.703 1 89.69 80 ARG B C 1
ATOM 3091 O O . ARG B 1 80 ? 16.797 8.109 1.252 1 89.69 80 ARG B O 1
ATOM 3098 N N . ARG B 1 81 ? 14.75 8.203 0.65 1 95.12 81 ARG B N 1
ATOM 3099 C CA . ARG B 1 81 ? 14.445 9.375 1.459 1 95.12 81 ARG B CA 1
ATOM 3100 C C . ARG B 1 81 ? 14.297 9.008 2.93 1 95.12 81 ARG B C 1
ATOM 3102 O O . ARG B 1 81 ? 13.617 8.023 3.264 1 95.12 81 ARG B O 1
ATOM 3109 N N . GLU B 1 82 ? 14.969 9.789 3.734 1 95.69 82 GLU B N 1
ATOM 3110 C CA . GLU B 1 82 ? 14.922 9.555 5.176 1 95.69 82 GLU B CA 1
ATOM 3111 C C . GLU B 1 82 ? 14.68 10.859 5.938 1 95.69 82 GLU B C 1
ATOM 3113 O O . GLU B 1 82 ? 15.203 11.906 5.562 1 95.69 82 GLU B O 1
ATOM 3118 N N . ILE B 1 83 ? 13.867 10.781 6.965 1 97.06 83 ILE B N 1
ATOM 3119 C CA . ILE B 1 83 ? 13.617 11.898 7.871 1 97.06 83 ILE B CA 1
ATOM 3120 C C . ILE B 1 83 ? 13.836 11.445 9.312 1 97.06 83 ILE B C 1
ATOM 3122 O O . ILE B 1 83 ? 13.344 10.398 9.727 1 97.06 83 ILE B O 1
ATOM 3126 N N . VAL B 1 84 ? 14.57 12.25 10.062 1 96.75 84 VAL B N 1
ATOM 3127 C CA . VAL B 1 84 ? 14.844 11.891 11.445 1 96.75 84 VAL B CA 1
ATOM 3128 C C . VAL B 1 84 ? 14.438 13.039 12.367 1 96.75 84 VAL B C 1
ATOM 3130 O O . VAL B 1 84 ? 14.602 14.211 12.016 1 96.75 84 VAL B O 1
ATOM 3133 N N . GLN B 1 85 ? 13.938 12.633 13.492 1 96.75 85 GLN B N 1
ATOM 3134 C CA . GLN B 1 85 ? 13.594 13.602 14.531 1 96.75 85 GLN B CA 1
ATOM 3135 C C . GLN B 1 85 ? 14.359 13.32 15.82 1 96.75 85 GLN B C 1
ATOM 3137 O O . GLN B 1 85 ? 14.391 12.188 16.297 1 96.75 85 GLN B O 1
ATOM 3142 N N . ARG B 1 86 ? 14.938 14.312 16.406 1 95.5 86 ARG B N 1
ATOM 3143 C CA . ARG B 1 86 ? 15.516 14.336 17.75 1 95.5 86 ARG B CA 1
ATOM 3144 C C . ARG B 1 86 ? 15.062 15.57 18.516 1 95.5 86 ARG B C 1
ATOM 3146 O O . ARG B 1 86 ? 15.562 16.672 18.281 1 95.5 86 ARG B O 1
ATOM 3153 N N . GLY B 1 87 ? 14.156 15.242 19.422 1 94.25 87 GLY B N 1
ATOM 3154 C CA . GLY B 1 87 ? 13.555 16.391 20.094 1 94.25 87 GLY B CA 1
ATOM 3155 C C . GLY B 1 87 ? 12.773 17.281 19.141 1 94.25 87 GLY B C 1
ATOM 3156 O O . GLY B 1 87 ? 11.844 16.828 18.469 1 94.25 87 GLY B O 1
ATOM 3157 N N . GLN B 1 88 ? 13.258 18.516 19.062 1 93.56 88 GLN B N 1
ATOM 3158 C CA . GLN B 1 88 ? 12.547 19.5 18.234 1 93.56 88 GLN B CA 1
ATOM 3159 C C . GLN B 1 88 ? 13.258 19.719 16.906 1 93.56 88 GLN B C 1
ATOM 3161 O O . GLN B 1 88 ? 12.938 20.656 16.188 1 93.56 88 GLN B O 1
ATOM 3166 N N . GLU B 1 89 ? 14.188 18.828 16.672 1 93.69 89 GLU B N 1
ATOM 3167 C CA . GLU B 1 89 ? 14.93 18.922 15.422 1 93.69 89 GLU B CA 1
ATOM 3168 C C . GLU B 1 89 ? 14.555 17.812 14.461 1 93.69 89 GLU B C 1
ATOM 3170 O O . GLU B 1 89 ? 14.641 16.625 14.812 1 93.69 89 GLU B O 1
ATOM 3175 N N . ILE B 1 90 ? 14.156 18.188 13.297 1 95.69 90 ILE B N 1
ATOM 3176 C CA . ILE B 1 90 ? 13.781 17.234 12.258 1 95.69 90 ILE B CA 1
ATOM 3177 C C . ILE B 1 90 ? 14.703 17.391 11.047 1 95.69 90 ILE B C 1
ATOM 3179 O O . ILE B 1 90 ? 14.781 18.469 10.453 1 95.69 90 ILE B O 1
ATOM 3183 N N . SER B 1 91 ? 15.344 16.375 10.672 1 95.88 91 SER B N 1
ATOM 3184 C CA . SER B 1 91 ? 16.344 16.406 9.609 1 95.88 91 SER B CA 1
ATOM 3185 C C . SER B 1 91 ? 15.891 15.602 8.398 1 95.88 91 SER B C 1
ATOM 3187 O O . SER B 1 91 ? 15.328 14.508 8.547 1 95.88 91 SER B O 1
ATOM 3189 N N . TYR B 1 92 ? 16.219 16.172 7.277 1 95.5 92 TYR B N 1
ATOM 3190 C CA . TYR B 1 92 ? 15.82 15.57 6.008 1 95.5 92 TYR B CA 1
ATOM 3191 C C . TYR B 1 92 ? 17.047 15.117 5.215 1 95.5 92 TYR B C 1
ATOM 3193 O O . TYR B 1 92 ? 18 15.883 5.035 1 95.5 92 TYR B O 1
ATOM 3201 N N . TYR B 1 93 ? 16.953 13.852 4.793 1 93.88 93 TYR B N 1
ATOM 3202 C CA . TYR B 1 93 ? 18.031 13.266 3.998 1 93.88 93 TYR B CA 1
ATOM 3203 C C . TYR B 1 93 ? 17.5 12.727 2.676 1 93.88 93 TYR B C 1
ATOM 3205 O O . TYR B 1 93 ? 16.594 11.898 2.656 1 93.88 93 TYR B O 1
ATOM 3213 N N . GLU B 1 94 ? 18 13.219 1.672 1 90.56 94 GLU B N 1
ATOM 3214 C CA . GLU B 1 94 ? 17.672 12.766 0.319 1 90.56 94 GLU B CA 1
ATOM 3215 C C . GLU B 1 94 ? 18.938 12.664 -0.538 1 90.56 94 GLU B C 1
ATOM 3217 O O . GLU B 1 94 ? 19.703 13.617 -0.625 1 90.56 94 GLU B O 1
ATOM 3222 N N . PRO B 1 95 ? 19.125 11.516 -1.141 1 88.62 95 PRO B N 1
ATOM 3223 C CA . PRO B 1 95 ? 20.312 11.367 -1.972 1 88.62 95 PRO B CA 1
ATOM 3224 C C . PRO B 1 95 ? 20.422 12.445 -3.049 1 88.62 95 PRO B C 1
ATOM 3226 O O . PRO B 1 95 ? 19.438 12.75 -3.721 1 88.62 95 PRO B O 1
ATOM 3229 N N . GLY B 1 96 ? 21.609 13.023 -3.188 1 89.31 96 GLY B N 1
ATOM 3230 C CA . GLY B 1 96 ? 21.891 14.016 -4.215 1 89.31 96 GLY B CA 1
ATOM 3231 C C . GLY B 1 96 ? 21.578 15.43 -3.773 1 89.31 96 GLY B C 1
ATOM 3232 O O . GLY B 1 96 ? 21.875 16.391 -4.488 1 89.31 96 GLY B O 1
ATOM 3233 N N . LEU B 1 97 ? 20.938 15.57 -2.629 1 90.56 97 LEU B N 1
ATOM 3234 C CA . LEU B 1 97 ? 20.594 16.891 -2.111 1 90.56 97 LEU B CA 1
ATOM 3235 C C . LEU B 1 97 ? 21.297 17.141 -0.774 1 90.56 97 LEU B C 1
ATOM 3237 O O . LEU B 1 97 ? 21.578 16.203 -0.036 1 90.56 97 LEU B O 1
ATOM 3241 N N . ASP B 1 98 ? 21.5 18.406 -0.509 1 91.62 98 ASP B N 1
ATOM 3242 C CA . ASP B 1 98 ? 22.016 18.766 0.808 1 91.62 98 ASP B CA 1
ATOM 3243 C C . ASP B 1 98 ? 20.969 18.531 1.892 1 91.62 98 ASP B C 1
ATOM 3245 O O . ASP B 1 98 ? 19.812 18.938 1.742 1 91.62 98 ASP B O 1
ATOM 3249 N N . SER B 1 99 ? 21.438 17.906 2.861 1 92.81 99 SER B N 1
ATOM 3250 C CA . SER B 1 99 ? 20.547 17.656 3.994 1 92.81 99 SER B CA 1
ATOM 3251 C C . SER B 1 99 ? 20.359 18.922 4.824 1 92.81 99 SER B C 1
ATOM 3253 O O . SER B 1 99 ? 21.219 19.812 4.832 1 92.81 99 SER B O 1
ATOM 3255 N N . PHE B 1 100 ? 19.266 19.047 5.488 1 93.38 100 PHE B N 1
ATOM 3256 C CA . PHE B 1 100 ? 18.969 20.188 6.344 1 93.38 100 PHE B CA 1
ATOM 3257 C C . PHE B 1 100 ? 18.031 19.781 7.48 1 93.38 100 PHE B C 1
ATOM 3259 O O . PHE B 1 100 ? 17.484 18.688 7.473 1 93.38 100 PHE B O 1
ATOM 3266 N N . SER B 1 101 ? 17.953 20.672 8.453 1 94.12 101 SER B N 1
ATOM 3267 C CA . SER B 1 101 ? 17.062 20.453 9.594 1 94.12 101 SER B CA 1
ATOM 3268 C C . SER B 1 101 ? 16.062 21.578 9.75 1 94.12 101 SER B C 1
ATOM 3270 O O . SER B 1 101 ? 16.344 22.719 9.367 1 94.12 101 SER B O 1
ATOM 3272 N N . LEU B 1 102 ? 14.961 21.234 10.211 1 92.12 102 LEU B N 1
ATOM 3273 C CA . LEU B 1 102 ? 13.93 22.188 10.609 1 92.12 102 LEU B CA 1
ATOM 3274 C C . LEU B 1 102 ? 13.547 21.984 12.07 1 92.12 102 LEU B C 1
ATOM 3276 O O . LEU B 1 102 ? 13.633 20.875 12.594 1 92.12 102 LEU B O 1
ATOM 3280 N N . SER B 1 103 ? 13.117 23.094 12.641 1 91.31 103 SER B N 1
ATOM 3281 C CA . SER B 1 103 ? 12.547 22.984 13.977 1 91.31 103 SER B CA 1
ATOM 3282 C C . SER B 1 103 ? 11.07 22.594 13.914 1 91.31 103 SER B C 1
ATOM 3284 O O . SER B 1 103 ? 10.328 23.109 13.078 1 91.31 103 SER B O 1
ATOM 3286 N N . GLY B 1 104 ? 10.727 21.609 14.789 1 90.31 104 GLY B N 1
ATOM 3287 C CA . GLY B 1 104 ? 9.344 21.172 14.867 1 90.31 104 GLY B CA 1
ATOM 3288 C C . GLY B 1 104 ? 9.109 20.156 15.977 1 90.31 104 GLY B C 1
ATOM 3289 O O . GLY B 1 104 ? 10.062 19.609 16.547 1 90.31 104 GLY B O 1
ATOM 3290 N N . ASN B 1 105 ? 7.832 19.906 16.234 1 90.38 105 ASN B N 1
ATOM 3291 C CA . ASN B 1 105 ? 7.512 19.016 17.344 1 90.38 105 ASN B CA 1
ATOM 3292 C C . ASN B 1 105 ? 7.234 17.594 16.844 1 90.38 105 ASN B C 1
ATOM 3294 O O . ASN B 1 105 ? 7.191 16.656 17.641 1 90.38 105 ASN B O 1
ATOM 3298 N N . HIS B 1 106 ? 7.02 17.453 15.562 1 91.94 106 HIS B N 1
ATOM 3299 C CA . HIS B 1 106 ? 6.848 16.141 14.969 1 91.94 106 HIS B CA 1
ATOM 3300 C C . HIS B 1 106 ? 7.109 16.172 13.461 1 91.94 106 HIS B C 1
ATOM 3302 O O . HIS B 1 106 ? 7.129 17.25 12.859 1 91.94 106 HIS B O 1
ATOM 3308 N N . ILE B 1 107 ? 7.355 15.047 12.93 1 93.56 107 ILE B N 1
ATOM 3309 C CA . ILE B 1 107 ? 7.52 14.938 11.484 1 93.56 107 ILE B CA 1
ATOM 3310 C C . ILE B 1 107 ? 6.168 15.117 10.789 1 93.56 107 ILE B C 1
ATOM 3312 O O . ILE B 1 107 ? 5.203 14.422 11.109 1 93.56 107 ILE B O 1
ATOM 3316 N N . VAL B 1 108 ? 6.043 15.953 9.875 1 87.81 108 VAL B N 1
ATOM 3317 C CA . VAL B 1 108 ? 4.777 16.266 9.219 1 87.81 108 VAL B CA 1
ATOM 3318 C C . VAL B 1 108 ? 4.645 15.445 7.934 1 87.81 108 VAL B C 1
ATOM 3320 O O . VAL B 1 108 ? 3.537 15.258 7.426 1 87.81 108 VAL B O 1
ATOM 3323 N N . ASP B 1 109 ? 5.742 14.953 7.473 1 91.62 109 ASP B N 1
ATOM 3324 C CA . ASP B 1 109 ? 5.734 14.242 6.203 1 91.62 109 ASP B CA 1
ATOM 3325 C C . ASP B 1 109 ? 5.082 12.867 6.352 1 91.62 109 ASP B C 1
ATOM 3327 O O . ASP B 1 109 ? 5.348 12.148 7.316 1 91.62 109 ASP B O 1
ATOM 3331 N N . TYR B 1 110 ? 4.152 12.531 5.516 1 94.69 110 TYR B N 1
ATOM 3332 C CA . TYR B 1 110 ? 3.553 11.219 5.297 1 94.69 110 TYR B CA 1
ATOM 3333 C C . TYR B 1 110 ? 2.541 10.891 6.391 1 94.69 110 TYR B C 1
ATOM 3335 O O . TYR B 1 110 ? 1.664 10.047 6.203 1 94.69 110 TYR B O 1
ATOM 3343 N N . LEU B 1 111 ? 2.699 11.453 7.582 1 96.44 111 LEU B N 1
ATOM 3344 C CA . LEU B 1 111 ? 1.771 11.195 8.672 1 96.44 111 LEU B CA 1
ATOM 3345 C C . LEU B 1 111 ? 0.602 12.172 8.641 1 96.44 111 LEU B C 1
ATOM 3347 O O . LEU B 1 111 ? 0.802 13.383 8.5 1 96.44 111 LEU B O 1
ATOM 3351 N N . PRO B 1 112 ? -0.599 11.617 8.797 1 96.88 112 PRO B N 1
ATOM 3352 C CA . PRO B 1 112 ? -1.738 12.539 8.836 1 96.88 112 PRO B CA 1
ATOM 3353 C C . PRO B 1 112 ? -1.681 13.492 10.031 1 96.88 112 PRO B C 1
ATOM 3355 O O . PRO B 1 112 ? -1.399 13.062 11.148 1 96.88 112 PRO B O 1
ATOM 3358 N N . SER B 1 113 ? -2.021 14.703 9.789 1 94.75 113 SER B N 1
ATOM 3359 C CA . SER B 1 113 ? -1.959 15.75 10.805 1 94.75 113 SER B CA 1
ATOM 3360 C C . SER B 1 113 ? -2.869 15.43 11.984 1 94.75 113 SER B C 1
ATOM 3362 O O . SER B 1 113 ? -2.562 15.781 13.125 1 94.75 113 SER B O 1
ATOM 3364 N N . ILE B 1 114 ? -3.898 14.719 11.734 1 97.5 114 ILE B N 1
ATOM 3365 C CA . ILE B 1 114 ? -4.93 14.453 12.727 1 97.5 114 ILE B CA 1
ATOM 3366 C C . ILE B 1 114 ? -4.34 13.625 13.867 1 97.5 114 ILE B C 1
ATOM 3368 O O . ILE B 1 114 ? -4.867 13.633 14.984 1 97.5 114 ILE B O 1
ATOM 3372 N N . ILE B 1 115 ? -3.305 12.867 13.57 1 96.94 115 ILE B N 1
ATOM 3373 C CA . ILE B 1 115 ? -2.689 11.992 14.57 1 96.94 115 ILE B CA 1
ATOM 3374 C C . ILE B 1 115 ? -2.107 12.836 15.703 1 96.94 115 ILE B C 1
ATOM 3376 O O . ILE B 1 115 ? -2.076 12.406 16.859 1 96.94 115 ILE B O 1
ATOM 3380 N N . PHE B 1 116 ? -1.771 14.094 15.422 1 94.12 116 PHE B N 1
ATOM 3381 C CA . PHE B 1 116 ? -1.054 14.93 16.375 1 94.12 116 PHE B CA 1
ATOM 3382 C C . PHE B 1 116 ? -1.908 16.109 16.812 1 94.12 116 PHE B C 1
ATOM 3384 O O . PHE B 1 116 ? -1.398 17.078 17.391 1 94.12 116 PHE B O 1
ATOM 3391 N N . ALA B 1 117 ? -3.09 16.062 16.609 1 96 117 ALA B N 1
ATOM 3392 C CA . ALA B 1 117 ? -3.979 17.203 16.812 1 96 117 ALA B CA 1
ATOM 3393 C C . ALA B 1 117 ? -4.301 17.375 18.297 1 96 117 ALA B C 1
ATOM 3395 O O . ALA B 1 117 ? -4.215 16.422 19.078 1 96 117 ALA B O 1
ATOM 3396 N N . ASP B 1 118 ? -4.609 18.625 18.625 1 96.06 118 ASP B N 1
ATOM 3397 C CA . ASP B 1 118 ? -5.176 18.938 19.922 1 96.06 118 ASP B CA 1
ATOM 3398 C C . ASP B 1 118 ? -6.699 18.828 19.906 1 96.06 118 ASP B C 1
ATOM 3400 O O . ASP B 1 118 ? -7.398 19.797 19.609 1 96.06 118 ASP B O 1
ATOM 3404 N N . PHE B 1 119 ? -7.172 17.75 20.375 1 96.38 119 PHE B N 1
ATOM 3405 C CA . PHE B 1 119 ? -8.586 17.438 20.234 1 96.38 119 PHE B CA 1
ATOM 3406 C C . PHE B 1 119 ? -9.422 18.281 21.188 1 96.38 119 PHE B C 1
ATOM 3408 O O . PHE B 1 119 ? -10.609 18.531 20.938 1 96.38 119 PHE B O 1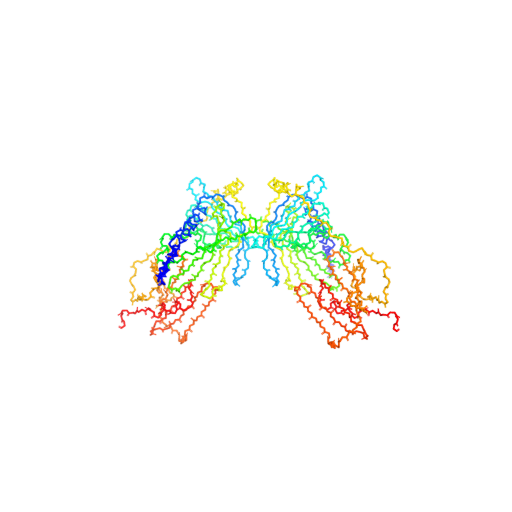
ATOM 3415 N N . ASN B 1 120 ? -8.852 18.734 22.25 1 95.38 120 ASN B N 1
ATOM 3416 C CA . ASN B 1 120 ? -9.555 19.656 23.125 1 95.38 120 ASN B CA 1
ATOM 3417 C C . ASN B 1 120 ? -9.852 20.984 22.422 1 95.38 120 ASN B C 1
ATOM 3419 O O . ASN B 1 120 ? -10.93 21.547 22.594 1 95.38 120 ASN B O 1
ATOM 3423 N N . ALA B 1 121 ? -8.945 21.391 21.688 1 95.31 121 ALA B N 1
ATOM 3424 C CA . ALA B 1 121 ? -9.125 22.641 20.953 1 95.31 121 ALA B CA 1
ATOM 3425 C C . ALA B 1 121 ? -10.062 22.438 19.766 1 95.31 121 ALA B C 1
ATOM 3427 O O . ALA B 1 121 ? -10.883 23.297 19.453 1 95.31 121 ALA B O 1
ATOM 3428 N N . LEU B 1 122 ? -9.984 21.266 19.172 1 96.5 122 LEU B N 1
ATOM 3429 C CA . LEU B 1 122 ? -10.695 21.016 17.922 1 96.5 122 LEU B CA 1
ATOM 3430 C C . LEU B 1 122 ? -12.18 20.781 18.172 1 96.5 122 LEU B C 1
ATOM 3432 O O . LEU B 1 122 ? -13 20.969 17.266 1 96.5 122 LEU B O 1
ATOM 3436 N N . LYS B 1 123 ? -12.516 20.391 19.344 1 95.62 123 LYS B N 1
ATOM 3437 C CA . LYS B 1 123 ? -13.898 19.984 19.609 1 95.62 123 LYS B CA 1
ATOM 3438 C C . LYS B 1 123 ? -14.852 21.172 19.453 1 95.62 123 LYS B C 1
ATOM 3440 O O . LYS B 1 123 ? -16.062 20.984 19.312 1 95.62 123 LYS B O 1
ATOM 3445 N N . ALA B 1 124 ? -14.383 22.406 19.484 1 96.12 124 ALA B N 1
ATOM 3446 C CA . ALA B 1 124 ? -15.203 23.609 19.281 1 96.12 124 ALA B CA 1
ATOM 3447 C C . ALA B 1 124 ? -15.688 23.703 17.844 1 96.12 124 ALA B C 1
ATOM 3449 O O . ALA B 1 124 ? -16.75 24.281 17.578 1 96.12 124 ALA B O 1
ATOM 3450 N N . TYR B 1 125 ? -14.938 23.094 16.953 1 97.25 125 TYR B N 1
ATOM 3451 C CA . TYR B 1 125 ? -15.195 23.375 15.547 1 97.25 125 TYR B CA 1
ATOM 3452 C C . TYR B 1 125 ? -15.469 22.094 14.781 1 97.25 125 TYR B C 1
ATOM 3454 O O . TYR B 1 125 ? -15.867 22.125 13.617 1 97.25 125 TYR B O 1
ATOM 3462 N N . TYR B 1 126 ? -15.242 20.969 15.453 1 97.44 126 TYR B N 1
ATOM 3463 C CA . TYR B 1 126 ? -15.43 19.672 14.812 1 97.44 126 TYR B CA 1
ATOM 3464 C C . TYR B 1 126 ? -16.391 18.797 15.617 1 97.44 126 TYR B C 1
ATOM 3466 O O . TYR B 1 126 ? -16.484 18.938 16.844 1 97.44 126 TYR B O 1
ATOM 3474 N N . ASN B 1 127 ? -17.094 17.938 14.875 1 97.19 127 ASN B N 1
ATOM 3475 C CA . ASN B 1 127 ? -17.812 16.844 15.484 1 97.19 127 ASN B CA 1
ATOM 3476 C C . ASN B 1 127 ? -16.984 15.555 15.477 1 97.19 127 ASN B C 1
ATOM 3478 O O . ASN B 1 127 ? -16.375 15.219 14.469 1 97.19 127 ASN B O 1
ATOM 3482 N N . PHE B 1 128 ? -16.953 14.953 16.656 1 98.12 128 PHE B N 1
ATOM 3483 C CA . PHE B 1 128 ? -16.375 13.617 16.781 1 98.12 128 PHE B CA 1
ATOM 3484 C C . PHE B 1 128 ? -17.469 12.57 16.922 1 98.12 128 PHE B C 1
ATOM 3486 O O . PHE B 1 128 ? -18.219 12.57 17.906 1 98.12 128 PHE B O 1
ATOM 3493 N N . ILE B 1 129 ? -17.547 11.719 15.992 1 97.06 129 ILE B N 1
ATOM 3494 C CA . ILE B 1 129 ? -18.641 10.758 15.945 1 97.06 129 ILE B CA 1
ATOM 3495 C C . ILE B 1 129 ? -18.094 9.336 16.047 1 97.06 129 ILE B C 1
ATOM 3497 O O . ILE B 1 129 ? -17.297 8.914 15.203 1 97.06 129 ILE B O 1
ATOM 3501 N N . ASP B 1 130 ? -18.484 8.609 17.031 1 96.81 130 ASP B N 1
ATOM 3502 C CA . ASP B 1 130 ? -18.156 7.191 17.156 1 96.81 130 ASP B CA 1
ATOM 3503 C C . ASP B 1 130 ? -18.953 6.359 16.156 1 96.81 130 ASP B C 1
ATOM 3505 O O . ASP B 1 130 ? -20.188 6.312 16.219 1 96.81 130 ASP B O 1
ATOM 3509 N N . VAL B 1 131 ? -18.312 5.746 15.266 1 95.56 131 VAL B N 1
ATOM 3510 C CA . VAL B 1 131 ? -18.984 5 14.203 1 95.56 131 VAL B CA 1
ATOM 3511 C C . VAL B 1 131 ? -18.984 3.51 14.539 1 95.56 131 VAL B C 1
ATOM 3513 O O . VAL B 1 131 ? -19.609 2.711 13.844 1 95.56 131 VAL B O 1
ATOM 3516 N N . GLY B 1 132 ? -18.234 3.088 15.508 1 95.62 132 GLY B N 1
ATOM 3517 C CA . GLY B 1 132 ? -18.266 1.691 15.914 1 95.62 132 GLY B CA 1
ATOM 3518 C C . GLY B 1 132 ? -16.922 1.008 15.781 1 95.62 132 GLY B C 1
ATOM 3519 O O . GLY B 1 132 ? -15.875 1.619 16.031 1 95.62 132 GLY B O 1
ATOM 3520 N N . ARG B 1 133 ? -17.062 -0.304 15.562 1 95.56 133 ARG B N 1
ATOM 3521 C CA . ARG B 1 133 ? -15.867 -1.146 15.57 1 95.56 133 ARG B CA 1
ATOM 3522 C C . ARG B 1 133 ? -15.672 -1.823 14.219 1 95.56 133 ARG B C 1
ATOM 3524 O O . ARG B 1 133 ? -16.641 -2.08 13.5 1 95.56 133 ARG B O 1
ATOM 3531 N N . ILE B 1 134 ? -14.453 -1.944 13.906 1 95.81 134 ILE B N 1
ATOM 3532 C CA . ILE B 1 134 ? -14.094 -2.76 12.75 1 95.81 134 ILE B CA 1
ATOM 3533 C C . ILE B 1 134 ? -12.828 -3.553 13.055 1 95.81 134 ILE B C 1
ATOM 3535 O O . ILE B 1 134 ? -12.18 -3.338 14.086 1 95.81 134 ILE B O 1
ATOM 3539 N N . HIS B 1 135 ? -12.555 -4.488 12.219 1 94.44 135 HIS B N 1
ATOM 3540 C CA . HIS B 1 135 ? -11.273 -5.176 12.289 1 94.44 135 HIS B CA 1
ATOM 3541 C C . HIS B 1 135 ? -10.359 -4.762 11.141 1 94.44 135 HIS B C 1
ATOM 3543 O O . HIS B 1 135 ? -10.812 -4.594 10.008 1 94.44 135 HIS B O 1
ATOM 3549 N N . ILE B 1 136 ? -9.172 -4.543 11.438 1 95.88 136 ILE B N 1
ATOM 3550 C CA . ILE B 1 136 ? -8.094 -4.445 10.461 1 95.88 136 ILE B CA 1
ATOM 3551 C C . ILE B 1 136 ? -7.129 -5.613 10.648 1 95.88 136 ILE B C 1
ATOM 3553 O O . ILE B 1 136 ? -6.289 -5.602 11.547 1 95.88 136 ILE B O 1
ATOM 3557 N N . GLY B 1 137 ? -7.266 -6.562 9.711 1 94.12 137 GLY B N 1
ATOM 3558 C CA . GLY B 1 137 ? -6.57 -7.809 9.984 1 94.12 137 GLY B CA 1
ATOM 3559 C C . GLY B 1 137 ? -6.969 -8.438 11.312 1 94.12 137 GLY B C 1
ATOM 3560 O O . GLY B 1 137 ? -8.156 -8.633 11.578 1 94.12 137 GLY B O 1
ATOM 3561 N N . ASP B 1 138 ? -6.008 -8.648 12.109 1 91.81 138 ASP B N 1
ATOM 3562 C CA . ASP B 1 138 ? -6.277 -9.266 13.398 1 91.81 138 ASP B CA 1
ATOM 3563 C C . ASP B 1 138 ? -6.324 -8.211 14.508 1 91.81 138 ASP B C 1
ATOM 3565 O O . ASP B 1 138 ? -6.285 -8.555 15.695 1 91.81 138 ASP B O 1
ATOM 3569 N N . HIS B 1 139 ? -6.441 -6.949 14.156 1 95.19 139 HIS B N 1
ATOM 3570 C CA . HIS B 1 139 ? -6.508 -5.863 15.133 1 95.19 139 HIS B CA 1
ATOM 3571 C C . HIS B 1 139 ? -7.93 -5.316 15.25 1 95.19 139 HIS B C 1
ATOM 3573 O O . HIS B 1 139 ? -8.469 -4.773 14.289 1 95.19 139 HIS B O 1
ATOM 3579 N N . PRO B 1 140 ? -8.484 -5.453 16.422 1 96.75 140 PRO B N 1
ATOM 3580 C CA . PRO B 1 140 ? -9.727 -4.699 16.609 1 96.75 140 PRO B CA 1
ATOM 3581 C C . PRO B 1 140 ? -9.508 -3.188 16.594 1 96.75 140 PRO B C 1
ATOM 3583 O O . PRO B 1 140 ? -8.539 -2.695 17.188 1 96.75 140 PRO B O 1
ATOM 3586 N N . GLY B 1 141 ? -10.375 -2.482 15.875 1 96.88 141 GLY B N 1
ATOM 3587 C CA . GLY B 1 141 ? -10.234 -1.04 15.742 1 96.88 141 GLY B CA 1
ATOM 3588 C C . GLY B 1 141 ? -11.508 -0.287 16.078 1 96.88 141 GLY B C 1
ATOM 3589 O O . GLY B 1 141 ? -12.609 -0.803 15.875 1 96.88 141 GLY B O 1
ATOM 3590 N N . ARG B 1 142 ? -11.352 0.901 16.578 1 97.69 142 ARG B N 1
ATOM 3591 C CA . ARG B 1 142 ? -12.445 1.844 16.797 1 97.69 142 ARG B CA 1
ATOM 3592 C C . ARG B 1 142 ? -12.453 2.93 15.719 1 97.69 142 ARG B C 1
ATOM 3594 O O . ARG B 1 142 ? -11.398 3.467 15.367 1 97.69 142 ARG B O 1
ATOM 3601 N N . VAL B 1 143 ? -13.633 3.176 15.211 1 97.94 143 VAL B N 1
ATOM 3602 C CA . VAL B 1 143 ? -13.758 4.105 14.086 1 97.94 143 VAL B CA 1
ATOM 3603 C C . VAL B 1 143 ? -14.359 5.422 14.57 1 97.94 143 VAL B C 1
ATOM 3605 O O . VAL B 1 143 ? -15.422 5.43 15.203 1 97.94 143 VAL B O 1
ATOM 3608 N N . VAL B 1 144 ? -13.727 6.508 14.297 1 98.44 144 VAL B N 1
ATOM 3609 C CA . VAL B 1 144 ? -14.227 7.836 14.641 1 98.44 144 VAL B CA 1
ATOM 3610 C C . VAL B 1 144 ? -14.266 8.711 13.383 1 98.44 144 VAL B C 1
ATOM 3612 O O . VAL B 1 144 ? -13.273 8.805 12.656 1 98.44 144 VAL B O 1
ATOM 3615 N N . ARG B 1 145 ? -15.367 9.25 13.133 1 98.06 145 ARG B N 1
ATOM 3616 C CA . ARG B 1 145 ? -15.5 10.25 12.086 1 98.06 145 ARG B CA 1
ATOM 3617 C C . ARG B 1 145 ? -15.328 11.656 12.648 1 98.06 145 ARG B C 1
ATOM 3619 O O . ARG B 1 145 ? -15.859 11.977 13.719 1 98.06 145 ARG B O 1
ATOM 3626 N N . ILE B 1 146 ? -14.523 12.438 12 1 98.12 146 ILE B N 1
ATOM 3627 C CA . ILE B 1 146 ? -14.281 13.82 12.383 1 98.12 146 ILE B CA 1
ATOM 3628 C C . ILE B 1 146 ? -14.773 14.75 11.273 1 98.12 146 ILE B C 1
ATOM 3630 O O . ILE B 1 146 ? -14.219 14.766 10.172 1 98.12 146 ILE B O 1
ATOM 3634 N N . THR B 1 147 ? -15.773 15.547 11.586 1 97.25 147 THR B N 1
ATOM 3635 C CA . THR B 1 147 ? -16.375 16.406 10.57 1 97.25 147 THR B CA 1
ATOM 3636 C C . THR B 1 147 ? -16.406 17.859 11.031 1 97.25 147 THR B C 1
ATOM 3638 O O . THR B 1 147 ? -16.641 18.141 12.203 1 97.25 147 THR B O 1
ATOM 3641 N N . SER B 1 148 ? -16.094 18.719 10.078 1 95.94 148 SER B N 1
ATOM 3642 C CA . SER B 1 148 ? -16.203 20.141 10.414 1 95.94 148 SER B CA 1
ATOM 3643 C C . SER B 1 148 ? -17.656 20.547 10.664 1 95.94 148 SER B C 1
ATOM 3645 O O . SER B 1 148 ? -18.562 20.094 9.953 1 95.94 148 SER B O 1
ATOM 3647 N N . LYS B 1 149 ? -17.891 21.344 11.633 1 96.25 149 LYS B N 1
ATOM 3648 C CA . LYS B 1 149 ? -19.25 21.75 12.016 1 96.25 149 LYS B CA 1
ATOM 3649 C C . LYS B 1 149 ? -19.859 22.656 10.961 1 96.25 149 LYS B C 1
ATOM 3651 O O . LYS B 1 149 ? -21.078 22.672 10.781 1 96.25 149 LYS B O 1
ATOM 3656 N N . ASP B 1 150 ? -19.031 23.344 10.25 1 95.56 150 ASP B N 1
ATOM 3657 C CA . ASP B 1 150 ? -19.578 24.328 9.312 1 95.56 150 ASP B CA 1
ATOM 3658 C C . ASP B 1 150 ? -19.312 23.906 7.867 1 95.56 150 ASP B C 1
ATOM 3660 O O . ASP B 1 150 ? -19.484 24.703 6.941 1 95.56 150 ASP B O 1
ATOM 3664 N N . ASN B 1 151 ? -18.734 22.812 7.598 1 94.88 151 ASN B N 1
ATOM 3665 C CA . ASN B 1 151 ? -18.5 22.219 6.293 1 94.88 151 ASN B CA 1
ATOM 3666 C C . ASN B 1 151 ? -17.5 23.031 5.473 1 94.88 151 ASN B C 1
ATOM 3668 O O . ASN B 1 151 ? -17.562 23.031 4.242 1 94.88 151 ASN B O 1
ATOM 3672 N N . SER B 1 152 ? -16.625 23.703 6.109 1 96 152 SER B N 1
ATOM 3673 C CA . SER B 1 152 ? -15.688 24.594 5.426 1 96 152 SER B CA 1
ATOM 3674 C C . SER B 1 152 ? -14.367 23.891 5.141 1 96 152 SER B C 1
ATOM 3676 O O . SER B 1 152 ? -13.5 24.438 4.457 1 96 152 SER B O 1
ATOM 3678 N N . ARG B 1 153 ? -14.125 22.703 5.617 1 96.38 153 ARG B N 1
ATOM 3679 C CA . ARG B 1 153 ? -12.852 22 5.48 1 96.38 153 ARG B CA 1
ATOM 3680 C C . ARG B 1 153 ? -13.086 20.5 5.246 1 96.38 153 ARG B C 1
ATOM 3682 O O . ARG B 1 153 ? -14.219 20.062 5.043 1 96.38 153 ARG B O 1
ATOM 3689 N N . TYR B 1 154 ? -12.078 19.766 5.113 1 97.81 154 TYR B N 1
ATOM 3690 C CA . TYR B 1 154 ? -12.164 18.328 4.848 1 97.81 154 TYR B CA 1
ATOM 3691 C C . TYR B 1 154 ? -12.469 17.562 6.125 1 97.81 154 TYR B C 1
ATOM 3693 O O . TYR B 1 154 ? -12.445 18.125 7.223 1 97.81 154 TYR B O 1
ATOM 3701 N N . ASN B 1 155 ? -12.859 16.375 5.922 1 98 155 ASN B N 1
ATOM 3702 C CA . ASN B 1 155 ? -13.219 15.492 7.027 1 98 155 ASN B CA 1
ATOM 3703 C C . ASN B 1 155 ? -12.258 14.32 7.145 1 98 155 ASN B C 1
ATOM 3705 O O . ASN B 1 155 ? -11.469 14.062 6.234 1 98 155 ASN B O 1
ATOM 3709 N N . TYR B 1 156 ? -12.305 13.688 8.336 1 98.5 156 TYR B N 1
ATOM 3710 C CA . TYR B 1 156 ? -11.461 12.516 8.562 1 98.5 156 TYR B CA 1
ATOM 3711 C C . TYR B 1 156 ? -12.297 11.32 9.008 1 98.5 156 TYR B C 1
ATOM 3713 O O . TYR B 1 156 ? -13.336 11.484 9.648 1 98.5 156 TYR B O 1
ATOM 3721 N N . ILE B 1 157 ? -11.875 10.188 8.648 1 98.44 157 ILE B N 1
ATOM 3722 C CA . ILE B 1 157 ? -12.195 8.945 9.344 1 98.44 157 ILE B CA 1
ATOM 3723 C C . ILE B 1 157 ? -10.922 8.32 9.898 1 98.44 157 ILE B C 1
ATOM 3725 O O . ILE B 1 157 ? -9.93 8.156 9.18 1 98.44 157 ILE B O 1
ATOM 3729 N N . VAL B 1 158 ? -11.008 7.984 11.172 1 98.5 158 VAL B N 1
ATOM 3730 C CA . VAL B 1 158 ? -9.852 7.41 11.844 1 98.5 158 VAL B CA 1
ATOM 3731 C C . VAL B 1 158 ? -10.211 6.047 12.43 1 98.5 158 VAL B C 1
ATOM 3733 O O . VAL B 1 158 ? -11.266 5.887 13.039 1 98.5 158 VAL B O 1
ATOM 3736 N N . VAL B 1 159 ? -9.406 5.09 12.195 1 98.38 159 VAL B N 1
ATOM 3737 C CA . VAL B 1 159 ? -9.477 3.807 12.891 1 98.38 159 VAL B CA 1
ATOM 3738 C C . VAL B 1 159 ? -8.297 3.67 13.852 1 98.38 159 VAL B C 1
ATOM 3740 O O . VAL B 1 159 ? -7.141 3.688 13.43 1 98.38 159 VAL B O 1
ATOM 3743 N N . ALA B 1 160 ? -8.578 3.549 15.07 1 98.31 160 ALA B N 1
ATOM 3744 C CA . ALA B 1 160 ? -7.543 3.383 16.094 1 98.31 160 ALA B CA 1
ATOM 3745 C C . ALA B 1 160 ? -7.57 1.973 16.672 1 98.31 160 ALA B C 1
ATOM 3747 O O . ALA B 1 160 ? -8.641 1.409 16.906 1 98.31 160 ALA B O 1
ATOM 3748 N N . ASP B 1 161 ? -6.414 1.438 16.875 1 98.25 161 ASP B N 1
ATOM 3749 C CA . ASP B 1 161 ? -6.289 0.125 17.5 1 98.25 161 ASP B CA 1
ATOM 3750 C C . ASP B 1 161 ? -6.855 0.132 18.922 1 98.25 161 ASP B C 1
ATOM 3752 O O . ASP B 1 161 ? -6.496 0.982 19.734 1 98.25 161 ASP B O 1
ATOM 3756 N N . GLU B 1 162 ? -7.656 -0.783 19.219 1 96.56 162 GLU B N 1
ATOM 3757 C CA . GLU B 1 162 ? -8.281 -0.824 20.547 1 96.56 162 GLU B CA 1
ATOM 3758 C C . GLU B 1 162 ? -7.266 -1.146 21.625 1 96.56 162 GLU B C 1
ATOM 3760 O O . GLU B 1 162 ? -7.383 -0.663 22.766 1 96.56 162 GLU B O 1
ATOM 3765 N N . GLU B 1 163 ? -6.359 -1.886 21.328 1 96.25 163 GLU B N 1
ATOM 3766 C CA . GLU B 1 163 ? -5.406 -2.363 22.328 1 96.25 163 GLU B CA 1
ATOM 3767 C C . GLU B 1 163 ? -4.324 -1.322 22.594 1 96.25 163 GLU B C 1
ATOM 3769 O O . GLU B 1 163 ? -3.998 -1.046 23.75 1 96.25 163 GLU B O 1
ATOM 3774 N N . THR B 1 164 ? -3.801 -0.712 21.562 1 97.31 164 THR B N 1
ATOM 3775 C CA . THR B 1 164 ? -2.635 0.146 21.75 1 97.31 164 THR B CA 1
ATOM 3776 C C . THR B 1 164 ? -3.025 1.617 21.641 1 97.31 164 THR B C 1
ATOM 3778 O O . THR B 1 164 ? -2.287 2.494 22.094 1 97.31 164 THR B O 1
ATOM 3781 N N . GLY B 1 165 ? -4.129 1.876 20.938 1 97.62 165 GLY B N 1
ATOM 3782 C CA . GLY B 1 165 ? -4.547 3.248 20.703 1 97.62 165 GLY B CA 1
ATOM 3783 C C . GLY B 1 165 ? -3.912 3.855 19.469 1 97.62 165 GLY B C 1
ATOM 3784 O O . GLY B 1 165 ? -4.289 4.949 19.031 1 97.62 165 GLY B O 1
ATOM 3785 N N . LEU B 1 166 ? -3.008 3.137 18.844 1 98.44 166 LEU B N 1
ATOM 3786 C CA . LEU B 1 166 ? -2.295 3.678 17.688 1 98.44 166 LEU B CA 1
ATOM 3787 C C . LEU B 1 166 ? -3.199 3.719 16.469 1 98.44 166 LEU B C 1
ATOM 3789 O O . LEU B 1 166 ? -4.109 2.896 16.328 1 98.44 166 LEU B O 1
ATOM 3793 N N . PRO B 1 167 ? -3.014 4.672 15.586 1 98.5 167 PRO B N 1
ATOM 3794 C CA . PRO B 1 167 ? -3.811 4.711 14.359 1 98.5 167 PRO B CA 1
ATOM 3795 C C . PRO B 1 167 ? -3.496 3.553 13.414 1 98.5 167 PRO B C 1
ATOM 3797 O O . PRO B 1 167 ? -2.326 3.217 13.211 1 98.5 167 PRO B O 1
ATOM 3800 N N . LEU B 1 168 ? -4.48 2.965 12.852 1 98.25 168 LEU B N 1
ATOM 3801 C CA . LEU B 1 168 ? -4.332 1.884 11.883 1 98.25 168 LEU B CA 1
ATOM 3802 C C . LEU B 1 168 ? -4.664 2.365 10.477 1 98.25 168 LEU B C 1
ATOM 3804 O O . LEU B 1 168 ? -4.105 1.863 9.492 1 98.25 168 LEU B O 1
ATOM 3808 N N . GLN B 1 169 ? -5.586 3.301 10.43 1 98.38 169 GLN B N 1
ATOM 3809 C CA . GLN B 1 169 ? -6.023 3.861 9.156 1 98.38 169 GLN B CA 1
ATOM 3810 C C . GLN B 1 169 ? -6.578 5.27 9.336 1 98.38 169 GLN B C 1
ATOM 3812 O O . GLN B 1 169 ? -7.266 5.551 10.32 1 98.38 169 GLN B O 1
ATOM 3817 N N . VAL B 1 170 ? -6.258 6.133 8.438 1 98.5 170 VAL B N 1
ATOM 3818 C CA . VAL B 1 170 ? -6.789 7.492 8.406 1 98.5 170 VAL B CA 1
ATOM 3819 C C . VAL B 1 170 ? -7.156 7.875 6.977 1 98.5 170 VAL B C 1
ATOM 3821 O O . VAL B 1 170 ? -6.328 7.781 6.07 1 98.5 170 VAL B O 1
ATOM 3824 N N . ASP B 1 171 ? -8.367 8.289 6.82 1 98.19 171 ASP B N 1
ATOM 3825 C CA . ASP B 1 171 ? -8.844 8.781 5.531 1 98.19 171 ASP B CA 1
ATOM 3826 C C . ASP B 1 171 ? -9.164 10.273 5.594 1 98.19 171 ASP B C 1
ATOM 3828 O O . ASP B 1 171 ? -9.867 10.727 6.496 1 98.19 171 ASP B O 1
ATOM 3832 N N . LEU B 1 172 ? -8.578 10.961 4.695 1 98.31 172 LEU B N 1
ATOM 3833 C CA . LEU B 1 172 ? -8.992 12.336 4.453 1 98.31 172 LEU B CA 1
ATOM 3834 C C . LEU B 1 172 ? -10.078 12.398 3.381 1 98.31 172 LEU B C 1
ATOM 3836 O O . LEU B 1 172 ? -9.875 11.914 2.262 1 98.31 172 LEU B O 1
ATOM 3840 N N . LEU B 1 173 ? -11.211 13.016 3.701 1 97.75 173 LEU B N 1
ATOM 3841 C CA . LEU B 1 173 ? -12.367 12.977 2.814 1 97.75 173 LEU B CA 1
ATOM 3842 C C . LEU B 1 173 ? -12.805 14.383 2.424 1 97.75 173 LEU B C 1
ATOM 3844 O O . LEU B 1 173 ? -12.781 15.297 3.252 1 97.75 173 LEU B O 1
ATOM 3848 N N . ASP B 1 174 ? -13.258 14.438 1.23 1 95.81 174 ASP B N 1
ATOM 3849 C CA . ASP B 1 174 ? -13.859 15.711 0.838 1 95.81 174 ASP B CA 1
ATOM 3850 C C . ASP B 1 174 ? -15.312 15.797 1.31 1 95.81 174 ASP B C 1
ATOM 3852 O O . ASP B 1 174 ? -15.773 14.953 2.082 1 95.81 174 ASP B O 1
ATOM 3856 N N . GLN B 1 175 ? -16 16.781 0.918 1 91.75 175 GLN B N 1
ATOM 3857 C CA . GLN B 1 175 ? -17.344 17.047 1.401 1 91.75 175 GLN B CA 1
ATOM 3858 C C . GLN B 1 175 ? -18.344 16.016 0.87 1 91.75 175 GLN B C 1
ATOM 3860 O O . GLN B 1 175 ? -19.438 15.867 1.417 1 91.75 175 GLN B O 1
ATOM 3865 N N . ASN B 1 176 ? -17.953 15.352 -0.148 1 92.62 176 ASN B N 1
ATOM 3866 C CA . ASN B 1 176 ? -18.812 14.312 -0.719 1 92.62 176 ASN B CA 1
ATOM 3867 C C . ASN B 1 176 ? -18.406 12.93 -0.233 1 92.62 176 ASN B C 1
ATOM 3869 O O . ASN B 1 176 ? -18.812 11.914 -0.809 1 92.62 176 ASN B O 1
ATOM 3873 N N . ASN B 1 177 ? -17.453 12.906 0.658 1 92.81 177 ASN B N 1
ATOM 3874 C CA . ASN B 1 177 ? -16.984 11.68 1.285 1 92.81 177 ASN B CA 1
ATOM 3875 C C . ASN B 1 177 ? -16.109 10.867 0.337 1 92.81 177 ASN B C 1
ATOM 3877 O O . ASN B 1 177 ? -16.047 9.641 0.427 1 92.81 177 ASN B O 1
ATOM 3881 N N . VAL B 1 178 ? -15.641 11.586 -0.604 1 94.38 178 VAL B N 1
ATOM 3882 C CA . VAL B 1 178 ? -14.641 10.961 -1.462 1 94.38 178 VAL B CA 1
ATOM 3883 C C . VAL B 1 178 ? -13.266 11.031 -0.795 1 94.38 178 VAL B C 1
ATOM 3885 O O . VAL B 1 178 ? -12.852 12.094 -0.331 1 94.38 178 VAL B O 1
ATOM 3888 N N . SER B 1 179 ? -12.555 9.898 -0.796 1 95.62 179 SER B N 1
ATOM 3889 C CA . SER B 1 179 ? -11.234 9.836 -0.163 1 95.62 179 SER B CA 1
ATOM 3890 C C . SER B 1 179 ? -10.195 10.594 -0.976 1 95.62 179 SER B C 1
ATOM 3892 O O . SER B 1 179 ? -10 10.312 -2.158 1 95.62 179 SER B O 1
ATOM 3894 N N . LEU B 1 180 ? -9.555 11.531 -0.355 1 96.75 180 LEU B N 1
ATOM 3895 C CA . LEU B 1 180 ? -8.5 12.32 -0.985 1 96.75 180 LEU B CA 1
ATOM 3896 C C . LEU B 1 180 ? -7.133 11.703 -0.72 1 96.75 180 LEU B C 1
ATOM 3898 O O . LEU B 1 180 ? -6.266 11.703 -1.598 1 96.75 180 LEU B O 1
ATOM 3902 N N . GLU B 1 181 ? -6.938 11.266 0.466 1 96.75 181 GLU B N 1
ATOM 3903 C CA . GLU B 1 181 ? -5.711 10.633 0.939 1 96.75 181 GLU B CA 1
ATOM 3904 C C . GLU B 1 181 ? -6.016 9.531 1.956 1 96.75 181 GLU B C 1
ATOM 3906 O O . GLU B 1 181 ? -7.02 9.602 2.666 1 96.75 181 GLU B O 1
ATOM 3911 N N . GLN B 1 182 ? -5.133 8.594 1.95 1 97.19 182 GLN B N 1
ATOM 3912 C CA . GLN B 1 182 ? -5.32 7.508 2.906 1 97.19 182 GLN B CA 1
ATOM 3913 C C . GLN B 1 182 ? -3.986 7.051 3.488 1 97.19 182 GLN B C 1
ATOM 3915 O O . GLN B 1 182 ? -2.99 6.953 2.77 1 97.19 182 GLN B O 1
ATOM 3920 N N . PHE B 1 183 ? -3.926 7.012 4.727 1 98.31 183 PHE B N 1
ATOM 3921 C CA . PHE B 1 183 ? -2.893 6.367 5.531 1 98.31 183 PHE B CA 1
ATOM 3922 C C . PHE B 1 183 ? -3.35 4.992 6 1 98.31 183 PHE B C 1
ATOM 3924 O O . PHE B 1 183 ? -4.395 4.863 6.641 1 98.31 183 PHE B O 1
ATOM 3931 N N . ARG B 1 184 ? -2.557 3.947 5.695 1 97.69 184 ARG B N 1
ATOM 3932 C CA . ARG B 1 184 ? -2.957 2.59 6.055 1 97.69 184 ARG B CA 1
ATOM 3933 C C . ARG B 1 184 ? -1.776 1.801 6.609 1 97.69 184 ARG B C 1
ATOM 3935 O O . ARG B 1 184 ? -0.791 1.57 5.906 1 97.69 184 ARG B O 1
ATOM 3942 N N . VAL B 1 185 ? -1.908 1.343 7.789 1 98.12 185 VAL B N 1
ATOM 3943 C CA . VAL B 1 185 ? -0.872 0.537 8.43 1 98.12 185 VAL B CA 1
ATOM 3944 C C . VAL B 1 185 ? -0.973 -0.909 7.945 1 98.12 185 VAL B C 1
ATOM 3946 O O . VAL B 1 185 ? -2.066 -1.473 7.879 1 98.12 185 VAL B O 1
ATOM 3949 N N . VAL B 1 186 ? 0.126 -1.454 7.625 1 97.5 186 VAL B N 1
ATOM 3950 C CA . VAL B 1 186 ? 0.183 -2.85 7.199 1 97.5 186 VAL B CA 1
ATOM 3951 C C . VAL B 1 186 ? 0.734 -3.713 8.328 1 97.5 186 VAL B C 1
ATOM 3953 O O . VAL B 1 186 ? 0.32 -4.863 8.5 1 97.5 186 VAL B O 1
ATOM 3956 N N . SER B 1 187 ? 1.68 -3.098 9.078 1 96.12 187 SER B N 1
ATOM 3957 C CA . SER B 1 187 ? 2.24 -3.793 10.234 1 96.12 187 SER B CA 1
ATOM 3958 C C . SER B 1 187 ? 2.602 -2.814 11.344 1 96.12 187 SER B C 1
ATOM 3960 O O . SER B 1 187 ? 2.975 -1.671 11.078 1 96.12 187 SER B O 1
ATOM 3962 N N . ALA B 1 188 ? 2.459 -3.328 12.562 1 95.75 188 ALA B N 1
ATOM 3963 C CA . ALA B 1 188 ? 2.805 -2.543 13.742 1 95.75 188 ALA B CA 1
ATOM 3964 C C . ALA B 1 188 ? 3.549 -3.393 14.766 1 95.75 188 ALA B C 1
ATOM 3966 O O . ALA B 1 188 ? 3.178 -4.539 15.023 1 95.75 188 ALA B O 1
ATOM 3967 N N . SER B 1 189 ? 4.602 -2.877 15.211 1 93.81 189 SER B N 1
ATOM 3968 C CA . SER B 1 189 ? 5.34 -3.439 16.344 1 93.81 189 SER B CA 1
ATOM 3969 C C . SER B 1 189 ? 5.418 -2.451 17.5 1 93.81 189 SER B C 1
ATOM 3971 O O . SER B 1 189 ? 5.973 -1.359 17.359 1 93.81 189 SER B O 1
ATOM 3973 N N . VAL B 1 190 ? 4.875 -2.855 18.625 1 95.19 190 VAL B N 1
ATOM 3974 C CA . VAL B 1 190 ? 4.758 -1.922 19.75 1 95.19 190 VAL B CA 1
ATOM 3975 C C . VAL B 1 190 ? 5.574 -2.43 20.938 1 95.19 190 VAL B C 1
ATOM 3977 O O . VAL B 1 190 ? 5.531 -3.619 21.266 1 95.19 190 VAL B O 1
ATOM 3980 N N . ASN B 1 191 ? 6.297 -1.566 21.547 1 91.12 191 ASN B N 1
ATOM 3981 C CA . ASN B 1 191 ? 7.086 -1.804 22.75 1 91.12 191 ASN B CA 1
ATOM 3982 C C . ASN B 1 191 ? 8.055 -2.965 22.562 1 91.12 191 ASN B C 1
ATOM 3984 O O . ASN B 1 191 ? 8.211 -3.803 23.453 1 91.12 191 ASN B O 1
ATOM 3988 N N . ASN B 1 192 ? 8.508 -3.066 21.406 1 87.38 192 ASN B N 1
ATOM 3989 C CA . ASN B 1 192 ? 9.57 -4 21.062 1 87.38 192 ASN B CA 1
ATOM 3990 C C . ASN B 1 192 ? 10.945 -3.363 21.219 1 87.38 192 ASN B C 1
ATOM 3992 O O . ASN B 1 192 ? 11.188 -2.258 20.734 1 87.38 192 ASN B O 1
ATOM 3996 N N . SER B 1 193 ? 11.797 -4.035 21.797 1 88.69 193 SER B N 1
ATOM 3997 C CA . SER B 1 193 ? 13.125 -3.496 22.078 1 88.69 193 SER B CA 1
ATOM 3998 C C . SER B 1 193 ? 13.891 -3.221 20.781 1 88.69 193 SER B C 1
ATOM 4000 O O . SER B 1 193 ? 14.805 -2.396 20.766 1 88.69 193 SER B O 1
ATOM 4002 N N . SER B 1 194 ? 13.5 -3.9 19.766 1 88.31 194 SER B N 1
ATOM 4003 C CA . SER B 1 194 ? 14.18 -3.693 18.5 1 88.31 194 SER B CA 1
ATOM 4004 C C . SER B 1 194 ? 13.969 -2.275 17.969 1 88.31 194 SER B C 1
ATOM 4006 O O . SER B 1 194 ? 14.797 -1.75 17.234 1 88.31 194 SER B O 1
ATOM 4008 N N . VAL B 1 195 ? 12.922 -1.663 18.359 1 92.06 195 VAL B N 1
ATOM 4009 C CA . VAL B 1 195 ? 12.617 -0.308 17.922 1 92.06 195 VAL B CA 1
ATOM 4010 C C . VAL B 1 195 ? 13.602 0.676 18.531 1 92.06 195 VAL B C 1
ATOM 4012 O O . VAL B 1 195 ? 14.234 1.461 17.812 1 92.06 195 VAL B O 1
ATOM 4015 N N . THR B 1 196 ? 13.742 0.571 19.844 1 92.81 196 THR B N 1
ATOM 4016 C CA . THR B 1 196 ? 14.648 1.487 20.531 1 92.81 196 THR B CA 1
ATOM 4017 C C . THR B 1 196 ? 16.094 1.237 20.109 1 92.81 196 THR B C 1
ATOM 4019 O O . THR B 1 196 ? 16.891 2.176 19.984 1 92.81 196 THR B O 1
ATOM 4022 N N . GLU B 1 197 ? 16.391 -0.021 19.859 1 92.69 197 GLU B N 1
ATOM 4023 C CA . GLU B 1 197 ? 17.719 -0.349 19.391 1 92.69 197 GLU B CA 1
ATOM 4024 C C . GLU B 1 197 ? 18 0.286 18.031 1 92.69 197 GLU B C 1
ATOM 4026 O O . GLU B 1 197 ? 19.078 0.857 17.812 1 92.69 197 GLU B O 1
ATOM 4031 N N . ALA B 1 198 ? 17.047 0.226 17.203 1 91.31 198 ALA B N 1
ATOM 4032 C CA . ALA B 1 198 ? 17.188 0.793 15.867 1 91.31 198 ALA B CA 1
ATOM 4033 C C . ALA B 1 198 ? 17.328 2.312 15.93 1 91.31 198 ALA B C 1
ATOM 4035 O O . ALA B 1 198 ? 18.031 2.912 15.109 1 91.31 198 ALA B O 1
ATOM 4036 N N . LEU B 1 199 ? 16.734 2.943 16.891 1 95.25 199 LEU B N 1
ATOM 4037 C CA . LEU B 1 199 ? 16.688 4.398 16.984 1 95.25 199 LEU B CA 1
ATOM 4038 C C . LEU B 1 199 ? 17.938 4.938 17.672 1 95.25 199 LEU B C 1
ATOM 4040 O O . LEU B 1 199 ? 18.188 6.145 17.672 1 95.25 199 LEU B O 1
ATOM 4044 N N . LYS B 1 200 ? 18.703 4.043 18.281 1 92.88 200 LYS B N 1
ATOM 4045 C CA . LYS B 1 200 ? 19.938 4.488 18.922 1 92.88 200 LYS B CA 1
ATOM 4046 C C . LYS B 1 200 ? 20.875 5.141 17.906 1 92.88 200 LYS B C 1
ATOM 4048 O O . LYS B 1 200 ? 21.562 6.109 18.219 1 92.88 200 LYS B O 1
ATOM 4053 N N . ALA B 1 201 ? 20.812 4.555 16.703 1 86 201 ALA B N 1
ATOM 4054 C CA . ALA B 1 201 ? 21.656 5.117 15.656 1 86 201 ALA B CA 1
ATOM 4055 C C . ALA B 1 201 ? 21.266 6.559 15.359 1 86 201 ALA B C 1
ATOM 4057 O O . ALA B 1 201 ? 22.125 7.395 15.07 1 86 201 ALA B O 1
ATOM 4058 N N . VAL B 1 202 ? 20.047 6.871 15.414 1 86.06 202 VAL B N 1
ATOM 4059 C CA . VAL B 1 202 ? 19.531 8.211 15.156 1 86.06 202 VAL B CA 1
ATOM 4060 C C . VAL B 1 202 ? 20.047 9.18 16.219 1 86.06 202 VAL B C 1
ATOM 4062 O O . VAL B 1 202 ? 20.344 10.336 15.922 1 86.06 202 VAL B O 1
ATOM 4065 N N . GLN B 1 203 ? 20.188 8.695 17.375 1 85.69 203 GLN B N 1
ATOM 4066 C CA . GLN B 1 203 ? 20.625 9.547 18.484 1 85.69 203 GLN B CA 1
ATOM 4067 C C . GLN B 1 203 ? 22.094 9.945 18.328 1 85.69 203 GLN B C 1
ATOM 4069 O O . GLN B 1 203 ? 22.5 10.992 18.828 1 85.69 203 GLN B O 1
ATOM 4074 N N . SER B 1 204 ? 22.766 9.148 17.609 1 83.5 204 SER B N 1
ATOM 4075 C CA . SER B 1 204 ? 24.219 9.352 17.562 1 83.5 204 SER B CA 1
ATOM 4076 C C . SER B 1 204 ? 24.641 10.094 16.297 1 83.5 204 SER B C 1
ATOM 4078 O O . SER B 1 204 ? 25.781 10.523 16.188 1 83.5 204 SER B O 1
ATOM 4080 N N . VAL B 1 205 ? 23.719 10.32 15.461 1 82.62 205 VAL B N 1
ATOM 4081 C CA . VAL B 1 205 ? 24.078 10.93 14.188 1 82.62 205 VAL B CA 1
ATOM 4082 C C . VAL B 1 205 ? 24.172 12.445 14.344 1 82.62 205 VAL B C 1
ATOM 4084 O O . VAL B 1 205 ? 23.453 13.039 15.148 1 82.62 205 VAL B O 1
ATOM 4087 N N . THR B 1 206 ? 25.156 13.016 13.656 1 84.81 206 THR B N 1
ATOM 4088 C CA . THR B 1 206 ? 25.25 14.477 13.594 1 84.81 206 THR B CA 1
ATOM 4089 C C . THR B 1 206 ? 24.156 15.039 12.688 1 84.81 206 THR B C 1
ATOM 4091 O O . THR B 1 206 ? 24.078 14.672 11.516 1 84.81 206 THR B O 1
ATOM 4094 N N . MET B 1 207 ? 23.422 15.961 13.266 1 88.94 207 MET B N 1
ATOM 4095 C CA . MET B 1 207 ? 22.312 16.531 12.508 1 88.94 207 MET B CA 1
ATOM 4096 C C . MET B 1 207 ? 22.797 17.656 11.602 1 88.94 207 MET B C 1
ATOM 4098 O O . MET B 1 207 ? 23.688 18.438 11.984 1 88.94 207 MET B O 1
ATOM 4102 N N . PRO B 1 208 ? 22.203 17.734 10.469 1 91.19 208 PRO B N 1
ATOM 4103 C CA . PRO B 1 208 ? 22.562 18.844 9.586 1 91.19 208 PRO B CA 1
ATOM 4104 C C . PRO B 1 208 ? 22.156 20.203 10.156 1 91.19 208 PRO B C 1
ATOM 4106 O O . PRO B 1 208 ? 21.5 20.266 11.195 1 91.19 208 PRO B O 1
ATOM 4109 N N . PRO B 1 209 ? 22.625 21.25 9.547 1 88 209 PRO B N 1
ATOM 4110 C CA . PRO B 1 209 ? 22.312 22.594 10.062 1 88 209 PRO B CA 1
ATOM 4111 C C . PRO B 1 209 ? 20.812 22.875 10.062 1 88 209 PRO B C 1
ATOM 4113 O O . PRO B 1 209 ? 20.094 22.453 9.156 1 88 209 PRO B O 1
ATOM 4116 N N . VAL B 1 210 ? 20.406 23.578 11.031 1 86.62 210 VAL B N 1
ATOM 4117 C CA . VAL B 1 210 ? 19.016 24 11.148 1 86.62 210 VAL B CA 1
ATOM 4118 C C . VAL B 1 210 ? 18.766 25.219 10.281 1 86.62 210 VAL B C 1
ATOM 4120 O O . VAL B 1 210 ? 19.484 26.219 10.391 1 86.62 210 VAL B O 1
ATOM 4123 N N . LEU B 1 211 ? 17.891 25.062 9.375 1 84.5 211 LEU B N 1
ATOM 4124 C CA . LEU B 1 211 ? 17.531 26.203 8.531 1 84.5 211 LEU B CA 1
ATOM 4125 C C . LEU B 1 211 ? 16.719 27.219 9.32 1 84.5 211 LEU B C 1
ATOM 4127 O O . LEU B 1 211 ? 15.852 26.859 10.117 1 84.5 211 LEU B O 1
ATOM 4131 N N . ALA B 1 212 ? 17.172 28.469 9.211 1 75.62 212 ALA B N 1
ATOM 4132 C CA . ALA B 1 212 ? 16.469 29.562 9.875 1 75.62 212 ALA B CA 1
ATOM 4133 C C . ALA B 1 212 ? 15.156 29.875 9.172 1 75.62 212 ALA B C 1
ATOM 4135 O O . ALA B 1 212 ? 15.109 30.016 7.949 1 75.62 212 ALA B O 1
ATOM 4136 N N . ILE B 1 213 ? 14.031 29.609 9.883 1 68.19 213 ILE B N 1
ATOM 4137 C CA . ILE B 1 213 ? 12.734 30.031 9.359 1 68.19 213 ILE B CA 1
ATOM 4138 C C . ILE B 1 213 ? 12.508 31.516 9.656 1 68.19 213 ILE B C 1
ATOM 4140 O O . ILE B 1 213 ? 12.68 31.953 10.797 1 68.19 213 ILE B O 1
ATOM 4144 N N . PRO B 1 214 ? 12.203 32.281 8.68 1 64.31 214 PRO B N 1
ATOM 4145 C CA . PRO B 1 214 ? 11.969 33.688 8.938 1 64.31 214 PRO B CA 1
ATOM 4146 C C . PRO B 1 214 ? 10.961 33.938 10.062 1 64.31 214 PRO B C 1
ATOM 4148 O O . PRO B 1 214 ? 9.961 33.219 10.164 1 64.31 214 PRO B O 1
ATOM 4151 N N . GLN B 1 215 ? 11.328 34.719 11.055 1 67.5 215 GLN B N 1
ATOM 4152 C CA . GLN B 1 215 ? 10.469 35.062 12.188 1 67.5 215 GLN B CA 1
ATOM 4153 C C . GLN B 1 215 ? 9.328 36 11.758 1 67.5 215 GLN B C 1
ATOM 4155 O O . GLN B 1 215 ? 9.484 36.781 10.82 1 67.5 215 GLN B O 1
ATOM 4160 N N . PRO B 1 216 ? 8.156 35.594 12.398 1 71.38 216 PRO B N 1
ATOM 4161 C CA . PRO B 1 216 ? 7.039 36.531 12.133 1 71.38 216 PRO B CA 1
ATOM 4162 C C . PRO B 1 216 ? 7.438 38 12.242 1 71.38 216 PRO B C 1
ATOM 4164 O O . PRO B 1 216 ? 8.242 38.344 13.102 1 71.38 216 PRO B O 1
ATOM 4167 N N . GLU B 1 217 ? 7.141 38.75 11.203 1 75.12 217 GLU B N 1
ATOM 4168 C CA . GLU B 1 217 ? 7.371 40.188 11.234 1 75.12 217 GLU B CA 1
ATOM 4169 C C . GLU B 1 217 ? 6.129 40.938 11.703 1 75.12 217 GLU B C 1
ATOM 4171 O O . GLU B 1 217 ? 5.008 40.438 11.539 1 75.12 217 GLU B O 1
ATOM 4176 N N . LYS B 1 218 ? 6.336 41.906 12.516 1 82.56 218 LYS B N 1
ATOM 4177 C CA . LYS B 1 218 ? 5.242 42.781 12.906 1 82.56 218 LYS B CA 1
ATOM 4178 C C . LYS B 1 218 ? 4.961 43.812 11.82 1 82.56 218 LYS B C 1
ATOM 4180 O O . LYS B 1 218 ? 5.211 45 12.023 1 82.56 218 LYS B O 1
ATOM 4185 N N . ILE B 1 219 ? 4.531 43.25 10.672 1 87.56 219 ILE B N 1
ATOM 4186 C CA . ILE B 1 219 ? 4.238 44.125 9.562 1 87.56 219 ILE B CA 1
ATOM 4187 C C . ILE B 1 219 ? 2.73 44.344 9.438 1 87.56 219 ILE B C 1
ATOM 4189 O O . ILE B 1 219 ? 1.964 43.375 9.516 1 87.56 219 ILE B O 1
ATOM 4193 N N . LYS B 1 220 ? 2.334 45.562 9.312 1 90.62 220 LYS B N 1
ATOM 4194 C CA . LYS B 1 220 ? 0.925 45.875 9.094 1 90.62 220 LYS B CA 1
ATOM 4195 C C . LYS B 1 220 ? 0.603 45.906 7.602 1 90.62 220 LYS B C 1
ATOM 4197 O O . LYS B 1 220 ? 1.334 46.531 6.82 1 90.62 220 LYS B O 1
ATOM 4202 N N . PHE B 1 221 ? -0.422 45.188 7.27 1 93.5 221 PHE B N 1
ATOM 4203 C CA . PHE B 1 221 ? -0.88 45.219 5.883 1 93.5 221 PHE B CA 1
ATOM 4204 C C . PHE B 1 221 ? -2.119 46.094 5.734 1 93.5 221 PHE B C 1
ATOM 4206 O O . PHE B 1 221 ? -2.816 46.344 6.715 1 93.5 221 PHE B O 1
ATOM 4213 N N . ASP B 1 222 ? -2.357 46.531 4.488 1 93.69 222 ASP B N 1
ATOM 4214 C CA . ASP B 1 222 ? -3.529 47.344 4.184 1 93.69 222 ASP B CA 1
ATOM 4215 C C . ASP B 1 222 ? -4.703 46.5 3.742 1 93.69 222 ASP B C 1
ATOM 4217 O O . ASP B 1 222 ? -5.586 46.938 3.016 1 93.69 222 ASP B O 1
ATOM 4221 N N . TRP B 1 223 ? -4.641 45.219 4 1 95.94 223 TRP B N 1
ATOM 4222 C CA . TRP B 1 223 ? -5.73 44.312 3.689 1 95.94 223 TRP B CA 1
ATOM 4223 C C . TRP B 1 223 ? -5.953 43.312 4.832 1 95.94 223 TRP B C 1
ATOM 4225 O O . TRP B 1 223 ? -5.07 43.125 5.672 1 95.94 223 TRP B O 1
ATOM 4235 N N . ASP B 1 224 ? -7.152 42.75 4.844 1 94.56 224 ASP B N 1
ATOM 4236 C CA . ASP B 1 224 ? -7.516 41.75 5.836 1 94.56 224 ASP B CA 1
ATOM 4237 C C . ASP B 1 224 ? -8.531 40.75 5.262 1 94.56 224 ASP B C 1
ATOM 4239 O O . ASP B 1 224 ? -9.18 41.031 4.254 1 94.56 224 ASP B O 1
ATOM 4243 N N . VAL B 1 225 ? -8.547 39.594 5.926 1 95.31 225 VAL B N 1
ATOM 4244 C CA . VAL B 1 225 ? -9.555 38.594 5.555 1 95.31 225 VAL B CA 1
ATOM 4245 C C . VAL B 1 225 ? -10.758 38.719 6.484 1 95.31 225 VAL B C 1
ATOM 4247 O O . VAL B 1 225 ? -10.664 38.438 7.676 1 95.31 225 VAL B O 1
ATOM 4250 N N . MET B 1 226 ? -11.883 39 5.977 1 90.75 226 MET B N 1
ATOM 4251 C CA . MET B 1 226 ? -13.055 39.312 6.797 1 90.75 226 MET B CA 1
ATOM 4252 C C . MET B 1 226 ? -13.891 38.062 7.016 1 90.75 226 MET B C 1
ATOM 4254 O O . MET B 1 226 ? -14.648 37.969 7.988 1 90.75 226 MET B O 1
ATOM 4258 N N . ARG B 1 227 ? -13.875 37.094 6.199 1 89.12 227 ARG B N 1
ATOM 4259 C CA . ARG B 1 227 ? -14.703 35.906 6.289 1 89.12 227 ARG B CA 1
ATOM 4260 C C . ARG B 1 227 ? -13.844 34.656 6.449 1 89.12 227 ARG B C 1
ATOM 4262 O O . ARG B 1 227 ? -13.656 33.906 5.496 1 89.12 227 ARG B O 1
ATOM 4269 N N . LEU B 1 228 ? -13.289 34.469 7.598 1 94.5 228 LEU B N 1
ATOM 4270 C CA . LEU B 1 228 ? -12.531 33.25 7.891 1 94.5 228 LEU B CA 1
ATOM 4271 C C . LEU B 1 228 ? -13.422 32.188 8.5 1 94.5 228 LEU B C 1
ATOM 4273 O O . LEU B 1 228 ? -14.258 32.469 9.359 1 94.5 228 LEU B O 1
ATOM 4277 N N . PRO B 1 229 ? -13.25 31.016 8.039 1 95.69 229 PRO B N 1
ATOM 4278 C CA . PRO B 1 229 ? -13.977 29.969 8.75 1 95.69 229 PRO B CA 1
ATOM 4279 C C . PRO B 1 229 ? -13.617 29.891 10.234 1 95.69 229 PRO B C 1
ATOM 4281 O O . PRO B 1 229 ? -12.477 30.172 10.609 1 95.69 229 PRO B O 1
ATOM 4284 N N . ASN B 1 230 ? -14.586 29.516 11.031 1 95.38 230 ASN B N 1
ATOM 4285 C CA . ASN B 1 230 ? -14.391 29.469 12.477 1 95.38 230 ASN B CA 1
ATOM 4286 C C . ASN B 1 230 ? -13.203 28.578 12.859 1 95.38 230 ASN B C 1
ATOM 4288 O O . ASN B 1 230 ? -13.008 27.516 12.273 1 95.38 230 ASN B O 1
ATOM 4292 N N . GLY B 1 231 ? -12.414 29.094 13.789 1 96.19 231 GLY B N 1
ATOM 4293 C CA . GLY B 1 231 ? -11.328 28.297 14.352 1 96.19 231 GLY B CA 1
ATOM 4294 C C . GLY B 1 231 ? -9.977 28.609 13.742 1 96.19 231 GLY B C 1
ATOM 4295 O O . GLY B 1 231 ? -8.938 28.297 14.328 1 96.19 231 GLY B O 1
ATOM 4296 N N . PHE B 1 232 ? -10.016 29.156 12.508 1 97.19 232 PHE B N 1
ATOM 4297 C CA . PHE B 1 232 ? -8.742 29.516 11.898 1 97.19 232 PHE B CA 1
ATOM 4298 C C . PHE B 1 232 ? -8.172 30.781 12.531 1 97.19 232 PHE B C 1
ATOM 4300 O O . PHE B 1 232 ? -8.914 31.719 12.828 1 97.19 232 PHE B O 1
ATOM 4307 N N . LYS B 1 233 ? -6.898 30.75 12.727 1 96.12 233 LYS B N 1
ATOM 4308 C CA . LYS B 1 233 ? -6.18 31.875 13.289 1 96.12 233 LYS B CA 1
ATOM 4309 C C . LYS B 1 233 ? -4.934 32.219 12.469 1 96.12 233 LYS B C 1
ATOM 4311 O O . LYS B 1 233 ? -4.344 31.312 11.852 1 96.12 233 LYS B O 1
ATOM 4316 N N . GLU B 1 234 ? -4.559 33.406 12.508 1 94.75 234 GLU B N 1
ATOM 4317 C CA . GLU B 1 234 ? -3.314 33.812 11.859 1 94.75 234 GLU B CA 1
ATOM 4318 C C . GLU B 1 234 ? -2.102 33.25 12.594 1 94.75 234 GLU B C 1
ATOM 4320 O O . GLU B 1 234 ? -2.02 33.312 13.82 1 94.75 234 GLU B O 1
ATOM 4325 N N . MET B 1 235 ? -1.257 32.688 11.797 1 91.56 235 MET B N 1
ATOM 4326 C CA . MET B 1 235 ? -0.034 32.125 12.367 1 91.56 235 MET B CA 1
ATOM 4327 C C . MET B 1 235 ? 1.147 33.062 12.141 1 91.56 235 MET B C 1
ATOM 4329 O O . MET B 1 235 ? 1.923 33.312 13.062 1 91.56 235 MET B O 1
ATOM 4333 N N . THR B 1 236 ? 1.323 33.469 10.914 1 90.19 236 THR B N 1
ATOM 4334 C CA . THR B 1 236 ? 2.432 34.344 10.547 1 90.19 236 THR B CA 1
ATOM 4335 C C . THR B 1 236 ? 2.027 35.281 9.414 1 90.19 236 THR B C 1
ATOM 4337 O O . THR B 1 236 ? 1.053 35.031 8.703 1 90.19 236 THR B O 1
ATOM 4340 N N . ARG B 1 237 ? 2.727 36.375 9.289 1 92.31 237 ARG B N 1
ATOM 4341 C CA . ARG B 1 237 ? 2.646 37.281 8.156 1 92.31 237 ARG B CA 1
ATOM 4342 C C . ARG B 1 237 ? 4.039 37.719 7.691 1 92.31 237 ARG B C 1
ATOM 4344 O O . ARG B 1 237 ? 4.922 37.969 8.516 1 92.31 237 ARG B O 1
ATOM 4351 N N . ASN B 1 238 ? 4.156 37.688 6.398 1 89.94 238 ASN B N 1
ATOM 4352 C CA . ASN B 1 238 ? 5.449 38.031 5.812 1 89.94 238 ASN B CA 1
ATOM 4353 C C . ASN B 1 238 ? 5.281 38.781 4.508 1 89.94 238 ASN B C 1
ATOM 4355 O O . ASN B 1 238 ? 4.23 38.719 3.869 1 89.94 238 ASN B O 1
ATOM 4359 N N . ARG B 1 239 ? 6.332 39.625 4.305 1 91.19 239 ARG B N 1
ATOM 4360 C CA . ARG B 1 239 ? 6.418 40.344 3.033 1 91.19 239 ARG B CA 1
ATOM 4361 C C . ARG B 1 239 ? 7.711 39.969 2.301 1 91.19 239 ARG B C 1
ATOM 4363 O O . ARG B 1 239 ? 8.797 40.062 2.879 1 91.19 239 ARG B O 1
ATOM 4370 N N . ARG B 1 240 ? 7.543 39.531 1.063 1 89.06 240 ARG B N 1
ATOM 4371 C CA . ARG B 1 240 ? 8.711 39.125 0.277 1 89.06 240 ARG B CA 1
ATOM 4372 C C . ARG B 1 240 ? 8.805 39.969 -1.002 1 89.06 240 ARG B C 1
ATOM 4374 O O . ARG B 1 240 ? 7.805 40.188 -1.685 1 89.06 240 ARG B O 1
ATOM 4381 N N . GLN B 1 241 ? 10.016 40.406 -1.265 1 89.94 241 GLN B N 1
ATOM 4382 C CA . GLN B 1 241 ? 10.25 41.094 -2.516 1 89.94 241 GLN B CA 1
ATOM 4383 C C . GLN B 1 241 ? 10.477 40.125 -3.668 1 89.94 241 GLN B C 1
ATOM 4385 O O . GLN B 1 241 ? 11.367 39.281 -3.598 1 89.94 241 GLN B O 1
ATOM 4390 N N . VAL B 1 242 ? 9.711 40.188 -4.629 1 87.62 242 VAL B N 1
ATOM 4391 C CA . VAL B 1 242 ? 9.828 39.25 -5.73 1 87.62 242 VAL B CA 1
ATOM 4392 C C . VAL B 1 242 ? 10.359 39.938 -6.973 1 87.62 242 VAL B C 1
ATOM 4394 O O . VAL B 1 242 ? 10.75 39.312 -7.945 1 87.62 242 VAL B O 1
ATOM 4397 N N . GLY B 1 243 ? 10.406 41.219 -7.059 1 84.56 243 GLY B N 1
ATOM 4398 C CA . GLY B 1 243 ? 10.938 42.094 -8.102 1 84.56 243 GLY B CA 1
ATOM 4399 C C . GLY B 1 243 ? 11.328 43.469 -7.594 1 84.56 243 GLY B C 1
ATOM 4400 O O . GLY B 1 243 ? 11.211 43.75 -6.398 1 84.56 243 GLY B O 1
ATOM 4401 N N . GLU B 1 244 ? 11.898 44.281 -8.398 1 83.44 244 GLU B N 1
ATOM 4402 C CA . GLU B 1 244 ? 12.406 45.594 -8.008 1 83.44 244 GLU B CA 1
ATOM 4403 C C . GLU B 1 244 ? 11.367 46.375 -7.219 1 83.44 244 GLU B C 1
ATOM 4405 O O . GLU B 1 244 ? 11.672 46.938 -6.156 1 83.44 244 GLU B O 1
ATOM 4410 N N . GLN B 1 245 ? 10.125 46.438 -7.625 1 82.19 245 GLN B N 1
ATOM 4411 C CA . GLN B 1 245 ? 9.062 47.125 -6.922 1 82.19 245 GLN B CA 1
ATOM 4412 C C . GLN B 1 245 ? 7.844 46.25 -6.719 1 82.19 245 GLN B C 1
ATOM 4414 O O . GLN B 1 245 ? 6.707 46.719 -6.711 1 82.19 245 GLN B O 1
ATOM 4419 N N . GLU B 1 246 ? 8.141 44.969 -6.664 1 88 246 GLU B N 1
ATOM 4420 C CA . GLU B 1 246 ? 7.039 44.031 -6.531 1 88 246 GLU B CA 1
ATOM 4421 C C . GLU B 1 246 ? 7.148 43.25 -5.23 1 88 246 GLU B C 1
ATOM 4423 O O . GLU B 1 246 ? 8.195 42.656 -4.941 1 88 246 GLU B O 1
ATOM 4428 N N . TRP B 1 247 ? 6.098 43.344 -4.473 1 91.25 247 TRP B N 1
ATOM 4429 C CA . TRP B 1 247 ? 6.051 42.688 -3.184 1 91.25 247 TRP B CA 1
ATOM 4430 C C . TRP B 1 247 ? 4.879 41.688 -3.125 1 91.25 247 TRP B C 1
ATOM 4432 O O . TRP B 1 247 ? 3.832 41.938 -3.732 1 91.25 247 TRP B O 1
ATOM 4442 N N . VAL B 1 248 ? 5.059 40.656 -2.48 1 94.12 248 VAL B N 1
ATOM 4443 C CA . VAL B 1 248 ? 3.986 39.719 -2.148 1 94.12 248 VAL B CA 1
ATOM 4444 C C . VAL B 1 248 ? 3.801 39.656 -0.633 1 94.12 248 VAL B C 1
ATOM 4446 O O . VAL B 1 248 ? 4.762 39.438 0.106 1 94.12 248 VAL B O 1
ATOM 4449 N N . GLU B 1 249 ? 2.643 40.031 -0.201 1 94.88 249 GLU B N 1
ATOM 4450 C CA . GLU B 1 249 ? 2.291 39.906 1.213 1 94.88 249 GLU B CA 1
ATOM 4451 C C . GLU B 1 249 ? 1.553 38.625 1.507 1 94.88 249 GLU B C 1
ATOM 4453 O O . GLU B 1 249 ? 0.582 38.281 0.826 1 94.88 249 GLU B O 1
ATOM 4458 N N . THR B 1 250 ? 2.055 37.906 2.488 1 95.06 250 THR B N 1
ATOM 4459 C CA . THR B 1 250 ? 1.519 36.562 2.787 1 95.06 250 THR B CA 1
ATOM 4460 C C . THR B 1 250 ? 1.072 36.5 4.246 1 95.06 250 THR B C 1
ATOM 4462 O O . THR B 1 250 ? 1.81 36.875 5.148 1 95.06 250 THR B O 1
ATOM 4465 N N . VAL B 1 251 ? -0.12 36.031 4.477 1 95.56 251 VAL B N 1
ATOM 4466 C CA . VAL B 1 251 ? -0.585 35.688 5.812 1 95.56 251 VAL B CA 1
ATOM 4467 C C . VAL B 1 251 ? -0.917 34.188 5.871 1 95.56 251 VAL B C 1
ATOM 4469 O O . VAL B 1 251 ? -1.616 33.688 5 1 95.56 251 VAL B O 1
ATOM 4472 N N . MET B 1 252 ? -0.408 33.5 6.855 1 95.06 252 MET B N 1
ATOM 4473 C CA . MET B 1 252 ? -0.669 32.062 7.051 1 95.06 252 MET B CA 1
ATOM 4474 C C . MET B 1 252 ? -1.727 31.859 8.133 1 95.06 252 MET B C 1
ATOM 4476 O O . MET B 1 252 ? -1.682 32.5 9.188 1 95.06 252 MET B O 1
ATOM 4480 N N . PHE B 1 253 ? -2.699 31.016 7.859 1 96.69 253 PHE B N 1
ATOM 4481 C CA . PHE B 1 253 ? -3.758 30.672 8.805 1 96.69 253 PHE B CA 1
ATOM 4482 C C . PHE B 1 253 ? -3.76 29.172 9.109 1 96.69 253 PHE B C 1
ATOM 4484 O O . PHE B 1 253 ? -3.363 28.375 8.266 1 96.69 253 PHE B O 1
ATOM 4491 N N . SER B 1 254 ? -4.188 28.797 10.305 1 96.12 254 SER B N 1
ATOM 4492 C CA . SER B 1 254 ? -4.355 27.406 10.68 1 96.12 254 SER B CA 1
ATOM 4493 C C . SER B 1 254 ? -5.418 27.25 11.766 1 96.12 254 SER B C 1
ATOM 4495 O O . SER B 1 254 ? -5.613 28.141 12.586 1 96.12 254 SER B O 1
ATOM 4497 N N . ASP B 1 255 ? -6.109 26.219 11.727 1 96.69 255 ASP B N 1
ATOM 4498 C CA . ASP B 1 255 ? -7.008 25.906 12.828 1 96.69 255 ASP B CA 1
ATOM 4499 C C . ASP B 1 255 ? -6.441 24.781 13.688 1 96.69 255 ASP B C 1
ATOM 4501 O O . ASP B 1 255 ? -7.16 24.188 14.5 1 96.69 255 ASP B O 1
ATOM 4505 N N . GLY B 1 256 ? -5.199 24.375 13.422 1 94.12 256 GLY B N 1
ATOM 4506 C CA . GLY B 1 256 ? -4.562 23.297 14.148 1 94.12 256 GLY B CA 1
ATOM 4507 C C . GLY B 1 256 ? -4.562 21.984 13.375 1 94.12 256 GLY B C 1
ATOM 4508 O O . GLY B 1 256 ? -3.801 21.078 13.695 1 94.12 256 GLY B O 1
ATOM 4509 N N . LEU B 1 257 ? -5.363 21.844 12.398 1 95.62 257 LEU B N 1
ATOM 4510 C CA . LEU B 1 257 ? -5.484 20.625 11.602 1 95.62 257 LEU B CA 1
ATOM 4511 C C . LEU B 1 257 ? -5.188 20.906 10.133 1 95.62 257 LEU B C 1
ATOM 4513 O O . LEU B 1 257 ? -4.438 20.172 9.492 1 95.62 257 LEU B O 1
ATOM 4517 N N . PHE B 1 258 ? -5.758 21.969 9.672 1 96.69 258 PHE B N 1
ATOM 4518 C CA . PHE B 1 258 ? -5.543 22.391 8.297 1 96.69 258 PHE B CA 1
ATOM 4519 C C . PHE B 1 258 ? -4.934 23.797 8.258 1 96.69 258 PHE B C 1
ATOM 4521 O O . PHE B 1 258 ? -5.148 24.594 9.172 1 96.69 258 PHE B O 1
ATOM 4528 N N . SER B 1 259 ? -4.156 24.016 7.156 1 95.69 259 SER B N 1
ATOM 4529 C CA . SER B 1 259 ? -3.516 25.312 7.012 1 95.69 259 SER B CA 1
ATOM 4530 C C . SER B 1 259 ? -3.613 25.828 5.578 1 95.69 259 SER B C 1
ATOM 4532 O O . SER B 1 259 ? -3.732 25.031 4.641 1 95.69 259 SER B O 1
ATOM 4534 N N . PHE B 1 260 ? -3.547 27.156 5.469 1 96.75 260 PHE B N 1
ATOM 4535 C CA . PHE B 1 260 ? -3.521 27.812 4.16 1 96.75 260 PHE B CA 1
ATOM 4536 C C . PHE B 1 260 ? -2.893 29.188 4.254 1 96.75 260 PHE B C 1
ATOM 4538 O O . PHE B 1 260 ? -2.693 29.719 5.352 1 96.75 260 PHE B O 1
ATOM 4545 N N . SER B 1 261 ? -2.553 29.672 3.109 1 97.31 261 SER B N 1
ATOM 4546 C CA . SER B 1 261 ? -2.006 31.016 3.021 1 97.31 261 SER B CA 1
ATOM 4547 C C . SER B 1 261 ? -2.84 31.891 2.09 1 97.31 261 SER B C 1
ATOM 4549 O O . SER B 1 261 ? -3.494 31.391 1.176 1 97.31 261 SER B O 1
ATOM 4551 N N . VAL B 1 262 ? -2.846 33.156 2.406 1 97.62 262 VAL B N 1
ATOM 4552 C CA . VAL B 1 262 ? -3.375 34.219 1.526 1 97.62 262 VAL B CA 1
ATOM 4553 C C . VAL B 1 262 ? -2.246 35.125 1.071 1 97.62 262 VAL B C 1
ATOM 4555 O O . VAL B 1 262 ? -1.548 35.719 1.897 1 97.62 262 VAL B O 1
ATOM 4558 N N . ASN B 1 263 ? -2.107 35.156 -0.208 1 96.62 263 ASN B N 1
ATOM 4559 C CA . ASN B 1 263 ? -1.076 36 -0.817 1 96.62 263 ASN B CA 1
ATOM 4560 C C . ASN B 1 263 ? -1.684 37.125 -1.614 1 96.62 263 ASN B C 1
ATOM 4562 O O . ASN B 1 263 ? -2.561 36.938 -2.451 1 96.62 263 ASN B O 1
ATOM 4566 N N . VAL B 1 264 ? -1.216 38.312 -1.359 1 95.69 264 VAL B N 1
ATOM 4567 C CA . VAL B 1 264 ? -1.697 39.5 -2.066 1 95.69 264 VAL B CA 1
ATOM 4568 C C . VAL B 1 264 ? -0.528 40.188 -2.754 1 95.69 264 VAL B C 1
ATOM 4570 O O . VAL B 1 264 ? 0.504 40.438 -2.129 1 95.69 264 VAL B O 1
ATOM 4573 N N . ALA B 1 265 ? -0.671 40.406 -3.992 1 93.94 265 ALA B N 1
ATOM 4574 C CA . ALA B 1 265 ? 0.307 41.156 -4.797 1 93.94 265 ALA B CA 1
ATOM 4575 C C . ALA B 1 265 ? -0.384 42.094 -5.777 1 93.94 265 ALA B C 1
ATOM 4577 O O . ALA B 1 265 ? -1.583 41.969 -6.035 1 93.94 265 ALA B O 1
ATOM 4578 N N . LYS B 1 266 ? 0.427 43.062 -6.203 1 91.19 266 LYS B N 1
ATOM 4579 C CA . LYS B 1 266 ? -0.102 43.906 -7.281 1 91.19 266 LYS B CA 1
ATOM 4580 C C . LYS B 1 266 ? -0.27 43.094 -8.57 1 91.19 266 LYS B C 1
ATOM 4582 O O . LYS B 1 266 ? 0.586 42.281 -8.914 1 91.19 266 LYS B O 1
ATOM 4587 N N . ALA B 1 267 ? -1.402 43.312 -9.125 1 84.19 267 ALA B N 1
ATOM 4588 C CA . ALA B 1 267 ? -1.677 42.594 -10.367 1 84.19 267 ALA B CA 1
ATOM 4589 C C . ALA B 1 267 ? -0.787 43.094 -11.5 1 84.19 267 ALA B C 1
ATOM 4591 O O . ALA B 1 267 ? -0.627 44.312 -11.695 1 84.19 267 ALA B O 1
ATOM 4592 N N . VAL B 1 268 ? 0.163 42.281 -11.891 1 73.19 268 VAL B N 1
ATOM 4593 C CA . VAL B 1 268 ? 0.938 42.75 -13.039 1 73.19 268 VAL B CA 1
ATOM 4594 C C . VAL B 1 268 ? 0.116 42.562 -14.312 1 73.19 268 VAL B C 1
ATOM 4596 O O . VAL B 1 268 ? -0.068 43.531 -15.078 1 73.19 268 VAL B O 1
ATOM 4599 N N . LYS B 1 269 ? 0.352 41.406 -15.023 1 61.22 269 LYS B N 1
ATOM 4600 C CA . LYS B 1 269 ? -0.287 41.188 -16.328 1 61.22 269 LYS B CA 1
ATOM 4601 C C . LYS B 1 269 ? -1.624 40.469 -16.172 1 61.22 269 LYS B C 1
ATOM 4603 O O . LYS B 1 269 ? -1.858 39.812 -15.164 1 61.22 269 LYS B O 1
ATOM 4608 N N . THR B 1 270 ? -2.641 40.844 -16.953 1 51.81 270 THR B N 1
ATOM 4609 C CA . THR B 1 270 ? -4.078 40.594 -17.031 1 51.81 270 THR B CA 1
ATOM 4610 C C . THR B 1 270 ? -4.402 39.125 -16.859 1 51.81 270 THR B C 1
ATOM 4612 O O . THR B 1 270 ? -4.367 38.344 -17.828 1 51.81 270 THR B O 1
ATOM 4615 N N . PRO B 1 271 ? -3.832 38.188 -16.234 1 53.59 271 PRO B N 1
ATOM 4616 C CA . PRO B 1 271 ? -4.711 37.031 -16.531 1 53.59 271 PRO B CA 1
ATOM 4617 C C . PRO B 1 271 ? -6.102 37.188 -15.922 1 53.59 271 PRO B C 1
ATOM 4619 O O . PRO B 1 271 ? -6.223 37.469 -14.727 1 53.59 271 PRO B O 1
ATOM 4622 N N . GLU B 1 272 ? -7.066 37.75 -16.656 1 56.12 272 GLU B N 1
ATOM 4623 C CA . GLU B 1 272 ? -8.398 38.188 -16.266 1 56.12 272 GLU B CA 1
ATOM 4624 C C . GLU B 1 272 ? -9.094 37.125 -15.422 1 56.12 272 GLU B C 1
ATOM 4626 O O . GLU B 1 272 ? -9.93 37.438 -14.57 1 56.12 272 GLU B O 1
ATOM 4631 N N . ASN B 1 273 ? -8.906 35.781 -15.641 1 62.47 273 ASN B N 1
ATOM 4632 C CA . ASN B 1 273 ? -9.93 34.875 -15.133 1 62.47 273 ASN B CA 1
ATOM 4633 C C . ASN B 1 273 ? -9.469 34.156 -13.867 1 62.47 273 ASN B C 1
ATOM 4635 O O . ASN B 1 273 ? -8.266 33.969 -13.672 1 62.47 273 ASN B O 1
ATOM 4639 N N . GLN B 1 274 ? -10.383 34.031 -12.883 1 71.25 274 GLN B N 1
ATOM 4640 C CA . GLN B 1 274 ? -10.258 33.156 -11.711 1 71.25 274 GLN B CA 1
ATOM 4641 C C . GLN B 1 274 ? -9.695 31.797 -12.094 1 71.25 274 GLN B C 1
ATOM 4643 O O . GLN B 1 274 ? -10.07 31.234 -13.125 1 71.25 274 GLN B O 1
ATOM 4648 N N . GLN B 1 275 ? -8.578 31.469 -11.391 1 84.75 275 GLN B N 1
ATOM 4649 C CA . GLN B 1 275 ? -7.996 30.156 -11.617 1 84.75 275 GLN B CA 1
ATOM 4650 C C . GLN B 1 275 ? -8.047 29.297 -10.359 1 84.75 275 GLN B C 1
ATOM 4652 O O . GLN B 1 275 ? -7.793 29.797 -9.258 1 84.75 275 GLN B O 1
ATOM 4657 N N . THR B 1 276 ? -8.664 28.109 -10.508 1 86.81 276 THR B N 1
ATOM 4658 C CA . THR B 1 276 ? -8.664 27.141 -9.43 1 86.81 276 THR B CA 1
ATOM 4659 C C . THR B 1 276 ? -7.906 25.875 -9.836 1 86.81 276 THR B C 1
ATOM 4661 O O . THR B 1 276 ? -8.102 25.359 -10.938 1 86.81 276 THR B O 1
ATOM 4664 N N . MET B 1 277 ? -6.992 25.562 -9.031 1 90.19 277 MET B N 1
ATOM 4665 C CA . MET B 1 277 ? -6.262 24.312 -9.203 1 90.19 277 MET B CA 1
ATOM 4666 C C . MET B 1 277 ? -6.316 23.469 -7.926 1 90.19 277 MET B C 1
ATOM 4668 O O . MET B 1 277 ? -6.254 24.016 -6.82 1 90.19 277 MET B O 1
ATOM 4672 N N . ARG B 1 278 ? -6.52 22.203 -8.148 1 90.12 278 ARG B N 1
ATOM 4673 C CA . ARG B 1 278 ? -6.547 21.312 -7 1 90.12 278 ARG B CA 1
ATOM 4674 C C . ARG B 1 278 ? -5.559 20.156 -7.18 1 90.12 278 ARG B C 1
ATOM 4676 O O . ARG B 1 278 ? -5.457 19.578 -8.266 1 90.12 278 ARG B O 1
ATOM 4683 N N . GLN B 1 279 ? -4.832 19.906 -6.207 1 88.38 279 GLN B N 1
ATOM 4684 C CA . GLN B 1 279 ? -3.975 18.734 -6.098 1 88.38 279 GLN B CA 1
ATOM 4685 C C . GLN B 1 279 ? -4.211 18 -4.777 1 88.38 279 GLN B C 1
ATOM 4687 O O . GLN B 1 279 ? -3.625 18.344 -3.752 1 88.38 279 GLN B O 1
ATOM 4692 N N . GLY B 1 280 ? -4.977 16.938 -4.898 1 89.12 280 GLY B N 1
ATOM 4693 C CA . GLY B 1 280 ? -5.359 16.266 -3.666 1 89.12 280 GLY B CA 1
ATOM 4694 C C . GLY B 1 280 ? -6.184 17.141 -2.738 1 89.12 280 GLY B C 1
ATOM 4695 O O . GLY B 1 280 ? -7.242 17.641 -3.125 1 89.12 280 GLY B O 1
ATOM 4696 N N . SER B 1 281 ? -5.547 17.391 -1.552 1 94.44 281 SER B N 1
ATOM 4697 C CA . SER B 1 281 ? -6.262 18.172 -0.549 1 94.44 281 SER B CA 1
ATOM 4698 C C . SER B 1 281 ? -5.918 19.656 -0.652 1 94.44 281 SER B C 1
ATOM 4700 O O . SER B 1 281 ? -6.504 20.484 0.046 1 94.44 281 SER B O 1
ATOM 4702 N N . ARG B 1 282 ? -5.055 19.969 -1.527 1 95.06 282 ARG B N 1
ATOM 4703 C CA . ARG B 1 282 ? -4.609 21.359 -1.612 1 95.06 282 ARG B CA 1
ATOM 4704 C C . ARG B 1 282 ? -5.309 22.094 -2.752 1 95.06 282 ARG B C 1
ATOM 4706 O O . ARG B 1 282 ? -5.512 21.531 -3.828 1 95.06 282 ARG B O 1
ATOM 4713 N N . THR B 1 283 ? -5.672 23.297 -2.51 1 96.25 283 THR B N 1
ATOM 4714 C CA . THR B 1 283 ? -6.348 24.156 -3.475 1 96.25 283 THR B CA 1
ATOM 4715 C C . THR B 1 283 ? -5.555 25.438 -3.699 1 96.25 283 THR B C 1
ATOM 4717 O O . THR B 1 283 ? -5.035 26.031 -2.748 1 96.25 283 THR B O 1
ATOM 4720 N N . LEU B 1 284 ? -5.398 25.766 -4.91 1 95.75 284 LEU B N 1
ATOM 4721 C CA . LEU B 1 284 ? -4.918 27.078 -5.32 1 95.75 284 LEU B CA 1
ATOM 4722 C C . LEU B 1 284 ? -6.027 27.859 -6.008 1 95.75 284 LEU B C 1
ATOM 4724 O O . LEU B 1 284 ? -6.586 27.422 -7.012 1 95.75 284 LEU B O 1
ATOM 4728 N N . TYR B 1 285 ? -6.352 28.938 -5.406 1 96 285 TYR B N 1
ATOM 4729 C CA . TYR B 1 285 ? -7.375 29.812 -5.973 1 96 285 TYR B CA 1
ATOM 4730 C C . TYR B 1 285 ? -6.863 31.25 -6.102 1 96 285 TYR B C 1
ATOM 4732 O O . TYR B 1 285 ? -6.383 31.828 -5.129 1 96 285 TYR B O 1
ATOM 4740 N N . THR B 1 286 ? -6.965 31.766 -7.285 1 94.69 286 THR B N 1
ATOM 4741 C CA . THR B 1 286 ? -6.484 33.125 -7.551 1 94.69 286 THR B CA 1
ATOM 4742 C C . THR B 1 286 ? -7.594 34 -8.141 1 94.69 286 THR B C 1
ATOM 4744 O O . THR B 1 286 ? -8.312 33.562 -9.047 1 94.69 286 THR B O 1
ATOM 4747 N N . ILE B 1 287 ? -7.688 35.188 -7.609 1 93.25 287 ILE B N 1
ATOM 4748 C CA . ILE B 1 287 ? -8.656 36.125 -8.141 1 93.25 287 ILE B CA 1
ATOM 4749 C C . ILE B 1 287 ? -8.055 37.531 -8.148 1 93.25 287 ILE B C 1
ATOM 4751 O O . ILE B 1 287 ? -7.148 37.844 -7.363 1 93.25 287 ILE B O 1
ATOM 4755 N N . ARG B 1 288 ? -8.602 38.344 -9.023 1 92.5 288 ARG B N 1
ATOM 4756 C CA . ARG B 1 288 ? -8.195 39.719 -9.07 1 92.5 288 ARG B CA 1
ATOM 4757 C C . ARG B 1 288 ? -9.258 40.625 -8.438 1 92.5 288 ARG B C 1
ATOM 4759 O O . ARG B 1 288 ? -10.453 40.469 -8.703 1 92.5 288 ARG B O 1
ATOM 4766 N N . LYS B 1 289 ? -8.844 41.469 -7.566 1 90.25 289 LYS B N 1
ATOM 4767 C CA . LYS B 1 289 ? -9.672 42.531 -6.984 1 90.25 289 LYS B CA 1
ATOM 4768 C C . LYS B 1 289 ? -9.016 43.906 -7.168 1 90.25 289 LYS B C 1
ATOM 4770 O O . LYS B 1 289 ? -8.078 44.25 -6.453 1 90.25 289 LYS B O 1
ATOM 4775 N N . GLY B 1 290 ? -9.555 44.688 -8.141 1 88.94 290 GLY B N 1
ATOM 4776 C CA . GLY B 1 290 ? -8.883 45.906 -8.484 1 88.94 290 GLY B CA 1
ATOM 4777 C C . GLY B 1 290 ? -7.473 45.719 -9.008 1 88.94 290 GLY B C 1
ATOM 4778 O O . GLY B 1 290 ? -7.262 44.938 -9.945 1 88.94 290 GLY B O 1
ATOM 4779 N N . ASP B 1 291 ? -6.492 46.375 -8.336 1 88.75 291 ASP B N 1
ATOM 4780 C CA . ASP B 1 291 ? -5.105 46.312 -8.781 1 88.75 291 ASP B CA 1
ATOM 4781 C C . ASP B 1 291 ? -4.352 45.188 -8.039 1 88.75 291 ASP B C 1
ATOM 4783 O O . ASP B 1 291 ? -3.135 45.062 -8.18 1 88.75 291 ASP B O 1
ATOM 4787 N N . ASN B 1 292 ? -5.168 44.406 -7.324 1 92.69 292 ASN B N 1
ATOM 4788 C CA . ASN B 1 292 ? -4.516 43.375 -6.52 1 92.69 292 ASN B CA 1
ATOM 4789 C C . ASN B 1 292 ? -4.887 41.969 -6.988 1 92.69 292 ASN B C 1
ATOM 4791 O O . ASN B 1 292 ? -6.008 41.75 -7.449 1 92.69 292 ASN B O 1
ATOM 4795 N N . GLU B 1 293 ? -3.934 41.125 -6.867 1 93.44 293 GLU B N 1
ATOM 4796 C CA . GLU B 1 293 ? -4.156 39.719 -7.059 1 93.44 293 GLU B CA 1
ATOM 4797 C C . GLU B 1 293 ? -4.109 38.969 -5.73 1 93.44 293 GLU B C 1
ATOM 4799 O O . GLU B 1 293 ? -3.148 39.094 -4.969 1 93.44 293 GLU B O 1
ATOM 4804 N N . ILE B 1 294 ? -5.137 38.219 -5.523 1 95.69 294 ILE B N 1
ATOM 4805 C CA . ILE B 1 294 ? -5.258 37.469 -4.293 1 95.69 294 ILE B CA 1
ATOM 4806 C C . ILE B 1 294 ? -5.141 35.969 -4.602 1 95.69 294 ILE B C 1
ATOM 4808 O O . ILE B 1 294 ? -5.863 35.438 -5.453 1 95.69 294 ILE B O 1
ATOM 4812 N N . THR B 1 295 ? -4.234 35.25 -3.975 1 96.25 295 THR B N 1
ATOM 4813 C CA . THR B 1 295 ? -4.074 33.812 -4.133 1 96.25 295 THR B CA 1
ATOM 4814 C C . THR B 1 295 ? -4.227 33.094 -2.789 1 96.25 295 THR B C 1
ATOM 4816 O O . THR B 1 295 ? -3.5 33.406 -1.838 1 96.25 295 THR B O 1
ATOM 4819 N N . VAL B 1 296 ? -5.172 32.219 -2.742 1 97.31 296 VAL B N 1
ATOM 4820 C CA . VAL B 1 296 ? -5.332 31.359 -1.584 1 97.31 296 VAL B CA 1
ATOM 4821 C C . VAL B 1 296 ? -4.758 29.969 -1.894 1 97.31 296 VAL B C 1
ATOM 4823 O O . VAL B 1 296 ? -5.066 29.391 -2.932 1 97.31 296 VAL B O 1
ATOM 4826 N N . PHE B 1 297 ? -3.877 29.484 -0.949 1 96.56 297 PHE B N 1
ATOM 4827 C CA . PHE B 1 297 ? -3.248 28.188 -1.178 1 96.56 297 PHE B CA 1
ATOM 4828 C C . PHE B 1 297 ? -3.186 27.375 0.113 1 96.56 297 PHE B C 1
ATOM 4830 O O . PHE B 1 297 ? -2.697 27.875 1.134 1 96.56 297 PHE B O 1
ATOM 4837 N N . GLY B 1 298 ? -3.67 26.125 -0.005 1 96.88 298 GLY B N 1
ATOM 4838 C CA . GLY B 1 298 ? -3.547 25.25 1.155 1 96.88 298 GLY B CA 1
ATOM 4839 C C . GLY B 1 298 ? -4.562 24.125 1.166 1 96.88 298 GLY B C 1
ATOM 4840 O O . GLY B 1 298 ? -5.125 23.781 0.125 1 96.88 298 GLY B O 1
ATOM 4841 N N . GLU B 1 299 ? -4.707 23.469 2.34 1 95.75 299 GLU B N 1
ATOM 4842 C CA . GLU B 1 299 ? -5.582 22.312 2.525 1 95.75 299 GLU B CA 1
ATOM 4843 C C . GLU B 1 299 ? -7.02 22.75 2.801 1 95.75 299 GLU B C 1
ATOM 4845 O O . GLU B 1 299 ? -7.473 22.734 3.947 1 95.75 299 GLU B O 1
ATOM 4850 N N . LEU B 1 300 ? -7.715 23.094 1.65 1 95.38 300 LEU B N 1
ATOM 4851 C CA . LEU B 1 300 ? -9.094 23.578 1.698 1 95.38 300 LEU B CA 1
ATOM 4852 C C . LEU B 1 300 ? -9.883 23.094 0.489 1 95.38 300 LEU B C 1
ATOM 4854 O O . LEU B 1 300 ? -9.344 23 -0.617 1 95.38 300 LEU B O 1
ATOM 4858 N N . PRO B 1 301 ? -11.172 22.922 0.773 1 96.44 301 PRO B N 1
ATOM 4859 C CA . PRO B 1 301 ? -12.031 22.766 -0.407 1 96.44 301 PRO B CA 1
ATOM 4860 C C . PRO B 1 301 ? -12.047 24.016 -1.292 1 96.44 301 PRO B C 1
ATOM 4862 O O . PRO B 1 301 ? -11.93 25.125 -0.79 1 96.44 301 PRO B O 1
ATOM 4865 N N . PRO B 1 302 ? -12.234 23.812 -2.537 1 95.62 302 PRO B N 1
ATOM 4866 C CA . PRO B 1 302 ? -12.25 24.953 -3.453 1 95.62 302 PRO B CA 1
ATOM 4867 C C . PRO B 1 302 ? -13.281 26.016 -3.07 1 95.62 302 PRO B C 1
ATOM 4869 O O . PRO B 1 302 ? -13.008 27.203 -3.148 1 95.62 302 PRO B O 1
ATOM 4872 N N . ALA B 1 303 ? -14.422 25.594 -2.635 1 95.56 303 ALA B N 1
ATOM 4873 C CA . ALA B 1 303 ? -15.477 26.531 -2.258 1 95.56 303 ALA B CA 1
ATOM 4874 C C . ALA B 1 303 ? -15.031 27.422 -1.104 1 95.56 303 ALA B C 1
ATOM 4876 O O . ALA B 1 303 ? -15.32 28.625 -1.094 1 95.56 303 ALA B O 1
ATOM 4877 N N . THR B 1 304 ? -14.367 26.828 -0.185 1 97 304 THR B N 1
ATOM 4878 C CA . THR B 1 304 ? -13.891 27.594 0.962 1 97 304 THR B CA 1
ATOM 4879 C C . THR B 1 304 ? -12.789 28.562 0.545 1 97 304 THR B C 1
ATOM 4881 O O . THR B 1 304 ? -12.758 29.719 1 1 97 304 THR B O 1
ATOM 4884 N N . ALA B 1 305 ? -11.891 28.109 -0.309 1 96.81 305 ALA B N 1
ATOM 4885 C CA . ALA B 1 305 ? -10.828 28.984 -0.818 1 96.81 305 ALA B CA 1
ATOM 4886 C C . ALA B 1 305 ? -11.414 30.219 -1.51 1 96.81 305 ALA B C 1
ATOM 4888 O O . ALA B 1 305 ? -10.938 31.328 -1.312 1 96.81 305 ALA B O 1
ATOM 4889 N N . ARG B 1 306 ? -12.422 29.984 -2.238 1 95.5 306 ARG B N 1
ATOM 4890 C CA . ARG B 1 306 ? -13.094 31.078 -2.934 1 95.5 306 ARG B CA 1
ATOM 4891 C C . ARG B 1 306 ? -13.711 32.062 -1.942 1 95.5 306 ARG B C 1
ATOM 4893 O O . ARG B 1 306 ? -13.562 33.281 -2.098 1 95.5 306 ARG B O 1
ATOM 4900 N N . GLN B 1 307 ? -14.367 31.531 -0.963 1 96 307 GLN B N 1
ATOM 4901 C CA . GLN B 1 307 ? -15 32.375 0.047 1 96 307 GLN B CA 1
ATOM 4902 C C . GLN B 1 307 ? -13.969 33.219 0.77 1 96 307 GLN B C 1
ATOM 4904 O O . GLN B 1 307 ? -14.211 34.406 1.027 1 96 307 GLN B O 1
ATOM 4909 N N . ILE B 1 308 ? -12.891 32.656 1.082 1 97.31 308 ILE B N 1
ATOM 4910 C CA . ILE B 1 308 ? -11.82 33.344 1.779 1 97.31 308 ILE B CA 1
ATOM 4911 C C . ILE B 1 308 ? -11.281 34.469 0.892 1 97.31 308 ILE B C 1
ATOM 4913 O O . ILE B 1 308 ? -11.125 35.625 1.341 1 97.31 308 ILE B O 1
ATOM 4917 N N . ALA B 1 309 ? -11 34.188 -0.33 1 96.19 309 ALA B N 1
ATOM 4918 C CA . ALA B 1 309 ? -10.484 35.188 -1.265 1 96.19 309 ALA B CA 1
ATOM 4919 C C . ALA B 1 309 ? -11.477 36.312 -1.424 1 96.19 309 ALA B C 1
ATOM 4921 O O . ALA B 1 309 ? -11.078 37.5 -1.418 1 96.19 309 ALA B O 1
ATOM 4922 N N . ASP B 1 310 ? -12.727 35.938 -1.546 1 94.31 310 ASP B N 1
ATOM 4923 C CA . ASP B 1 310 ? -13.781 36.938 -1.685 1 94.31 310 ASP B CA 1
ATOM 4924 C C . ASP B 1 310 ? -13.867 37.812 -0.441 1 94.31 310 ASP B C 1
ATOM 4926 O O . ASP B 1 310 ? -14.289 38.969 -0.52 1 94.31 310 ASP B O 1
ATOM 4930 N N . GLY B 1 311 ? -13.484 37.281 0.641 1 95.44 311 GLY B N 1
ATOM 4931 C CA . GLY B 1 311 ? -13.578 37.969 1.913 1 95.44 311 GLY B CA 1
ATOM 4932 C C . GLY B 1 311 ? -12.406 38.906 2.168 1 95.44 311 GLY B C 1
ATOM 4933 O O . GLY B 1 311 ? -12.391 39.625 3.172 1 95.44 311 GLY B O 1
ATOM 4934 N N . VAL B 1 312 ? -11.414 38.969 1.316 1 96.69 312 VAL B N 1
ATOM 4935 C CA . VAL B 1 312 ? -10.289 39.875 1.48 1 96.69 312 VAL B CA 1
ATOM 4936 C C . VAL B 1 312 ? -10.734 41.312 1.163 1 96.69 312 VAL B C 1
ATOM 4938 O O . VAL B 1 312 ? -11.344 41.562 0.12 1 96.69 312 VAL B O 1
ATOM 4941 N N . THR B 1 313 ? -10.477 42.188 2.064 1 95.5 313 THR B N 1
ATOM 4942 C CA . THR B 1 313 ? -10.82 43.625 1.896 1 95.5 313 THR B CA 1
ATOM 4943 C C . THR B 1 313 ? -9.586 44.5 2.07 1 95.5 313 THR B C 1
ATOM 4945 O O . THR B 1 313 ? -8.641 44.125 2.762 1 95.5 313 THR B O 1
ATOM 4948 N N . PHE B 1 314 ? -9.672 45.656 1.458 1 94.25 314 PHE B N 1
ATOM 4949 C CA . PHE B 1 314 ? -8.547 46.594 1.476 1 94.25 314 PHE B CA 1
ATOM 4950 C C . PHE B 1 314 ? -8.938 47.906 2.172 1 94.25 314 PHE B C 1
ATOM 4952 O O . PHE B 1 314 ? -10.062 48.375 2.021 1 94.25 314 PHE B O 1
ATOM 4959 N N . SER B 1 315 ? -8.336 48.406 3.184 1 85.88 315 SER B N 1
ATOM 4960 C CA . SER B 1 315 ? -8.633 49.656 3.885 1 85.88 315 SER B CA 1
ATOM 4961 C C . SER B 1 315 ? -8.289 50.844 3.02 1 85.88 315 SER B C 1
ATOM 4963 O O . SER B 1 315 ? -8.914 51.906 3.154 1 85.88 315 SER B O 1
ATOM 4965 N N . GLY B 1 316 ? -7.203 51.031 2.344 1 63.94 316 GLY B N 1
ATOM 4966 C CA . GLY B 1 316 ? -6.91 52.25 1.609 1 63.94 316 GLY B CA 1
ATOM 4967 C C . GLY B 1 316 ? -7.676 52.375 0.305 1 63.94 316 GLY B C 1
ATOM 4968 O O . GLY B 1 316 ? -7.41 53.25 -0.505 1 63.94 316 GLY B O 1
ATOM 4969 N N . GLY B 1 317 ? -8.641 51.594 -0.035 1 45.44 317 GLY B N 1
ATOM 4970 C CA . GLY B 1 317 ? -9.305 51.938 -1.277 1 45.44 317 GLY B CA 1
ATOM 4971 C C . GLY B 1 317 ? -10.477 52.906 -1.08 1 45.44 317 GLY B C 1
ATOM 4972 O O . GLY B 1 317 ? -10.984 53.031 0.034 1 45.44 317 GLY B O 1
#